Protein AF-A0A4U6P0I1-F1 (afdb_monomer_lite)

Secondary structure (DSSP, 8-state):
---TT------GGGB-TTT--SSEEEEEEEETTEEEEEEEEPP-SS-B-SSSB--SSEEEEEEEEEEEETTEEEEEEEEEEEE-BPPGGGS-SS-EEEEEEEEEEEEE-SS-EEEEEEEEEEEEETTTTEEEEEEEEEEE-TTS-EEEEEEEEEEEEEPTTSSEEEEEEEESSTTSPP-EEEEEEESTTS-EEEEEEEEE-TTSS-EEEEEEEEEEGGGS----STTS--S-EEPEEEEEEEEEEEETTTTEEEES-SS-B---EEEEEEGGGTEEEEEETTTEEEEE--GGGB-TTT--SSEEEEEEEEEEEETTEEEEEEEEEEEEPPSTT-SS---SSEEEEEEEEPPPTT-SEEEEEEEEEEEE-BPPTTTS--SSEEEEEEEEEEEEPPP--SSS----EEEEEEEEEEEETTTTEEEEEEEEEEEETTT--EEE---EEEEEE--TT-SEEEEEESS-EEETTTEEE--EEEEEEESTTS-EEEEEEEEEEE-TTT--EEEEEEEEEEEE--

Structure (mmCIF, N/CA/C/O backbone):
data_AF-A0A4U6P0I1-F1
#
_entry.id   AF-A0A4U6P0I1-F1
#
loop_
_atom_site.group_PDB
_atom_site.id
_atom_site.type_symbol
_atom_site.label_atom_id
_atom_site.label_alt_id
_atom_site.label_comp_id
_atom_site.label_asym_id
_atom_site.label_entity_id
_atom_site.label_seq_id
_atom_site.pdbx_PDB_ins_code
_atom_site.Cartn_x
_atom_site.Cartn_y
_atom_site.Cartn_z
_atom_site.occupancy
_atom_site.B_iso_or_equiv
_atom_site.auth_seq_id
_atom_site.auth_comp_id
_atom_site.auth_asym_id
_atom_site.auth_atom_id
_atom_site.pdbx_PDB_model_num
ATOM 1 N N . MET A 1 1 ? -21.537 4.966 33.534 1.00 41.69 1 MET A N 1
ATOM 2 C CA . MET A 1 1 ? -22.285 4.801 34.802 1.00 41.69 1 MET A CA 1
ATOM 3 C C . MET A 1 1 ? -23.748 4.570 34.466 1.00 41.69 1 MET A C 1
ATOM 5 O O . MET A 1 1 ? -24.352 5.475 33.910 1.00 41.69 1 MET A O 1
ATOM 9 N N . SER A 1 2 ? -24.294 3.383 34.739 1.00 39.88 2 SER A N 1
ATOM 10 C CA . SER A 1 2 ? -25.727 3.115 34.567 1.00 39.88 2 SER A CA 1
ATOM 11 C C . SER A 1 2 ? -26.509 3.632 35.772 1.00 39.88 2 SER A C 1
ATOM 13 O O . SER A 1 2 ? -26.107 3.384 36.911 1.00 39.88 2 SER A O 1
ATOM 15 N N . ALA A 1 3 ? -27.633 4.313 35.553 1.00 47.91 3 ALA A N 1
ATOM 16 C CA . ALA A 1 3 ? -28.574 4.598 36.636 1.00 47.91 3 ALA A CA 1
ATOM 17 C C . ALA A 1 3 ? -29.095 3.262 37.203 1.00 47.91 3 ALA A C 1
ATOM 19 O O . ALA A 1 3 ? -29.645 2.456 36.455 1.00 47.91 3 ALA A O 1
ATOM 20 N N . ALA A 1 4 ? -28.898 3.023 38.504 1.00 48.59 4 ALA A N 1
ATOM 21 C CA . ALA A 1 4 ? -29.049 1.719 39.164 1.00 48.59 4 ALA A CA 1
ATOM 22 C C . ALA A 1 4 ? -30.461 1.081 39.113 1.00 48.59 4 ALA A C 1
ATOM 24 O O . ALA A 1 4 ? -30.614 -0.061 39.530 1.00 48.59 4 ALA A O 1
ATOM 25 N N . ASP A 1 5 ? -31.463 1.757 38.540 1.00 60.69 5 ASP A N 1
ATOM 26 C CA . ASP A 1 5 ? -32.878 1.356 38.601 1.00 60.69 5 ASP A CA 1
ATOM 27 C C . ASP A 1 5 ? -33.519 1.044 37.231 1.00 60.69 5 ASP A C 1
ATOM 29 O O . ASP A 1 5 ? -34.746 1.005 37.102 1.00 60.69 5 ASP A O 1
ATOM 33 N N . ARG A 1 6 ? -32.731 0.838 36.165 1.00 77.06 6 ARG A N 1
ATOM 34 C CA . ARG A 1 6 ? -33.268 0.546 34.821 1.00 77.06 6 ARG A CA 1
ATOM 35 C C . ARG A 1 6 ? -32.954 -0.883 34.377 1.00 77.06 6 ARG A C 1
ATOM 37 O O . ARG A 1 6 ? -31.799 -1.263 34.248 1.00 77.06 6 ARG A O 1
ATOM 44 N N . SER A 1 7 ? -34.005 -1.641 34.058 1.00 85.69 7 SER A N 1
ATOM 45 C CA . SER A 1 7 ? -33.930 -2.966 33.430 1.00 85.69 7 SER A CA 1
ATOM 46 C C . SER A 1 7 ? -34.843 -3.028 32.201 1.00 85.69 7 SER A C 1
ATOM 48 O O . SER A 1 7 ? -35.882 -2.359 32.160 1.00 85.69 7 SER A O 1
ATOM 50 N N . GLN A 1 8 ? -34.427 -3.788 31.190 1.00 91.44 8 GLN A N 1
ATOM 51 C CA . GLN A 1 8 ? -35.172 -4.061 29.964 1.00 91.44 8 GLN A CA 1
ATOM 52 C C . GLN A 1 8 ? -34.697 -5.397 29.384 1.00 91.44 8 GLN A C 1
ATOM 54 O O . GLN A 1 8 ? -33.499 -5.674 29.383 1.00 91.44 8 GLN A O 1
ATOM 59 N N . ASN A 1 9 ? -35.626 -6.211 28.881 1.00 91.94 9 ASN A N 1
ATOM 60 C CA . ASN A 1 9 ? -35.294 -7.429 28.150 1.00 91.94 9 ASN A CA 1
ATOM 61 C C . ASN A 1 9 ? -35.406 -7.166 26.643 1.00 91.94 9 ASN A C 1
ATOM 63 O O . ASN A 1 9 ? -36.416 -6.628 26.191 1.00 91.94 9 ASN A O 1
ATOM 67 N N . PHE A 1 10 ? -34.389 -7.552 25.880 1.00 93.69 10 PHE A N 1
ATOM 68 C CA . PHE A 1 10 ? -34.388 -7.477 24.422 1.00 93.69 10 PHE A CA 1
ATOM 69 C C . PHE A 1 10 ? -34.414 -8.899 23.874 1.00 93.69 10 PHE A C 1
ATOM 71 O O . PHE A 1 10 ? -33.416 -9.616 23.910 1.00 93.69 10 PHE A O 1
ATOM 78 N N . ALA A 1 11 ? -35.586 -9.331 23.413 1.00 92.31 11 ALA A N 1
ATOM 79 C CA . ALA A 1 11 ? -35.727 -10.641 22.796 1.00 92.31 11 ALA A CA 1
ATOM 80 C C . ALA A 1 11 ? -35.033 -10.659 21.427 1.00 92.31 11 ALA A C 1
ATOM 82 O O . ALA A 1 11 ? -34.993 -9.653 20.728 1.00 92.31 11 ALA A O 1
ATOM 83 N N . VAL A 1 12 ? -34.577 -11.826 20.967 1.00 92.38 12 VAL A N 1
ATOM 84 C CA . VAL A 1 12 ? -34.003 -11.954 19.611 1.00 92.38 12 VAL A CA 1
ATOM 85 C C . VAL A 1 12 ? -34.992 -11.481 18.534 1.00 92.38 12 VAL A C 1
ATOM 87 O O . VAL A 1 12 ? -34.597 -10.882 17.538 1.00 92.38 12 VAL A O 1
ATOM 90 N N . SER A 1 13 ? -36.294 -11.675 18.763 1.00 93.81 13 SER A N 1
ATOM 91 C CA . SER A 1 13 ? -37.366 -11.199 17.883 1.00 93.81 13 SER A CA 1
ATOM 92 C C . SER A 1 13 ? -37.532 -9.677 17.848 1.00 93.81 13 SER A C 1
ATOM 94 O O . SER A 1 13 ? -38.190 -9.178 16.943 1.00 93.81 13 SER A O 1
ATOM 96 N N . SER A 1 14 ? -36.971 -8.935 18.810 1.00 96.38 14 SER A N 1
ATOM 97 C CA . SER A 1 14 ? -36.977 -7.467 18.806 1.00 96.38 14 SER A CA 1
ATOM 98 C C . SER A 1 14 ? -35.815 -6.881 18.000 1.00 96.38 14 SER A C 1
ATOM 100 O O . SER A 1 14 ? -35.616 -5.668 18.015 1.00 96.38 14 SER A O 1
ATOM 102 N N . ARG A 1 15 ? -35.017 -7.720 17.323 1.00 96.81 15 ARG A N 1
ATOM 103 C CA . ARG A 1 15 ? -33.966 -7.268 16.412 1.00 96.81 15 ARG A CA 1
ATOM 104 C C . ARG A 1 15 ? -34.592 -6.545 15.220 1.00 96.81 15 ARG A C 1
ATOM 106 O O . ARG A 1 15 ? -35.348 -7.132 14.450 1.00 96.81 15 ARG A O 1
ATOM 113 N N . ASP A 1 16 ? -34.220 -5.288 15.041 1.00 96.38 16 ASP A N 1
ATOM 114 C CA . ASP A 1 16 ? -34.635 -4.457 13.922 1.00 96.38 16 ASP A CA 1
ATOM 115 C C . ASP A 1 16 ? -33.656 -4.642 12.755 1.00 96.38 16 ASP A C 1
ATOM 117 O O . ASP A 1 16 ? -32.479 -4.279 12.831 1.00 96.38 16 ASP A O 1
ATOM 121 N N . ALA A 1 17 ? -34.129 -5.251 11.667 1.00 93.50 17 ALA A N 1
ATOM 122 C CA . ALA A 1 17 ? -33.299 -5.535 10.501 1.00 93.50 17 ALA A CA 1
ATOM 123 C C . ALA A 1 17 ? -32.908 -4.279 9.708 1.00 93.50 17 ALA A C 1
ATOM 125 O O . ALA A 1 17 ? -31.880 -4.311 9.040 1.00 93.50 17 ALA A O 1
ATOM 126 N N . ALA A 1 18 ? -33.697 -3.201 9.779 1.00 91.00 18 ALA A N 1
ATOM 127 C CA . ALA A 1 18 ? -33.427 -1.961 9.056 1.00 91.00 18 ALA A CA 1
ATOM 128 C C . ALA A 1 18 ? -32.359 -1.113 9.759 1.00 91.00 18 ALA A C 1
ATOM 130 O O . ALA A 1 18 ? -31.598 -0.412 9.099 1.00 91.00 18 ALA A O 1
ATOM 131 N N . LEU A 1 19 ? -32.289 -1.189 11.091 1.00 89.31 19 LEU A N 1
ATOM 132 C CA . LEU A 1 19 ? -31.280 -0.483 11.886 1.00 89.31 19 LEU A CA 1
ATOM 133 C C . LEU A 1 19 ? -29.994 -1.295 12.102 1.00 89.31 19 LEU A C 1
ATOM 135 O O . LEU A 1 19 ? -28.954 -0.725 12.430 1.00 89.31 19 LEU A O 1
ATOM 139 N N . SER A 1 20 ? -30.048 -2.617 11.933 1.00 92.00 20 SER A N 1
ATOM 140 C CA . SER A 1 20 ? -28.874 -3.490 12.044 1.00 92.00 20 SER A CA 1
ATOM 141 C C . SER A 1 20 ? -28.032 -3.489 10.764 1.00 92.00 20 SER A C 1
ATOM 143 O O . SER A 1 20 ? -28.556 -3.364 9.661 1.00 92.00 20 SER A O 1
ATOM 145 N N . ASN A 1 21 ? -26.724 -3.712 10.889 1.00 88.50 21 ASN A N 1
ATOM 146 C CA . ASN A 1 21 ? -25.794 -3.750 9.755 1.00 88.50 21 ASN A CA 1
ATOM 147 C C . ASN A 1 21 ? -24.686 -4.802 9.963 1.00 88.50 21 ASN A C 1
ATOM 149 O O . ASN A 1 21 ? -24.841 -5.727 10.764 1.00 88.50 21 ASN A O 1
ATOM 153 N N . ALA A 1 22 ? -23.595 -4.723 9.196 1.00 84.75 22 ALA A N 1
ATOM 154 C CA . ALA A 1 22 ? -22.472 -5.655 9.303 1.00 84.75 22 ALA A CA 1
ATOM 155 C C . ALA A 1 22 ? -21.730 -5.565 10.652 1.00 84.75 22 ALA A C 1
ATOM 157 O O . ALA A 1 22 ? -21.256 -6.588 11.134 1.00 84.75 22 ALA A O 1
ATOM 158 N N . ASP A 1 23 ? -21.712 -4.389 11.286 1.00 84.62 23 ASP A N 1
ATOM 159 C CA . ASP A 1 23 ? -20.970 -4.110 12.524 1.00 84.62 23 ASP A CA 1
ATOM 160 C C . ASP A 1 23 ? -21.848 -4.224 13.788 1.00 84.62 23 ASP A C 1
ATOM 162 O O . ASP A 1 23 ? -21.352 -4.524 14.877 1.00 84.62 23 ASP A O 1
ATOM 166 N N . LEU A 1 24 ? -23.153 -3.953 13.667 1.00 90.50 24 LEU A N 1
ATOM 167 C CA . LEU A 1 24 ? -24.076 -3.784 14.793 1.00 90.50 24 LEU A CA 1
ATOM 168 C C . LEU A 1 24 ? -25.360 -4.604 14.620 1.00 90.50 24 LEU A C 1
ATOM 170 O O . LEU A 1 24 ? -25.960 -4.632 13.543 1.00 90.50 24 LEU A O 1
ATOM 174 N N . ASP A 1 25 ? -25.827 -5.198 15.714 1.00 95.00 25 ASP A N 1
ATOM 175 C CA . ASP A 1 25 ? -27.210 -5.638 15.877 1.00 95.00 25 ASP A CA 1
ATOM 176 C C . ASP A 1 25 ? -27.976 -4.612 16.711 1.00 95.00 25 ASP A C 1
ATOM 178 O O . ASP A 1 25 ? -27.550 -4.237 17.803 1.00 95.00 25 ASP A O 1
ATOM 182 N N . VAL A 1 26 ? -29.116 -4.159 16.195 1.00 95.44 26 VAL A N 1
ATOM 183 C CA . VAL A 1 26 ? -29.977 -3.189 16.871 1.00 95.44 26 VAL A CA 1
ATOM 184 C C . VAL A 1 26 ? -31.274 -3.867 17.276 1.00 95.44 26 VAL A C 1
ATOM 186 O O . VAL A 1 26 ? -31.970 -4.446 16.446 1.00 95.44 26 VAL A O 1
ATOM 189 N N . TYR A 1 27 ? -31.607 -3.776 18.557 1.00 97.38 27 TYR A N 1
ATOM 190 C CA . TYR A 1 27 ? -32.842 -4.287 19.134 1.00 97.38 27 TYR A CA 1
ATOM 191 C C . TYR A 1 27 ? -33.721 -3.116 19.554 1.00 97.38 27 TYR A C 1
ATOM 193 O O . TYR A 1 27 ? -33.244 -2.196 20.215 1.00 97.38 27 TYR A O 1
ATOM 201 N N . VAL A 1 28 ? -35.000 -3.154 19.188 1.00 96.62 28 VAL A N 1
ATOM 202 C CA . VAL A 1 28 ? -35.971 -2.100 19.491 1.00 96.62 28 VAL A CA 1
ATOM 203 C C . VAL A 1 28 ? -37.166 -2.710 20.208 1.00 96.62 28 VAL A C 1
ATOM 205 O O . VAL A 1 28 ? -37.853 -3.562 19.652 1.00 96.62 28 VAL A O 1
ATOM 208 N N . ASP A 1 29 ? -37.441 -2.238 21.421 1.00 95.44 29 ASP A N 1
ATOM 209 C CA . ASP A 1 29 ? -38.662 -2.560 22.155 1.00 95.44 29 ASP A CA 1
ATOM 210 C C . ASP A 1 29 ? -39.510 -1.301 22.368 1.00 95.44 29 ASP A C 1
ATOM 212 O O . ASP A 1 29 ? -39.008 -0.248 22.774 1.00 95.44 29 ASP A O 1
ATOM 216 N N . LYS A 1 30 ? -40.808 -1.397 22.071 1.00 93.56 30 LYS A N 1
ATOM 217 C CA . LYS A 1 30 ? -41.760 -0.282 22.142 1.00 93.56 30 LYS A CA 1
ATOM 218 C C . LYS A 1 30 ? -42.885 -0.630 23.102 1.00 93.56 30 LYS A C 1
ATOM 220 O O . LYS A 1 30 ? -43.614 -1.594 22.894 1.00 93.56 30 LYS A O 1
ATOM 225 N N . SER A 1 31 ? -43.079 0.217 24.109 1.00 90.38 31 SER A N 1
ATOM 226 C CA . SER A 1 31 ? -44.148 0.078 25.097 1.00 90.38 31 SER A CA 1
ATOM 227 C C . SER A 1 31 ? -44.842 1.420 25.308 1.00 90.38 31 SER A C 1
ATOM 229 O O . SER A 1 31 ? -44.342 2.292 26.022 1.00 90.38 31 SER A O 1
ATOM 231 N N . GLY A 1 32 ? -46.017 1.587 24.697 1.00 90.56 32 GLY A N 1
ATOM 232 C CA . GLY A 1 32 ? -46.762 2.844 24.733 1.00 90.56 32 GLY A CA 1
ATOM 233 C C . GLY A 1 32 ? -45.965 3.972 24.078 1.00 90.56 32 GLY A C 1
ATOM 234 O O . GLY A 1 32 ? -45.632 3.895 22.899 1.00 90.56 32 GLY A O 1
ATOM 235 N N . ASN A 1 33 ? -45.647 5.012 24.846 1.00 91.44 33 ASN A N 1
ATOM 236 C CA . ASN A 1 33 ? -44.864 6.153 24.376 1.00 91.44 33 ASN A CA 1
ATOM 237 C C . ASN A 1 33 ? -43.349 6.023 24.626 1.00 91.44 33 ASN A C 1
ATOM 239 O O . ASN A 1 33 ? -42.594 6.958 24.349 1.00 91.44 33 ASN A O 1
ATOM 243 N N . ARG A 1 34 ? -42.905 4.880 25.162 1.00 92.06 34 ARG A N 1
ATOM 244 C CA . ARG A 1 34 ? -41.502 4.571 25.437 1.00 92.06 34 ARG A CA 1
ATOM 245 C C . ARG A 1 34 ? -40.923 3.688 24.336 1.00 92.06 34 ARG A C 1
ATOM 247 O O . ARG A 1 34 ? -41.537 2.689 23.966 1.00 92.06 34 ARG A O 1
ATOM 254 N N . THR A 1 35 ? -39.725 4.025 23.866 1.00 93.88 35 THR A N 1
ATOM 255 C CA . THR A 1 35 ? -38.914 3.171 22.986 1.00 93.88 35 THR A CA 1
ATOM 256 C C . THR A 1 35 ? -37.549 2.941 23.621 1.00 93.88 35 THR A C 1
ATOM 258 O O . THR A 1 35 ? -36.828 3.901 23.898 1.00 93.88 35 THR A O 1
ATOM 261 N N . ASP A 1 36 ? -37.198 1.680 23.845 1.00 94.75 36 ASP A N 1
ATOM 262 C CA . ASP A 1 36 ? -35.869 1.239 24.251 1.00 94.75 36 ASP A CA 1
ATOM 263 C C . ASP A 1 36 ? -35.137 0.684 23.016 1.00 94.75 36 ASP A C 1
ATOM 265 O O . ASP A 1 36 ? -35.653 -0.189 22.322 1.00 94.75 36 ASP A O 1
ATOM 269 N N . THR A 1 37 ? -33.935 1.188 22.747 1.00 94.12 37 THR A N 1
ATOM 270 C CA . THR A 1 37 ? -33.080 0.791 21.623 1.00 94.12 37 THR A CA 1
ATOM 271 C C . THR A 1 37 ? -31.730 0.341 22.160 1.00 94.12 37 THR A C 1
ATOM 273 O O . THR A 1 37 ? -31.030 1.127 22.795 1.00 94.12 37 THR A O 1
ATOM 276 N N . LEU A 1 38 ? -31.347 -0.905 21.903 1.00 95.31 38 LEU A N 1
ATOM 277 C CA . LEU A 1 38 ? -30.041 -1.455 22.255 1.00 95.31 38 LEU A CA 1
ATOM 278 C C . LEU A 1 38 ? -29.253 -1.723 20.976 1.00 95.31 38 LEU A C 1
ATOM 280 O O . LEU A 1 38 ? -29.612 -2.610 20.206 1.00 95.31 38 LEU A O 1
ATOM 284 N N . ALA A 1 39 ? -28.179 -0.969 20.762 1.00 94.06 39 ALA A N 1
ATOM 285 C CA . ALA A 1 39 ? -27.205 -1.243 19.715 1.00 94.06 39 ALA A CA 1
ATOM 286 C C . ALA A 1 39 ? -26.052 -2.050 20.314 1.00 94.06 39 ALA A C 1
ATOM 288 O O . ALA A 1 39 ? -25.391 -1.579 21.238 1.00 94.06 39 ALA A O 1
ATOM 289 N N . VAL A 1 40 ? -25.821 -3.253 19.795 1.00 95.25 40 VAL A N 1
ATOM 290 C CA . VAL A 1 40 ? -24.789 -4.187 20.252 1.00 95.25 40 VAL A CA 1
ATOM 291 C C . VAL A 1 40 ? -23.797 -4.419 19.127 1.00 95.25 40 VAL A C 1
ATOM 293 O O . VAL A 1 40 ? -24.190 -4.733 18.003 1.00 95.25 40 VAL A O 1
ATOM 296 N N . ARG A 1 41 ? -22.504 -4.288 19.419 1.00 93.19 41 ARG A N 1
ATOM 297 C CA . ARG A 1 41 ? -21.454 -4.637 18.464 1.00 93.19 41 ARG A CA 1
ATOM 298 C C . ARG A 1 41 ? -21.370 -6.140 18.274 1.00 93.19 41 ARG A C 1
ATOM 300 O O . ARG A 1 41 ? -21.370 -6.894 19.242 1.00 93.19 41 ARG A O 1
ATOM 307 N N . LYS A 1 42 ? -21.272 -6.557 17.015 1.00 92.19 42 LYS A N 1
ATOM 308 C CA . LYS A 1 42 ? -21.067 -7.957 16.664 1.00 92.19 42 LYS A CA 1
ATOM 309 C C . LYS A 1 42 ? -19.652 -8.390 17.021 1.00 92.19 42 LYS A C 1
ATOM 311 O O . LYS A 1 42 ? -18.687 -7.665 16.782 1.00 92.19 42 LYS A O 1
ATOM 316 N N . ASN A 1 43 ? -19.555 -9.591 17.575 1.00 92.50 43 ASN A N 1
ATOM 317 C CA . ASN A 1 43 ? -18.291 -10.265 17.814 1.00 92.50 43 ASN A CA 1
ATOM 318 C C . ASN A 1 43 ? -17.934 -11.164 16.624 1.00 92.50 43 ASN A C 1
ATOM 320 O O . ASN A 1 43 ? -18.822 -11.715 15.970 1.00 92.50 43 ASN A O 1
ATOM 324 N N . ALA A 1 44 ? -16.641 -11.344 16.370 1.00 91.44 44 ALA A N 1
ATOM 325 C CA . ALA A 1 44 ? -16.127 -12.197 15.305 1.00 91.44 44 ALA A CA 1
ATOM 326 C C . ALA A 1 44 ? -14.992 -13.090 15.817 1.00 91.44 44 ALA A C 1
ATOM 328 O O . ALA A 1 44 ? -14.277 -12.731 16.750 1.00 91.44 44 ALA A O 1
ATOM 329 N N . ALA A 1 45 ? -14.833 -14.264 15.199 1.00 89.62 45 ALA A N 1
ATOM 330 C CA . ALA A 1 45 ? -13.690 -15.141 15.457 1.00 89.62 45 ALA A CA 1
ATOM 331 C C . ALA A 1 45 ? -12.413 -14.627 14.771 1.00 89.62 45 ALA A C 1
ATOM 333 O O . ALA A 1 45 ? -11.317 -14.757 15.310 1.00 89.62 45 ALA A O 1
ATOM 334 N N . GLU A 1 46 ? -12.568 -14.028 13.589 1.00 90.50 46 GLU A N 1
ATOM 335 C CA . GLU A 1 46 ? -11.480 -13.360 12.885 1.00 90.50 46 GLU A CA 1
ATOM 336 C C . GLU A 1 46 ? -11.120 -12.051 13.581 1.00 90.50 46 GLU A C 1
ATOM 338 O O . GLU A 1 46 ? -11.991 -11.311 14.037 1.00 90.50 46 GLU A O 1
ATOM 343 N N . LYS A 1 47 ? -9.826 -11.737 13.626 1.00 92.50 47 LYS A N 1
ATOM 344 C CA . LYS A 1 47 ? -9.320 -10.543 14.321 1.00 92.50 47 LYS A CA 1
ATOM 345 C C . LYS A 1 47 ? -9.514 -9.252 13.519 1.00 92.50 47 LYS A C 1
ATOM 347 O O . LYS A 1 47 ? -9.451 -8.162 14.093 1.00 92.50 47 LYS A O 1
ATOM 352 N N . GLY A 1 48 ? -9.760 -9.365 12.214 1.00 92.06 48 GLY A N 1
ATOM 353 C CA . GLY A 1 48 ? -9.779 -8.237 11.286 1.00 92.06 48 GLY A CA 1
ATOM 354 C C . GLY A 1 48 ? -8.374 -7.706 11.000 1.00 92.06 48 GLY A C 1
ATOM 355 O O . GLY A 1 48 ? -7.395 -8.454 11.045 1.00 92.06 48 GLY A O 1
ATOM 356 N N . THR A 1 49 ? -8.287 -6.410 10.723 1.00 93.38 49 THR A N 1
ATOM 357 C CA . THR A 1 49 ? -7.060 -5.690 10.346 1.00 93.38 49 THR A CA 1
ATOM 358 C C . THR A 1 49 ? -6.846 -4.474 11.256 1.00 93.38 49 THR A C 1
ATOM 360 O O . THR A 1 49 ? -7.734 -4.146 12.048 1.00 93.38 49 THR A O 1
ATOM 363 N N . PRO A 1 50 ? -5.683 -3.797 11.200 1.00 92.69 50 PRO A N 1
ATOM 364 C CA . PRO A 1 50 ? -5.457 -2.551 11.938 1.00 92.69 50 PRO A CA 1
ATOM 365 C C . PRO A 1 50 ? -6.509 -1.466 11.671 1.00 92.69 50 PRO A C 1
ATOM 367 O O . PRO A 1 50 ? -6.938 -0.808 12.619 1.00 92.69 50 PRO A O 1
ATOM 370 N N . ASP A 1 51 ? -6.974 -1.336 10.427 1.00 89.94 51 ASP A N 1
ATOM 371 C CA . ASP A 1 51 ? -7.965 -0.325 10.035 1.00 89.94 51 ASP A CA 1
ATOM 372 C C . ASP A 1 51 ? -9.409 -0.767 10.333 1.00 89.94 51 ASP A C 1
ATOM 374 O O . ASP A 1 51 ? -10.302 0.065 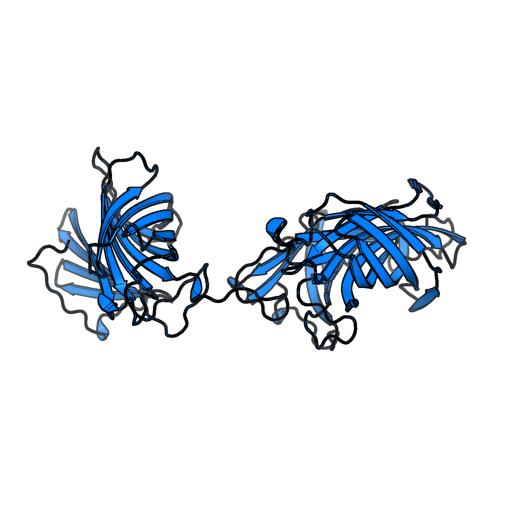10.514 1.00 89.94 51 ASP A O 1
ATOM 378 N N . SER A 1 52 ? -9.647 -2.078 10.445 1.00 90.31 52 SER A N 1
ATOM 379 C CA . SER A 1 52 ? -10.956 -2.659 10.760 1.00 90.31 52 SER A CA 1
ATOM 380 C C . SER A 1 52 ? -10.843 -3.806 11.779 1.00 90.31 52 SER A C 1
ATOM 382 O O . SER A 1 52 ? -11.024 -4.983 11.439 1.00 90.31 52 SER A O 1
ATOM 384 N N . PRO A 1 53 ? -10.546 -3.508 13.060 1.00 93.62 53 PRO A N 1
ATOM 385 C CA . PRO A 1 53 ? -10.421 -4.540 14.085 1.00 93.62 53 PRO A CA 1
ATOM 386 C C . PRO A 1 53 ? -11.790 -5.146 14.453 1.00 93.62 53 PRO A C 1
ATOM 388 O O . PRO A 1 53 ? -12.779 -4.436 14.667 1.00 93.62 53 PRO A O 1
ATOM 391 N N . GLN A 1 54 ? -11.844 -6.478 14.570 1.00 94.31 54 GLN A N 1
ATOM 392 C CA . GLN A 1 54 ? -13.070 -7.271 14.788 1.00 94.31 54 GLN A CA 1
ATOM 393 C C . GLN A 1 54 ? -13.062 -8.084 16.086 1.00 94.31 54 GLN A C 1
ATOM 395 O O . GLN A 1 54 ? -12.254 -8.985 16.193 1.00 94.31 54 GLN A O 1
ATOM 400 N N . PHE A 1 55 ? -13.893 -7.808 17.088 1.00 95.81 55 PHE A N 1
ATOM 401 C CA . PHE A 1 55 ? -13.663 -8.228 18.489 1.00 95.81 55 PHE A CA 1
ATOM 402 C C . PHE A 1 55 ? -14.182 -9.631 18.840 1.00 95.81 55 PHE A C 1
ATOM 404 O O . PHE A 1 55 ? -15.325 -9.952 18.535 1.00 95.81 55 PHE A O 1
ATOM 411 N N . GLN A 1 56 ? -13.389 -10.462 19.519 1.00 96.25 56 GLN A N 1
ATOM 412 C CA . GLN A 1 56 ? -13.783 -11.820 19.915 1.00 96.25 56 GLN A CA 1
ATOM 413 C C . GLN A 1 56 ? -14.172 -11.897 21.395 1.00 96.25 56 GLN A C 1
ATOM 415 O O . GLN A 1 56 ? -15.155 -12.552 21.743 1.00 96.25 56 GLN A O 1
ATOM 420 N N . TYR A 1 57 ? -13.397 -11.249 22.264 1.00 97.12 57 TYR A N 1
ATOM 421 C CA . TYR A 1 57 ? -13.518 -11.368 23.717 1.00 97.12 57 TYR A CA 1
ATOM 422 C C . TYR A 1 57 ? -14.255 -10.197 24.360 1.00 97.12 57 TYR A C 1
ATOM 424 O O . TYR A 1 57 ? -14.874 -10.390 25.407 1.00 97.12 57 TYR A O 1
ATOM 432 N N . ALA A 1 58 ? -14.192 -9.014 23.751 1.00 97.06 58 ALA A N 1
ATOM 433 C CA . ALA A 1 58 ? -14.851 -7.796 24.183 1.00 97.06 58 ALA A CA 1
ATOM 434 C C . ALA A 1 58 ? -16.080 -7.501 23.313 1.00 97.06 58 ALA A C 1
ATOM 436 O O . ALA A 1 58 ? -16.026 -7.489 22.085 1.00 97.06 58 ALA A O 1
ATOM 437 N N . GLY A 1 59 ? -17.203 -7.232 23.961 1.00 96.44 59 GLY A N 1
ATOM 438 C CA . GLY A 1 59 ? -18.415 -6.682 23.377 1.00 96.44 59 GLY A CA 1
ATOM 439 C C . GLY A 1 59 ? -18.650 -5.255 23.866 1.00 96.44 59 GLY A C 1
ATOM 440 O O . GLY A 1 59 ? -18.155 -4.831 24.915 1.00 96.44 59 GLY A O 1
ATOM 441 N N . ALA A 1 60 ? -19.426 -4.505 23.095 1.00 96.62 60 ALA A N 1
ATOM 442 C CA . ALA A 1 60 ? -19.812 -3.139 23.414 1.00 96.62 60 ALA A CA 1
ATOM 443 C C . ALA A 1 60 ? -21.280 -2.920 23.076 1.00 96.62 60 ALA A C 1
ATOM 445 O O . ALA A 1 60 ? -21.773 -3.443 22.073 1.00 96.62 60 ALA A O 1
ATOM 446 N N . ALA A 1 61 ? -21.963 -2.125 23.894 1.00 95.38 61 ALA A N 1
ATOM 447 C CA . ALA A 1 61 ? -23.333 -1.744 23.625 1.00 95.38 61 ALA A CA 1
ATOM 448 C C . ALA A 1 61 ? -23.655 -0.318 24.077 1.00 95.38 61 ALA A C 1
ATOM 450 O O . ALA A 1 61 ? -23.105 0.203 25.053 1.00 95.38 61 ALA A O 1
ATOM 451 N N . VAL A 1 62 ? -24.599 0.286 23.355 1.00 94.19 62 VAL A N 1
ATOM 452 C CA . VAL A 1 62 ? -25.249 1.542 23.723 1.00 94.19 62 VAL A CA 1
ATOM 453 C C . VAL A 1 62 ? -26.744 1.282 23.840 1.00 94.19 62 VAL A C 1
ATOM 455 O O . VAL A 1 62 ? -27.395 0.866 22.880 1.00 94.19 62 VAL A O 1
ATOM 458 N N . TRP A 1 63 ? -27.288 1.522 25.027 1.00 94.19 63 TRP A N 1
ATOM 459 C CA . TRP A 1 63 ? -28.709 1.413 25.316 1.00 94.19 63 TRP A CA 1
ATOM 460 C C . TRP A 1 63 ? -29.322 2.801 25.455 1.00 94.19 63 TRP A C 1
ATOM 462 O O . TRP A 1 63 ? -29.030 3.526 26.400 1.00 94.19 63 TRP A O 1
ATOM 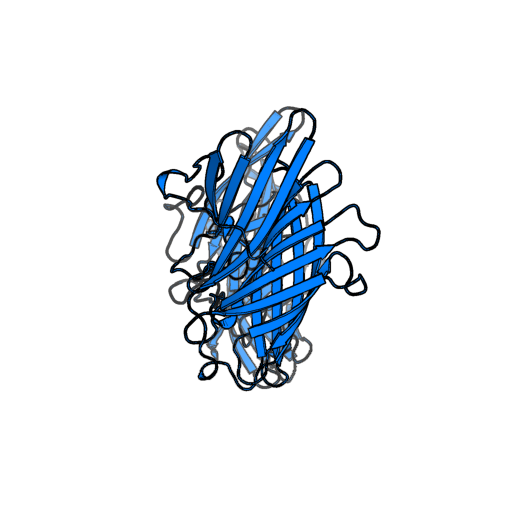472 N N . GLN A 1 64 ? -30.208 3.157 24.530 1.00 92.19 64 GLN A N 1
ATOM 473 C CA . GLN A 1 64 ? -30.992 4.382 24.563 1.00 92.19 64 GLN A CA 1
ATOM 474 C C . GLN A 1 64 ? -32.435 4.086 24.980 1.00 92.19 64 GLN A C 1
ATOM 476 O O . GLN A 1 64 ? -33.055 3.147 24.494 1.00 92.19 64 GLN A O 1
ATOM 481 N N . ARG A 1 65 ? -33.012 4.938 25.823 1.00 91.75 65 ARG A N 1
ATOM 482 C CA . ARG A 1 65 ? -34.454 5.003 26.075 1.00 91.75 65 ARG A CA 1
ATOM 483 C C . ARG A 1 65 ? -34.963 6.374 25.711 1.00 91.75 65 ARG A C 1
ATOM 485 O O . ARG A 1 65 ? -34.454 7.369 26.221 1.00 91.75 65 ARG A O 1
ATOM 492 N N . THR A 1 66 ? -36.001 6.400 24.891 1.00 90.56 66 THR A N 1
ATOM 493 C CA . THR A 1 66 ? -36.744 7.606 24.543 1.00 90.56 66 THR A CA 1
ATOM 494 C C . THR A 1 66 ? -38.168 7.517 25.062 1.00 90.56 66 THR A C 1
ATOM 496 O O . THR A 1 66 ? -38.782 6.450 25.023 1.00 90.56 66 THR A O 1
ATOM 499 N N . THR A 1 67 ? -38.693 8.637 25.544 1.00 91.31 67 THR A N 1
ATOM 500 C CA . THR A 1 67 ? -40.094 8.778 25.940 1.00 91.31 67 THR A CA 1
ATOM 501 C C . THR A 1 67 ? -40.676 9.959 25.181 1.00 91.31 67 THR A C 1
ATOM 503 O O . THR A 1 67 ? -40.243 11.096 25.370 1.00 91.31 67 THR A O 1
ATOM 506 N N . ALA A 1 68 ? -41.641 9.687 24.307 1.00 88.50 68 ALA A N 1
ATOM 507 C CA . ALA A 1 68 ? -42.335 10.710 23.540 1.00 88.50 68 ALA A CA 1
ATOM 508 C C . ALA A 1 68 ? -43.566 11.203 24.310 1.00 88.50 68 ALA A C 1
ATOM 510 O O . ALA A 1 68 ? -44.467 10.439 24.639 1.00 88.50 68 ALA A O 1
ATOM 511 N N . ASN A 1 69 ? -43.632 12.495 24.589 1.00 85.88 69 ASN A N 1
ATOM 512 C CA . ASN A 1 69 ? -44.825 13.154 25.110 1.00 85.88 69 ASN A CA 1
ATOM 513 C C . ASN A 1 69 ? -45.387 14.091 24.031 1.00 85.88 69 ASN A C 1
ATOM 515 O O . ASN A 1 69 ? -44.722 14.362 23.034 1.00 85.88 69 ASN A O 1
ATOM 519 N N . ASN A 1 70 ? -46.585 14.646 24.239 1.00 81.25 70 ASN A N 1
ATOM 520 C CA . ASN A 1 70 ? -47.277 15.481 23.240 1.00 81.25 70 ASN A CA 1
ATOM 521 C C . ASN A 1 70 ? -46.486 16.714 22.751 1.00 81.25 70 ASN A C 1
ATOM 523 O O . ASN A 1 70 ? -46.875 17.329 21.763 1.00 81.25 70 ASN A O 1
ATOM 527 N N . SER A 1 71 ? -45.421 17.115 23.451 1.00 82.75 71 SER A N 1
ATOM 528 C CA . SER A 1 71 ? -44.665 18.342 23.156 1.00 82.75 71 SER A CA 1
ATOM 529 C C . SER A 1 71 ? -43.146 18.187 23.268 1.00 82.75 71 SER A C 1
ATOM 531 O O . SER A 1 71 ? -42.430 19.155 23.040 1.00 82.75 71 SER A O 1
ATOM 533 N N . ALA A 1 72 ? -42.641 17.010 23.654 1.00 81.00 72 ALA A N 1
ATOM 534 C CA . ALA A 1 72 ? -41.211 16.788 23.861 1.00 81.00 72 ALA A CA 1
ATOM 535 C C . ALA A 1 72 ? -40.857 15.301 23.779 1.00 81.00 72 ALA A C 1
ATOM 537 O O . ALA A 1 72 ? -41.642 14.448 24.195 1.00 81.00 72 ALA A O 1
ATOM 538 N N . VAL A 1 73 ? -39.643 15.007 23.319 1.00 83.44 73 VAL A N 1
ATOM 539 C CA . VAL A 1 73 ? -39.010 13.692 23.461 1.00 83.44 73 VAL A CA 1
ATOM 540 C C . VAL A 1 73 ? -37.900 13.829 24.494 1.00 83.44 73 VAL A C 1
ATOM 542 O O . VAL A 1 73 ? -37.027 14.680 24.346 1.00 83.44 73 VAL A O 1
ATOM 545 N N . SER A 1 74 ? -37.925 13.010 25.544 1.00 85.62 74 SER A N 1
ATOM 546 C CA . SER A 1 74 ? -36.785 12.871 26.455 1.00 85.62 74 SER A CA 1
ATOM 547 C C . SER A 1 74 ? -36.000 11.613 26.110 1.00 85.62 74 SER A C 1
ATOM 549 O O . SER A 1 74 ? -36.589 10.595 25.747 1.00 85.62 74 SER A O 1
ATOM 551 N N . ALA A 1 75 ? -34.673 11.682 26.215 1.00 84.44 75 ALA A N 1
ATOM 552 C CA . ALA A 1 75 ? -33.782 10.564 25.943 1.00 84.44 75 ALA A CA 1
ATOM 553 C C . ALA A 1 75 ? -32.789 10.365 27.090 1.00 84.44 75 ALA A C 1
ATOM 555 O O . ALA A 1 75 ? -32.299 11.320 27.687 1.00 84.44 75 ALA A O 1
ATOM 556 N N . THR A 1 76 ? -32.486 9.107 27.380 1.00 88.31 76 THR A N 1
ATOM 557 C CA . THR A 1 76 ? -31.409 8.692 28.284 1.00 88.31 76 THR A CA 1
ATOM 558 C C . THR A 1 76 ? -30.610 7.611 27.584 1.00 88.31 76 THR A C 1
ATOM 560 O O . THR A 1 76 ? -31.202 6.777 26.898 1.00 88.31 76 THR A O 1
ATOM 563 N N . ALA A 1 77 ? -29.290 7.633 27.724 1.00 89.94 77 ALA A N 1
ATOM 564 C CA . ALA A 1 77 ? -28.423 6.664 27.080 1.00 89.94 77 ALA A CA 1
ATOM 565 C C . ALA A 1 77 ? -27.359 6.156 28.053 1.00 89.94 77 ALA A C 1
ATOM 567 O O . ALA A 1 77 ? -26.811 6.918 28.848 1.00 89.94 77 ALA A O 1
ATOM 568 N N . ASP A 1 78 ? -27.080 4.865 27.955 1.00 92.25 78 ASP A N 1
ATOM 569 C CA . ASP A 1 78 ? -26.111 4.138 28.754 1.00 92.25 78 ASP A CA 1
ATOM 570 C C . ASP A 1 78 ? -25.142 3.442 27.792 1.00 92.25 78 ASP A C 1
ATOM 572 O O . ASP A 1 78 ? -25.567 2.753 26.867 1.00 92.25 78 ASP A O 1
ATOM 576 N N . ALA A 1 79 ? -23.840 3.619 27.998 1.00 94.81 79 ALA A N 1
ATOM 577 C CA . ALA A 1 79 ? -22.801 2.940 27.230 1.00 94.81 79 ALA A CA 1
ATOM 578 C C . ALA A 1 79 ? -22.008 2.014 28.151 1.00 94.81 79 ALA A C 1
ATOM 580 O O . ALA A 1 79 ? -21.652 2.400 29.269 1.00 94.81 79 ALA A O 1
ATOM 581 N N . PHE A 1 80 ? -21.751 0.792 27.693 1.00 95.62 80 PHE A N 1
ATOM 582 C CA . PHE A 1 80 ? -21.035 -0.210 28.472 1.00 95.62 80 PHE A CA 1
ATOM 583 C C . PHE A 1 80 ? -20.307 -1.214 27.580 1.00 95.62 80 PHE A C 1
ATOM 585 O O . PHE A 1 80 ? -20.703 -1.485 26.445 1.00 95.62 80 PHE A O 1
ATOM 592 N N . THR A 1 81 ? -19.241 -1.789 28.125 1.00 97.56 81 THR A N 1
ATOM 593 C CA . THR A 1 81 ? -18.533 -2.931 27.545 1.00 97.56 81 THR A CA 1
ATOM 594 C C . THR A 1 81 ? -18.740 -4.159 28.421 1.00 97.56 81 THR A C 1
ATOM 596 O O . THR A 1 81 ? -19.077 -4.052 29.601 1.00 97.56 81 THR A O 1
ATOM 599 N N . TYR A 1 82 ? -18.604 -5.333 27.824 1.00 96.38 82 TYR A N 1
ATOM 600 C CA . TYR A 1 82 ? -18.746 -6.624 28.490 1.00 96.38 82 TYR A CA 1
ATOM 601 C C . TYR A 1 82 ? -17.851 -7.640 27.787 1.00 96.38 82 TYR A C 1
ATOM 603 O O . TYR A 1 82 ? -17.372 -7.376 26.689 1.00 96.38 82 TYR A O 1
ATOM 611 N N . GLY A 1 83 ? -17.619 -8.808 28.378 1.00 96.44 83 GLY A N 1
ATOM 612 C CA . GLY A 1 83 ? -16.798 -9.814 27.713 1.00 96.44 83 GLY A CA 1
ATOM 613 C C . GLY A 1 83 ? -16.171 -10.833 28.645 1.00 96.44 83 GLY A C 1
ATOM 614 O O . GLY A 1 83 ? -16.485 -10.899 29.833 1.00 96.44 83 GLY A O 1
ATOM 615 N N . VAL A 1 84 ? -15.254 -11.621 28.085 1.00 97.62 84 VAL A N 1
ATOM 616 C CA . VAL A 1 84 ? -14.423 -12.564 28.840 1.00 97.62 84 VAL A CA 1
ATOM 617 C C . VAL A 1 84 ? -13.254 -11.793 29.442 1.00 97.62 84 VAL A C 1
ATOM 619 O O . VAL A 1 84 ? -12.313 -11.451 28.735 1.00 97.62 84 VAL A O 1
ATOM 622 N N . GLU A 1 85 ? -13.321 -11.480 30.733 1.00 97.44 85 GLU A N 1
ATOM 623 C CA . GLU A 1 85 ? -12.303 -10.660 31.397 1.00 97.44 85 GLU A CA 1
ATOM 624 C C . GLU A 1 85 ? -10.921 -11.325 31.420 1.00 97.44 85 GLU A C 1
ATOM 626 O O . GLU A 1 85 ? -10.781 -12.508 31.751 1.00 97.44 85 GLU A O 1
ATOM 631 N N . THR A 1 86 ? -9.880 -10.532 31.157 1.00 98.00 86 THR A N 1
ATOM 632 C CA . THR A 1 86 ? -8.503 -10.963 31.406 1.00 98.00 86 THR A CA 1
ATOM 633 C C . THR A 1 86 ? -8.273 -11.096 32.902 1.00 98.00 86 THR A C 1
ATOM 635 O O . THR A 1 86 ? -8.538 -10.177 33.676 1.00 98.00 86 THR A O 1
ATOM 638 N N . LYS A 1 87 ? -7.739 -12.238 33.338 1.00 97.12 87 LYS A N 1
ATOM 639 C CA . LYS A 1 87 ? -7.372 -12.433 34.745 1.00 97.12 87 LYS A CA 1
ATOM 640 C C . LYS A 1 87 ? -6.274 -11.443 35.125 1.00 97.12 87 LYS A C 1
ATOM 642 O O . LYS A 1 87 ? -5.307 -11.294 34.389 1.00 97.12 87 LYS A O 1
ATOM 647 N N . ALA A 1 88 ? -6.356 -10.858 36.319 1.00 94.94 88 ALA A N 1
ATOM 648 C CA . ALA A 1 88 ? -5.317 -9.959 36.827 1.00 94.94 88 ALA A CA 1
ATOM 649 C C . ALA A 1 88 ? -3.908 -10.587 36.799 1.00 94.94 88 ALA A C 1
ATOM 651 O O . ALA A 1 88 ? -2.933 -9.910 36.503 1.00 94.94 88 ALA A O 1
ATOM 652 N N . SER A 1 89 ? -3.802 -11.900 37.034 1.00 95.12 89 SER A N 1
ATOM 653 C CA . SER A 1 89 ? -2.538 -12.646 36.961 1.00 95.12 89 SER A CA 1
ATOM 654 C C . SER A 1 89 ? -1.986 -12.836 35.540 1.00 95.12 89 SER A C 1
ATOM 656 O O . SER A 1 89 ? -0.858 -13.292 35.398 1.00 95.12 89 SER A O 1
ATOM 658 N N . ALA A 1 90 ? -2.789 -12.571 34.508 1.00 96.12 90 ALA A N 1
ATOM 659 C CA . ALA A 1 90 ? -2.413 -12.646 33.094 1.00 96.12 90 ALA A CA 1
ATOM 660 C C . ALA A 1 90 ? -2.111 -11.260 32.491 1.00 96.12 90 ALA A C 1
ATOM 662 O O . ALA A 1 90 ? -1.754 -11.160 31.317 1.00 96.12 90 ALA A O 1
ATOM 663 N N . MET A 1 91 ? -2.250 -10.192 33.285 1.00 96.44 91 MET A N 1
ATOM 664 C CA . MET A 1 91 ? -1.814 -8.857 32.888 1.00 96.44 91 MET A CA 1
ATOM 665 C C . MET A 1 91 ? -0.280 -8.783 32.890 1.00 96.44 91 MET A C 1
ATOM 667 O O . MET A 1 91 ? 0.345 -9.277 33.836 1.00 96.44 91 MET A O 1
ATOM 671 N N . PRO A 1 92 ? 0.350 -8.153 31.882 1.00 94.69 92 PRO A N 1
ATOM 672 C CA . PRO A 1 92 ? 1.790 -7.942 31.886 1.00 94.69 92 PRO A CA 1
ATOM 673 C C . PRO A 1 92 ? 2.215 -7.055 33.059 1.00 94.69 92 PRO A C 1
ATOM 675 O O . PRO A 1 92 ? 1.520 -6.112 33.429 1.00 94.69 92 PRO A O 1
ATOM 678 N N . LEU A 1 93 ? 3.388 -7.343 33.624 1.00 92.75 93 LEU A N 1
ATOM 679 C CA . LEU A 1 93 ? 3.990 -6.540 34.698 1.00 92.75 93 LEU A CA 1
ATOM 680 C C . LEU A 1 93 ? 4.934 -5.445 34.167 1.00 92.75 93 LEU A C 1
ATOM 682 O O . LEU A 1 93 ? 5.504 -4.684 34.944 1.00 92.75 93 LEU A O 1
ATOM 686 N N . GLY A 1 94 ? 5.148 -5.397 32.852 1.00 94.50 94 GLY A N 1
ATOM 687 C CA . GLY A 1 94 ? 6.063 -4.475 32.191 1.00 94.50 94 GLY A CA 1
ATOM 688 C C . GLY A 1 94 ? 5.995 -4.599 30.671 1.00 94.50 94 GLY A C 1
ATOM 689 O O . GLY A 1 94 ? 5.310 -5.474 30.143 1.00 94.50 94 GLY A O 1
ATOM 690 N N . GLY A 1 95 ? 6.719 -3.719 29.980 1.00 95.69 95 GLY A N 1
ATOM 691 C CA . GLY A 1 95 ? 6.659 -3.589 28.524 1.00 95.69 95 GLY A CA 1
ATOM 692 C C . GLY A 1 95 ? 5.550 -2.645 28.066 1.00 95.69 95 GLY A C 1
ATOM 693 O O . GLY A 1 95 ? 4.821 -2.073 28.879 1.00 95.69 95 GLY A O 1
ATOM 694 N N . THR A 1 96 ? 5.442 -2.473 26.754 1.00 97.38 96 THR A N 1
ATOM 695 C CA . THR A 1 96 ? 4.447 -1.604 26.127 1.00 97.38 96 THR A CA 1
ATOM 696 C C . THR A 1 96 ? 3.603 -2.374 25.124 1.00 97.38 96 THR A C 1
ATOM 698 O O . THR A 1 96 ? 4.058 -3.361 24.547 1.00 97.38 96 THR A O 1
ATOM 701 N N . ALA A 1 97 ? 2.379 -1.907 24.906 1.00 97.50 97 ALA A N 1
ATOM 702 C CA . ALA A 1 97 ? 1.505 -2.395 23.848 1.00 97.50 97 ALA A CA 1
ATOM 703 C C . ALA A 1 97 ? 0.762 -1.236 23.186 1.00 97.50 97 ALA A C 1
ATOM 705 O O . ALA A 1 97 ? 0.501 -0.200 23.808 1.00 97.50 97 ALA A O 1
ATOM 706 N N . THR A 1 98 ? 0.396 -1.437 21.925 1.00 98.44 98 THR A N 1
ATOM 707 C CA . THR A 1 98 ? -0.427 -0.508 21.154 1.00 98.44 98 THR A CA 1
ATOM 708 C C . THR A 1 98 ? -1.700 -1.227 20.763 1.00 98.44 98 THR A C 1
ATOM 710 O O . THR A 1 98 ? -1.648 -2.269 20.124 1.00 98.44 98 THR A O 1
ATOM 713 N N . PHE A 1 99 ? -2.844 -0.662 21.120 1.00 98.38 99 PHE A N 1
ATOM 714 C CA . PHE A 1 99 ? -4.146 -1.177 20.737 1.00 98.38 99 PHE A CA 1
ATOM 715 C C . PHE A 1 99 ? -4.736 -0.278 19.658 1.00 98.38 99 PHE A C 1
ATOM 717 O O . PHE A 1 99 ? -4.825 0.935 19.853 1.00 98.38 99 PHE A O 1
ATOM 724 N N . VAL A 1 100 ? -5.173 -0.857 18.541 1.00 98.00 100 VAL A N 1
ATOM 725 C CA . VAL A 1 100 ? -6.011 -0.142 17.571 1.00 98.00 100 VAL A CA 1
ATOM 726 C C . VAL A 1 100 ? -7.428 -0.066 18.118 1.00 98.00 100 VAL A C 1
ATOM 728 O O . VAL A 1 100 ? -7.996 -1.064 18.567 1.00 98.00 100 VAL A O 1
ATOM 731 N N . ALA A 1 101 ? -7.975 1.140 18.148 1.00 96.88 101 ALA A N 1
ATOM 732 C CA . ALA A 1 101 ? -9.234 1.457 18.789 1.00 96.88 101 ALA A CA 1
ATOM 733 C C . ALA A 1 101 ? -10.344 1.629 17.753 1.00 96.88 101 ALA A C 1
ATOM 735 O O . ALA A 1 101 ? -10.170 2.296 16.737 1.00 96.88 101 ALA A O 1
ATOM 736 N N . SER A 1 102 ? -11.519 1.091 18.066 1.00 96.12 102 SER A N 1
ATOM 737 C CA . SER A 1 102 ? -12.772 1.376 17.385 1.00 96.12 102 SER A CA 1
ATOM 738 C C . SER A 1 102 ? -13.744 2.005 18.374 1.00 96.12 102 SER A C 1
ATOM 740 O O . SER A 1 102 ? -13.992 1.468 19.455 1.00 96.12 102 SER A O 1
ATOM 742 N N . LEU A 1 103 ? -14.276 3.165 18.008 1.00 95.56 103 LEU A N 1
ATOM 743 C CA . LEU A 1 103 ? -15.089 4.007 18.871 1.00 95.56 103 LEU A CA 1
ATOM 744 C C . LEU A 1 103 ? -16.501 4.141 18.289 1.00 95.56 103 LEU A C 1
ATOM 746 O O . LEU A 1 103 ? -16.676 4.413 17.102 1.00 95.56 103 LEU A O 1
ATOM 750 N N . ASN A 1 104 ? -17.513 3.966 19.137 1.00 93.62 104 ASN A N 1
ATOM 751 C CA . ASN A 1 104 ? -18.928 4.106 18.792 1.00 93.62 104 ASN A CA 1
ATOM 752 C C . ASN A 1 104 ? -19.660 4.864 19.901 1.00 93.62 104 ASN A C 1
ATOM 754 O O . ASN A 1 104 ? -19.312 4.722 21.071 1.00 93.62 104 ASN A O 1
ATOM 758 N N . GLY A 1 105 ? -20.692 5.634 19.569 1.00 93.56 105 GLY A N 1
ATOM 759 C CA . GLY A 1 105 ? -21.445 6.370 20.583 1.00 93.56 105 GLY A CA 1
ATOM 760 C C . GLY A 1 105 ? -22.567 7.244 20.035 1.00 93.56 105 GLY A C 1
ATOM 761 O O . GLY A 1 105 ? -22.996 7.089 18.890 1.00 93.56 105 GLY A O 1
ATOM 762 N N . ILE A 1 106 ? -23.007 8.186 20.867 1.00 92.19 106 ILE A N 1
ATOM 763 C CA . ILE A 1 106 ? -24.037 9.178 20.550 1.00 92.19 106 ILE A CA 1
ATOM 764 C C . ILE A 1 106 ? -23.548 10.568 20.967 1.00 92.19 106 ILE A C 1
ATOM 766 O O . ILE A 1 106 ? -23.015 10.752 22.064 1.00 92.19 106 ILE A O 1
ATOM 770 N N . ALA A 1 107 ? -23.741 11.541 20.080 1.00 92.44 107 ALA A N 1
ATOM 771 C CA . ALA A 1 107 ? -23.534 12.958 20.327 1.00 92.44 107 ALA A CA 1
ATOM 772 C C . ALA A 1 107 ? -24.902 13.641 20.400 1.00 92.44 107 ALA A C 1
ATOM 774 O O . ALA A 1 107 ? -25.654 13.645 19.429 1.00 92.44 107 ALA A O 1
ATOM 775 N N . THR A 1 108 ? -25.241 14.209 21.550 1.00 89.44 108 THR A N 1
ATOM 776 C CA . THR A 1 108 ? -26.501 14.928 21.763 1.00 89.44 108 THR A CA 1
ATOM 777 C C . THR A 1 108 ? -26.267 16.432 21.721 1.00 89.44 108 THR A C 1
ATOM 779 O O . THR A 1 108 ? -25.357 16.939 22.382 1.00 89.44 108 THR A O 1
ATOM 782 N N . TYR A 1 109 ? -27.113 17.122 20.968 1.00 86.06 109 TYR A N 1
ATOM 783 C CA . TYR A 1 109 ? -27.188 18.570 20.804 1.00 86.06 109 TYR A CA 1
ATOM 784 C C . TYR A 1 109 ? -28.530 19.072 21.360 1.00 86.06 109 TYR A C 1
ATOM 786 O O . TYR A 1 109 ? -29.343 18.290 21.852 1.00 86.06 109 TYR A O 1
ATOM 794 N N . ALA A 1 110 ? -28.770 20.384 21.297 1.00 81.19 110 ALA A N 1
ATOM 795 C CA . ALA A 1 110 ? -29.998 20.983 21.821 1.00 81.19 110 ALA A CA 1
ATOM 796 C C . ALA A 1 110 ? -31.276 20.504 21.101 1.00 81.19 110 ALA A C 1
ATOM 798 O O . ALA A 1 110 ? -32.341 20.467 21.711 1.00 81.19 110 ALA A O 1
ATOM 799 N N . ASP A 1 111 ? -31.169 20.148 19.823 1.00 81.00 111 ASP A N 1
ATOM 800 C CA . ASP A 1 111 ? -32.282 19.832 18.924 1.00 81.00 111 ASP A CA 1
ATOM 801 C C . ASP A 1 111 ? -32.201 18.429 18.300 1.00 81.00 111 ASP A C 1
ATOM 803 O O . ASP A 1 111 ? -33.186 17.951 17.740 1.00 81.00 111 ASP A O 1
ATOM 807 N N . THR A 1 112 ? -31.053 17.753 18.396 1.00 84.75 112 THR A N 1
ATOM 808 C CA . THR A 1 112 ? -30.829 16.464 17.735 1.00 84.75 112 THR A CA 1
ATOM 809 C C . THR A 1 112 ? -29.857 15.559 18.490 1.00 84.75 112 THR A C 1
ATOM 811 O O . THR A 1 112 ? -29.062 16.009 19.315 1.00 84.75 112 THR A O 1
ATOM 814 N N . ALA A 1 113 ? -29.899 14.266 18.181 1.00 87.00 113 ALA A N 1
ATOM 815 C CA . ALA A 1 113 ? -28.902 13.287 18.587 1.00 87.00 113 ALA A CA 1
ATOM 816 C C . ALA A 1 113 ? -28.346 12.600 17.338 1.00 87.00 113 ALA A C 1
ATOM 818 O O . ALA A 1 113 ? -29.105 12.142 16.486 1.00 87.00 113 ALA A O 1
ATOM 819 N N . LEU A 1 114 ? -27.023 12.535 17.241 1.00 91.00 114 LEU A N 1
ATOM 820 C CA . LEU A 1 114 ? -26.301 11.972 16.108 1.00 91.00 114 LEU A CA 1
ATOM 821 C C . LEU A 1 114 ? -25.546 10.723 16.551 1.00 91.00 114 LEU A C 1
ATOM 823 O O . LEU A 1 114 ? -24.935 10.704 17.623 1.00 91.00 114 LEU A O 1
ATOM 827 N N . GLY A 1 115 ? -25.554 9.690 15.712 1.00 89.88 115 GLY A N 1
ATOM 828 C CA . GLY A 1 115 ? -24.653 8.556 15.894 1.00 89.88 115 GLY A CA 1
ATOM 829 C C . GLY A 1 115 ? -23.215 9.000 15.651 1.00 89.88 115 GLY A C 1
ATOM 830 O O . GLY A 1 115 ? -22.969 9.890 14.837 1.00 89.88 115 GLY A O 1
ATOM 831 N N . LEU A 1 116 ? -22.253 8.395 16.340 1.00 92.88 116 LEU A N 1
ATOM 832 C CA . LEU A 1 116 ? -20.838 8.664 16.100 1.00 92.88 116 LEU A CA 1
ATOM 833 C C . LEU A 1 116 ? -20.045 7.364 15.937 1.00 92.88 116 LEU A C 1
ATOM 835 O O . LEU A 1 116 ? -20.300 6.366 16.620 1.00 92.88 116 LEU A O 1
ATOM 839 N N . LYS A 1 117 ? -19.076 7.393 15.023 1.00 93.19 117 LYS A N 1
ATOM 840 C CA . LYS A 1 117 ? -18.130 6.302 14.753 1.00 93.19 117 LYS A CA 1
ATOM 841 C C . LYS A 1 117 ? -16.742 6.897 14.560 1.00 93.19 117 LYS A C 1
ATOM 843 O O . LYS A 1 117 ? -16.602 7.930 13.906 1.00 93.19 117 LYS A O 1
ATOM 848 N N . GLY A 1 118 ? -15.735 6.247 15.120 1.00 95.06 118 GLY A N 1
ATOM 849 C CA . GLY A 1 118 ? -14.352 6.688 15.037 1.00 95.06 118 GLY A CA 1
ATOM 850 C C . GLY A 1 118 ? -13.357 5.554 15.194 1.00 95.06 118 GLY A C 1
ATOM 851 O O . GLY A 1 118 ? -13.724 4.404 15.457 1.00 95.06 118 GLY A O 1
ATOM 852 N N . ALA A 1 119 ? -12.093 5.915 15.048 1.00 96.44 119 ALA A N 1
ATOM 853 C CA . ALA A 1 119 ? -10.954 5.032 15.208 1.00 96.44 119 ALA A CA 1
ATOM 854 C C . ALA A 1 119 ? -9.808 5.774 15.907 1.00 96.44 119 ALA A C 1
ATOM 856 O O . ALA A 1 119 ? -9.884 6.979 16.161 1.00 96.44 119 ALA A O 1
ATOM 857 N N . GLY A 1 120 ? -8.754 5.048 16.258 1.00 97.44 120 GLY A N 1
ATOM 858 C CA . GLY A 1 120 ? -7.522 5.631 16.779 1.00 97.44 120 GLY A CA 1
ATOM 859 C C . GLY A 1 120 ? -6.633 4.583 17.418 1.00 97.44 120 GLY A C 1
ATOM 860 O O . GLY A 1 120 ? -6.738 3.399 17.107 1.00 97.44 120 GLY A O 1
ATOM 861 N N . THR A 1 121 ? -5.770 5.006 18.333 1.00 98.12 121 THR A N 1
ATOM 862 C CA . THR A 1 121 ? -4.866 4.103 19.047 1.00 98.12 121 THR A CA 1
ATOM 863 C C . THR A 1 121 ? -4.839 4.388 20.541 1.00 98.12 121 THR A C 1
ATOM 865 O O . THR A 1 121 ? -5.094 5.505 20.997 1.00 98.12 121 THR A O 1
ATOM 868 N N . LEU A 1 122 ? -4.528 3.350 21.314 1.00 98.44 122 LEU A N 1
ATOM 869 C CA . LEU A 1 122 ? -4.206 3.425 22.732 1.00 98.44 122 LEU A CA 1
ATOM 870 C C . LEU A 1 122 ? -2.812 2.834 22.945 1.00 98.44 122 LEU A C 1
ATOM 872 O O . LEU A 1 122 ? -2.558 1.690 22.584 1.00 98.44 122 LEU A O 1
ATOM 876 N N . ASN A 1 123 ? -1.920 3.601 23.552 1.00 98.38 123 ASN A N 1
ATOM 877 C CA . ASN A 1 123 ? -0.586 3.183 23.951 1.00 98.38 123 ASN A CA 1
ATOM 878 C C . ASN A 1 123 ? -0.565 2.930 25.452 1.00 98.38 123 ASN A C 1
ATOM 880 O O . ASN A 1 123 ? -0.974 3.785 26.243 1.00 98.38 123 ASN A O 1
ATOM 884 N N . ILE A 1 124 ? -0.071 1.758 25.827 1.00 97.81 124 ILE A N 1
ATOM 885 C CA . ILE A 1 124 ? -0.078 1.263 27.197 1.00 97.81 124 ILE A CA 1
ATOM 886 C C . ILE A 1 124 ? 1.357 0.965 27.597 1.00 97.81 124 ILE A C 1
ATOM 888 O O . ILE A 1 124 ? 2.082 0.301 26.861 1.00 97.81 124 ILE A O 1
ATOM 892 N N . ASP A 1 125 ? 1.755 1.445 28.767 1.00 97.31 125 ASP A N 1
ATOM 893 C CA . ASP A 1 125 ? 2.978 1.051 29.454 1.00 97.31 125 ASP A CA 1
ATOM 894 C C . ASP A 1 125 ? 2.582 0.272 30.707 1.00 97.31 125 ASP A C 1
ATOM 896 O O . ASP A 1 125 ? 2.074 0.832 31.681 1.00 97.31 125 ASP A O 1
ATOM 900 N N . PHE A 1 126 ? 2.807 -1.039 30.679 1.00 95.62 126 PHE A N 1
ATOM 901 C CA . PHE A 1 126 ? 2.426 -1.933 31.766 1.00 95.62 126 PHE A CA 1
ATOM 902 C C . PHE A 1 126 ? 3.298 -1.759 33.011 1.00 95.62 126 PHE A C 1
ATOM 904 O O . PHE A 1 126 ? 2.855 -2.102 34.104 1.00 95.62 126 PHE A O 1
ATOM 911 N N . ALA A 1 127 ? 4.506 -1.198 32.882 1.00 94.12 127 ALA A N 1
ATOM 912 C CA . ALA A 1 127 ? 5.374 -0.961 34.032 1.00 94.12 127 ALA A CA 1
ATOM 913 C C . ALA A 1 127 ? 4.862 0.217 34.872 1.00 94.12 127 ALA A C 1
ATOM 915 O O . ALA A 1 127 ? 4.819 0.143 36.101 1.00 94.12 127 ALA A O 1
ATOM 916 N N . SER A 1 128 ? 4.439 1.305 34.221 1.00 95.00 128 SER A N 1
ATOM 917 C CA . SER A 1 128 ? 3.821 2.443 34.914 1.00 95.00 128 SER A CA 1
ATOM 918 C C . SER A 1 128 ? 2.318 2.255 35.168 1.00 95.00 128 SER A C 1
ATOM 920 O O . SER A 1 128 ? 1.749 2.917 36.049 1.00 95.00 128 SER A O 1
ATOM 922 N N . GLY A 1 129 ? 1.679 1.360 34.411 1.00 96.12 129 GLY A N 1
ATOM 923 C CA . GLY A 1 129 ? 0.229 1.223 34.302 1.00 96.12 129 GLY A CA 1
ATOM 924 C C . GLY A 1 129 ? -0.416 2.368 33.516 1.00 96.12 129 GLY A C 1
ATOM 925 O O . GLY A 1 129 ? -1.630 2.534 33.592 1.00 96.12 129 GLY A O 1
ATOM 926 N N . GLY A 1 130 ? 0.369 3.207 32.836 1.00 97.75 130 GLY A N 1
ATOM 927 C CA . GLY A 1 130 ? -0.128 4.353 32.084 1.00 97.75 130 GLY A CA 1
ATOM 928 C C . GLY A 1 130 ? -0.778 3.936 30.768 1.00 97.75 130 GLY A C 1
ATOM 929 O O . GLY A 1 130 ? -0.245 3.098 30.045 1.00 97.75 130 GLY A O 1
ATOM 930 N N . LEU A 1 131 ? -1.911 4.553 30.445 1.00 98.00 131 LEU A N 1
ATOM 931 C CA . LEU A 1 131 ? -2.597 4.427 29.165 1.00 98.00 131 LEU A CA 1
ATOM 932 C C . LEU A 1 131 ? -2.817 5.824 28.595 1.00 98.00 131 LEU A C 1
ATOM 934 O O . LEU A 1 131 ? -3.362 6.698 29.264 1.00 98.00 131 LEU A O 1
ATOM 938 N N . THR A 1 132 ? -2.418 6.028 27.347 1.00 98.25 132 THR A N 1
ATOM 939 C CA . THR A 1 132 ? -2.717 7.243 26.581 1.00 98.25 132 THR A CA 1
ATOM 940 C C . THR A 1 132 ? -3.335 6.851 25.256 1.00 98.25 132 THR A C 1
ATOM 942 O O . THR A 1 132 ? -3.024 5.790 24.730 1.00 98.25 132 THR A O 1
ATOM 945 N N . GLY A 1 133 ? -4.208 7.671 24.694 1.00 97.88 133 GLY A N 1
ATOM 946 C CA . GLY A 1 133 ? -4.762 7.387 23.380 1.00 97.88 133 GLY A CA 1
ATOM 947 C C . GLY A 1 133 ? -5.279 8.616 22.681 1.00 97.88 133 GLY A C 1
ATOM 948 O O . GLY A 1 133 ? -5.550 9.643 23.307 1.00 97.88 133 GLY A O 1
ATOM 949 N N . ASN A 1 134 ? -5.408 8.495 21.370 1.00 98.12 134 ASN A N 1
ATOM 950 C CA . ASN A 1 134 ? -5.950 9.537 20.526 1.00 98.12 134 ASN A CA 1
ATOM 951 C C . ASN A 1 134 ? -6.503 8.954 19.230 1.00 98.12 134 ASN A C 1
ATOM 953 O O . ASN A 1 134 ? -6.119 7.870 18.791 1.00 98.12 134 ASN A O 1
ATOM 957 N N . GLY A 1 135 ? -7.345 9.738 18.577 1.00 97.81 135 GLY A N 1
ATOM 958 C CA . GLY A 1 135 ? -7.856 9.421 17.257 1.00 97.81 135 GLY A CA 1
ATOM 959 C C . GLY A 1 135 ? -8.839 10.468 16.775 1.00 97.81 135 GLY A C 1
ATOM 960 O O . GLY A 1 135 ? -8.849 11.611 17.247 1.00 97.81 135 GLY A O 1
ATOM 961 N N . ASP A 1 136 ? -9.682 10.061 15.844 1.00 97.62 136 ASP A N 1
ATOM 962 C CA . ASP A 1 136 ? -10.748 10.875 15.293 1.00 97.62 136 ASP A CA 1
ATOM 963 C C . ASP A 1 136 ? -12.069 10.109 15.273 1.00 97.62 136 ASP A C 1
ATOM 965 O O . ASP A 1 136 ? -12.135 8.880 15.369 1.00 97.62 136 ASP A O 1
ATOM 969 N N . PHE A 1 137 ? -13.153 10.869 15.225 1.00 96.81 137 PHE A N 1
ATOM 970 C CA . PHE A 1 137 ? -14.484 10.341 15.012 1.00 96.81 137 PHE A CA 1
ATOM 971 C C . PHE A 1 137 ? -15.282 11.296 14.139 1.00 96.81 137 PHE A C 1
ATOM 973 O O . PHE A 1 137 ? -15.011 12.495 14.06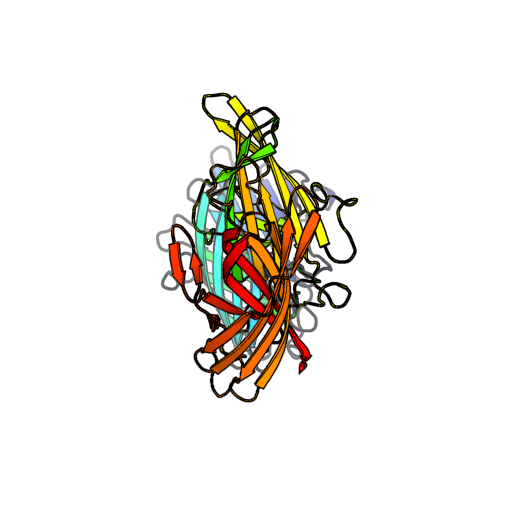4 1.00 96.81 137 PHE A O 1
ATOM 980 N N . SER A 1 138 ? -16.303 10.748 13.496 1.00 96.88 138 SER A N 1
ATOM 981 C CA . SER A 1 138 ? -17.300 11.512 12.759 1.00 96.88 138 SER A CA 1
ATOM 982 C C . SER A 1 138 ? -18.685 11.288 13.353 1.00 96.88 138 SER A C 1
ATOM 984 O O . SER A 1 138 ? -18.978 10.201 13.862 1.00 96.88 138 SER A O 1
ATOM 986 N N . THR A 1 139 ? -19.532 12.312 13.289 1.00 95.00 139 THR A N 1
ATOM 987 C CA . THR A 1 139 ? -20.962 12.206 13.607 1.00 95.00 139 THR A CA 1
ATOM 988 C C . THR A 1 139 ? -21.779 12.045 12.333 1.00 95.00 139 THR A C 1
ATOM 990 O O . THR A 1 139 ? -21.392 12.528 11.266 1.00 95.00 139 THR A O 1
ATOM 993 N N . TYR A 1 140 ? -22.911 11.359 12.446 1.00 91.69 140 TYR A N 1
ATOM 994 C CA . TYR A 1 140 ? -23.754 10.988 11.318 1.00 91.69 140 TYR A CA 1
ATOM 995 C C . TYR A 1 140 ? -25.214 11.351 11.587 1.00 91.69 140 TYR A C 1
ATOM 997 O O . TYR A 1 140 ? -25.748 11.082 12.669 1.00 91.69 140 TYR A O 1
ATOM 1005 N N . GLY A 1 141 ? -25.835 11.972 10.584 1.00 86.12 141 GLY A N 1
ATOM 1006 C CA . GLY A 1 141 ? -27.263 12.255 10.532 1.00 86.12 141 GLY A CA 1
ATOM 1007 C C . GLY A 1 141 ? -28.101 10.987 10.383 1.00 86.12 141 GLY A C 1
ATOM 1008 O O . GLY A 1 141 ? -27.590 9.885 10.182 1.00 86.12 141 GLY A O 1
ATOM 1009 N N . THR A 1 142 ? -29.420 11.143 10.463 1.00 79.06 142 THR A N 1
ATOM 1010 C CA . THR A 1 142 ? -30.376 10.039 10.265 1.00 79.06 142 THR A CA 1
ATOM 1011 C C . THR A 1 142 ? -30.430 9.540 8.821 1.00 79.06 142 THR A C 1
ATOM 1013 O O . THR A 1 142 ? -30.856 8.415 8.583 1.00 79.06 142 THR A O 1
ATOM 1016 N N . ASP A 1 143 ? -29.977 10.353 7.867 1.00 81.88 143 ASP A N 1
ATOM 1017 C CA . ASP A 1 143 ? -29.784 10.009 6.457 1.00 81.88 143 ASP A CA 1
ATOM 1018 C C . ASP A 1 143 ? -28.461 9.263 6.193 1.00 81.88 143 ASP A C 1
ATOM 1020 O O . ASP A 1 143 ? -28.181 8.882 5.058 1.00 81.88 143 ASP A O 1
ATOM 1024 N N . GLY A 1 144 ? -27.641 9.054 7.231 1.00 81.12 144 GLY A N 1
ATOM 1025 C CA . GLY A 1 144 ? -26.302 8.476 7.123 1.00 81.12 144 GLY A CA 1
ATOM 1026 C C . GLY A 1 144 ? -25.239 9.462 6.629 1.00 81.12 144 GLY A C 1
ATOM 1027 O O . GLY A 1 144 ? -24.072 9.087 6.513 1.00 81.12 144 GLY A O 1
ATOM 1028 N N . GLY A 1 145 ? -25.607 10.719 6.368 1.00 88.12 145 GLY A N 1
ATOM 1029 C CA . GLY A 1 145 ? -24.683 11.769 5.968 1.00 88.12 145 GLY A CA 1
ATOM 1030 C C . GLY A 1 145 ? -23.725 12.122 7.102 1.00 88.12 145 GLY A C 1
ATOM 1031 O O . GLY A 1 145 ? -24.129 12.291 8.254 1.00 88.12 145 GLY A O 1
ATOM 1032 N N . LYS A 1 146 ? -22.435 12.244 6.780 1.00 92.56 146 LYS A N 1
ATOM 1033 C CA . LYS A 1 146 ? -21.420 12.726 7.721 1.00 92.56 146 LYS A CA 1
ATOM 1034 C C . LYS A 1 146 ? -21.657 14.212 8.017 1.00 92.56 146 LYS A C 1
ATOM 1036 O O . LYS A 1 146 ? -21.698 15.018 7.092 1.00 92.56 146 LYS A O 1
ATOM 1041 N N . VAL A 1 147 ? -21.792 14.563 9.297 1.00 92.56 147 VAL A N 1
ATOM 1042 C CA . VAL A 1 147 ? -22.135 15.923 9.756 1.00 92.56 147 VAL A CA 1
ATOM 1043 C C . VAL A 1 147 ? -20.906 16.685 10.245 1.00 92.56 147 VAL A C 1
ATOM 1045 O O . VAL A 1 147 ? -20.688 17.821 9.838 1.00 92.56 147 VAL A O 1
ATOM 1048 N N . ASP A 1 148 ? -20.101 16.072 11.112 1.00 91.44 148 ASP A N 1
ATOM 1049 C CA . ASP A 1 148 ? -18.932 16.708 11.727 1.00 91.44 148 ASP A CA 1
ATOM 1050 C C . ASP A 1 148 ? -17.783 15.700 11.890 1.00 91.44 148 ASP A C 1
ATOM 1052 O O . ASP A 1 148 ? -18.001 14.486 11.862 1.00 91.44 148 ASP A O 1
ATOM 1056 N N . THR A 1 149 ? -16.553 16.197 12.049 1.00 95.38 149 THR A N 1
ATOM 1057 C CA . THR A 1 149 ? -15.361 15.408 12.408 1.00 95.38 149 THR A CA 1
ATOM 1058 C C . THR A 1 149 ? -14.635 16.084 13.555 1.00 95.38 149 THR A C 1
ATOM 1060 O O . THR A 1 149 ? -14.365 17.281 13.502 1.00 95.38 149 THR A O 1
ATOM 1063 N N . SER A 1 150 ? -14.256 15.320 14.573 1.00 95.31 150 SER A N 1
ATOM 1064 C CA . SER A 1 150 ? -13.462 15.842 15.681 1.00 95.31 150 SER A CA 1
ATOM 1065 C C . SER A 1 150 ? -12.425 14.833 16.147 1.00 95.31 150 SER A C 1
ATOM 1067 O O . SER A 1 150 ? -12.520 13.639 15.860 1.00 95.31 150 SER A O 1
ATOM 1069 N N . ASN A 1 151 ? -11.435 15.320 16.887 1.00 97.12 151 ASN A N 1
ATOM 1070 C CA . ASN A 1 151 ? -10.438 14.480 17.530 1.00 97.12 151 ASN A CA 1
ATOM 1071 C C . ASN A 1 151 ? -10.884 14.085 18.932 1.00 97.12 151 ASN A C 1
ATOM 1073 O O . ASN A 1 151 ? -11.631 14.806 19.598 1.00 97.12 151 ASN A O 1
ATOM 1077 N N . TRP A 1 152 ? -10.378 12.952 19.394 1.00 97.12 152 TRP A N 1
ATOM 1078 C CA . TRP A 1 152 ? -10.527 12.519 20.770 1.00 97.12 152 TRP A CA 1
ATOM 1079 C C . TRP A 1 152 ? -9.174 12.172 21.381 1.00 97.12 152 TRP A C 1
ATOM 1081 O O . TRP A 1 152 ? -8.233 11.808 20.675 1.00 97.12 152 TRP A O 1
ATOM 1091 N N . TYR A 1 153 ? -9.102 12.284 22.704 1.00 98.06 153 TYR A N 1
ATOM 1092 C CA . TYR A 1 153 ? -7.937 11.960 23.515 1.00 98.06 153 TYR A CA 1
ATOM 1093 C C . TYR A 1 153 ? -8.376 11.211 24.769 1.00 98.06 153 TYR A C 1
ATOM 1095 O O . TYR A 1 153 ? -9.404 11.539 25.362 1.00 98.06 153 TYR A O 1
ATOM 1103 N N . ALA A 1 154 ? -7.582 10.233 25.191 1.00 98.00 154 ALA A N 1
ATOM 1104 C CA . ALA A 1 154 ? -7.793 9.476 26.414 1.00 98.00 154 ALA A CA 1
ATOM 1105 C C . ALA A 1 154 ? -6.504 9.424 27.241 1.00 98.00 154 ALA A C 1
ATOM 1107 O O . ALA A 1 154 ? -5.404 9.317 26.695 1.00 98.00 154 ALA A O 1
ATOM 1108 N N . SER A 1 155 ? -6.641 9.478 28.562 1.00 97.88 155 SER A N 1
ATOM 1109 C CA . SER A 1 155 ? -5.544 9.259 29.506 1.00 97.88 155 SER A CA 1
ATOM 1110 C C . SER A 1 155 ? -6.075 8.503 30.710 1.00 97.88 155 SER A C 1
ATOM 1112 O O . SER A 1 155 ? -7.027 8.951 31.341 1.00 97.88 155 SER A O 1
ATOM 1114 N N . ALA A 1 156 ? -5.497 7.353 31.033 1.00 98.25 156 ALA A N 1
ATOM 1115 C CA . ALA A 1 156 ? -5.961 6.506 32.123 1.00 98.25 156 ALA A CA 1
ATOM 1116 C C . ALA A 1 156 ? -4.816 5.773 32.811 1.00 98.25 156 ALA A C 1
ATOM 1118 O O . ALA A 1 156 ? -3.670 5.777 32.357 1.00 98.25 156 ALA A O 1
ATOM 1119 N N . ARG A 1 157 ? -5.146 5.132 33.934 1.00 98.06 157 ARG A N 1
ATOM 1120 C CA . ARG A 1 157 ? -4.214 4.283 34.666 1.00 98.06 157 ARG A CA 1
ATOM 1121 C C . ARG A 1 157 ? -4.842 2.940 35.002 1.00 98.06 157 ARG A C 1
ATOM 1123 O O . ARG A 1 157 ? -5.977 2.890 35.472 1.00 98.06 157 ARG A O 1
ATOM 1130 N N . ILE A 1 158 ? -4.084 1.872 34.786 1.00 97.12 158 ILE A N 1
ATOM 1131 C CA . ILE A 1 158 ? -4.417 0.516 35.219 1.00 97.12 158 ILE A CA 1
ATOM 1132 C C . ILE A 1 158 ? -4.299 0.462 36.744 1.00 97.12 158 ILE A C 1
ATOM 1134 O O . ILE A 1 158 ? -3.293 0.888 37.321 1.00 97.12 158 ILE A O 1
ATOM 1138 N N . ALA A 1 159 ? -5.333 -0.044 37.409 1.00 90.69 159 ALA A N 1
ATOM 1139 C CA . ALA A 1 159 ? -5.302 -0.240 38.849 1.00 90.69 159 ALA A CA 1
ATOM 1140 C C . ALA A 1 159 ? -4.305 -1.353 39.216 1.00 90.69 159 ALA A C 1
ATOM 1142 O O . ALA A 1 159 ? -4.230 -2.387 38.552 1.00 90.69 159 ALA A O 1
ATOM 1143 N N . SER A 1 160 ? -3.536 -1.149 40.290 1.00 87.00 160 SER A N 1
ATOM 1144 C CA . SER A 1 160 ? -2.522 -2.115 40.732 1.00 87.00 160 SER A CA 1
ATOM 1145 C C . SER A 1 160 ? -3.133 -3.498 40.976 1.00 87.00 160 SER A C 1
ATOM 1147 O O . SER A 1 160 ? -4.147 -3.616 41.665 1.00 87.00 160 SER A O 1
ATOM 1149 N N . GLY A 1 161 ? -2.521 -4.540 40.403 1.00 86.56 161 GLY A N 1
ATOM 1150 C CA . GLY A 1 161 ? -2.996 -5.922 40.525 1.00 86.56 161 GLY A CA 1
ATOM 1151 C C . GLY A 1 161 ? -4.375 -6.171 39.902 1.00 86.56 161 GLY A C 1
ATOM 1152 O O . GLY A 1 161 ? -5.067 -7.097 40.318 1.00 86.56 161 GLY A O 1
ATOM 1153 N N . SER A 1 162 ? -4.797 -5.342 38.944 1.00 93.31 162 SER A N 1
ATOM 1154 C CA . SER A 1 162 ? -6.103 -5.421 38.289 1.00 93.31 162 SER A CA 1
ATOM 1155 C C . SER A 1 162 ? -5.976 -5.451 36.765 1.00 93.31 162 SER A C 1
ATOM 1157 O O . SER A 1 162 ? -4.944 -5.110 36.198 1.00 93.31 162 SER A O 1
ATOM 1159 N N . ASN A 1 163 ? -7.064 -5.834 36.102 1.00 95.56 163 ASN A N 1
ATOM 1160 C CA . ASN A 1 163 ? -7.289 -5.678 34.665 1.00 95.56 163 ASN A CA 1
ATOM 1161 C C . ASN A 1 163 ? -8.158 -4.446 34.342 1.00 95.56 163 ASN A C 1
ATOM 1163 O O . ASN A 1 163 ? -8.552 -4.265 33.194 1.00 95.56 163 ASN A O 1
ATOM 1167 N N . ALA A 1 164 ? -8.533 -3.644 35.342 1.00 97.50 164 ALA A N 1
ATOM 1168 C CA . ALA A 1 164 ? -9.352 -2.451 35.167 1.00 97.50 164 ALA A CA 1
ATOM 1169 C C . ALA A 1 164 ? -8.489 -1.190 35.069 1.00 97.50 164 ALA A C 1
ATOM 1171 O O . ALA A 1 164 ? -7.439 -1.090 35.710 1.00 97.50 164 ALA A O 1
ATOM 1172 N N . PHE A 1 165 ? -8.967 -0.207 34.314 1.00 98.12 165 PHE A N 1
ATOM 1173 C CA . PHE A 1 165 ? -8.381 1.123 34.224 1.00 98.12 165 PHE A CA 1
ATOM 1174 C C . PHE A 1 165 ? -9.460 2.203 34.303 1.00 98.12 165 PHE A C 1
ATOM 1176 O O . PHE A 1 165 ? -10.612 1.984 33.927 1.00 98.12 165 PHE A O 1
ATOM 1183 N N . SER A 1 166 ? -9.061 3.379 34.773 1.00 98.31 166 SER A N 1
ATOM 1184 C CA . SER A 1 166 ? -9.924 4.557 34.887 1.00 98.31 166 SER A CA 1
ATOM 1185 C C . SER A 1 166 ? -9.142 5.823 34.567 1.00 98.31 166 SER A C 1
ATOM 1187 O O . SER A 1 166 ? -7.940 5.903 34.856 1.00 98.31 166 SER A O 1
ATOM 1189 N N . GLY A 1 167 ? -9.813 6.822 34.006 1.00 97.75 167 GLY A N 1
ATOM 1190 C CA . GLY A 1 167 ? -9.178 8.056 33.578 1.00 97.75 167 GLY A CA 1
ATOM 1191 C C . GLY A 1 167 ? -10.118 9.054 32.916 1.00 97.75 167 GLY A C 1
ATOM 1192 O O . GLY A 1 167 ? -11.320 9.087 33.179 1.00 97.75 167 GLY A O 1
ATOM 1193 N N . SER A 1 168 ? -9.537 9.893 32.065 1.00 97.31 168 SER A N 1
ATOM 1194 C CA . SER A 1 168 ? -10.205 10.974 31.360 1.00 97.31 168 SER A CA 1
ATOM 1195 C C . SER A 1 168 ? -10.361 10.704 29.870 1.00 97.31 168 SER A C 1
ATOM 1197 O O . SER A 1 168 ? -9.498 10.103 29.226 1.00 97.31 168 SER A O 1
ATOM 1199 N N . PHE A 1 169 ? -11.458 11.225 29.322 1.00 97.62 169 PHE A N 1
ATOM 1200 C CA . PHE A 1 169 ? -11.710 11.320 27.887 1.00 97.62 169 PHE A CA 1
ATOM 1201 C C . PHE A 1 169 ? -11.968 12.774 27.506 1.00 97.62 169 PHE A C 1
ATOM 1203 O O . PHE A 1 169 ? -12.697 13.473 28.212 1.00 97.62 169 PHE A O 1
ATOM 1210 N N . THR A 1 170 ? -11.423 13.226 26.385 1.00 96.38 170 THR A N 1
ATOM 1211 C CA . THR A 1 170 ? -11.545 14.614 25.936 1.00 96.38 170 THR A CA 1
ATOM 1212 C C . THR A 1 170 ? -11.807 14.670 24.436 1.00 96.38 170 THR A C 1
ATOM 1214 O O . THR A 1 170 ? -11.206 13.919 23.674 1.00 96.38 170 THR A O 1
ATOM 1217 N N . ILE A 1 171 ? -12.682 15.579 23.999 1.00 94.56 171 ILE A N 1
ATOM 1218 C CA . ILE A 1 171 ? -12.983 15.834 22.581 1.00 94.56 171 ILE A CA 1
ATOM 1219 C C . ILE A 1 171 ? -12.410 17.193 22.161 1.00 94.56 171 ILE A C 1
ATOM 1221 O O . ILE A 1 171 ? -12.462 18.160 22.924 1.00 94.56 171 ILE A O 1
ATOM 1225 N N . GLY A 1 172 ? -11.886 17.282 20.939 1.00 92.31 172 GLY A N 1
ATOM 1226 C CA . GLY A 1 172 ? -11.351 18.500 20.335 1.00 92.31 172 GLY A CA 1
ATOM 1227 C C . GLY A 1 172 ? -9.865 18.693 20.619 1.00 92.31 172 GLY A C 1
ATOM 1228 O O . GLY A 1 172 ? -9.040 18.320 19.797 1.00 92.31 172 GLY A O 1
ATOM 1229 N N . ALA A 1 173 ? -9.519 19.278 21.768 1.00 88.81 173 ALA A N 1
ATOM 1230 C CA . ALA A 1 173 ? -8.133 19.517 22.176 1.00 88.81 173 ALA A CA 1
ATOM 1231 C C . ALA A 1 173 ? -7.831 18.824 23.517 1.00 88.81 173 ALA A C 1
ATOM 1233 O O . ALA A 1 173 ? -8.710 18.805 24.379 1.00 88.81 173 ALA A O 1
ATOM 1234 N N . PRO A 1 174 ? -6.598 18.334 23.763 1.00 87.25 174 PRO A N 1
ATOM 1235 C CA . PRO A 1 174 ? -6.241 17.673 25.026 1.00 87.25 174 PRO A CA 1
ATOM 1236 C C . PRO A 1 174 ? -6.412 18.560 26.268 1.00 87.25 174 PRO A C 1
ATOM 1238 O O . PRO A 1 174 ? -6.564 18.052 27.374 1.00 87.25 174 PRO A O 1
ATOM 1241 N N . SER A 1 175 ? -6.376 19.883 26.087 1.00 88.00 175 SER A N 1
ATOM 1242 C CA . SER A 1 175 ? -6.565 20.883 27.141 1.00 88.00 175 SER A CA 1
ATOM 1243 C C . SER A 1 175 ? -8.030 21.147 27.498 1.00 88.00 175 SER A C 1
ATOM 1245 O O . SER A 1 175 ? -8.291 21.866 28.464 1.00 88.00 175 SER A O 1
ATOM 1247 N N . ASN A 1 176 ? -8.990 20.610 26.736 1.00 89.44 176 ASN A N 1
ATOM 1248 C CA . ASN A 1 176 ? -10.404 20.761 27.062 1.00 89.44 176 ASN A CA 1
ATOM 1249 C C . ASN A 1 176 ? -10.737 20.016 28.367 1.00 89.44 176 ASN A C 1
ATOM 1251 O O . ASN A 1 176 ? -10.064 19.040 28.712 1.00 89.44 176 ASN A O 1
ATOM 1255 N N . PRO A 1 177 ? -11.789 20.435 29.095 1.00 89.19 177 PRO A N 1
ATOM 1256 C CA . PRO A 1 177 ? -12.181 19.764 30.327 1.00 89.19 177 PRO A CA 1
ATOM 1257 C C . PRO A 1 177 ? -12.429 18.276 30.116 1.00 89.19 177 PRO A C 1
ATOM 1259 O O . PRO A 1 177 ? -13.061 17.879 29.142 1.00 89.19 177 PRO A O 1
ATOM 1262 N N . ALA A 1 178 ? -11.901 17.468 31.027 1.00 91.81 178 ALA A N 1
ATOM 1263 C CA . ALA A 1 178 ? -11.967 16.020 30.954 1.00 91.81 178 ALA A CA 1
ATOM 1264 C C . ALA A 1 178 ? -13.362 15.497 31.314 1.00 91.81 178 ALA A C 1
ATOM 1266 O O . ALA A 1 178 ? -13.970 15.917 32.299 1.00 91.81 178 ALA A O 1
ATOM 1267 N N . GLY A 1 179 ? -13.832 14.537 30.527 1.00 95.31 179 GLY A N 1
ATOM 1268 C CA . GLY A 1 179 ? -14.910 13.628 30.884 1.00 95.31 179 GLY A CA 1
ATOM 1269 C C . GLY A 1 179 ? -14.372 12.330 31.498 1.00 95.31 179 GLY A C 1
ATOM 1270 O O . GLY A 1 179 ? -13.255 12.311 32.013 1.00 95.31 179 GLY A O 1
ATOM 1271 N N . SER A 1 180 ? -15.149 11.247 31.439 1.00 96.69 180 SER A N 1
ATOM 1272 C CA . SER A 1 180 ? -14.780 9.944 32.026 1.00 96.69 180 SER A CA 1
ATOM 1273 C C . SER A 1 180 ? -14.327 8.934 30.974 1.00 96.69 180 SER A C 1
ATOM 1275 O O . SER A 1 180 ? -14.837 8.943 29.852 1.00 96.69 180 SER A O 1
ATOM 1277 N N . PHE A 1 181 ? -13.382 8.068 31.346 1.00 97.94 181 PHE A N 1
ATOM 1278 C CA . PHE A 1 181 ? -12.901 6.938 30.552 1.00 97.94 181 PHE A CA 1
ATOM 1279 C C . PHE A 1 181 ? -12.610 5.750 31.471 1.00 97.94 181 PHE A C 1
ATOM 1281 O O . PHE A 1 181 ? -11.577 5.721 32.138 1.00 97.94 181 PHE A O 1
ATOM 1288 N N . ASP A 1 182 ? -13.507 4.770 31.506 1.00 98.19 182 ASP A N 1
ATOM 1289 C CA . ASP A 1 182 ? -13.415 3.630 32.421 1.00 98.19 182 ASP A CA 1
ATOM 1290 C C . ASP A 1 182 ? -13.554 2.323 31.649 1.00 98.19 182 ASP A C 1
ATOM 1292 O O . ASP A 1 182 ? -14.468 2.167 30.836 1.00 98.19 182 ASP A O 1
ATOM 1296 N N . GLY A 1 183 ? -12.666 1.364 31.899 1.00 97.81 183 GLY A N 1
ATOM 1297 C CA . GLY A 1 183 ? -12.645 0.129 31.127 1.00 97.81 183 GLY A CA 1
ATOM 1298 C C . GLY A 1 183 ? -11.834 -0.998 31.740 1.00 97.81 183 GLY A C 1
ATOM 1299 O O . GLY A 1 183 ? -11.358 -0.924 32.876 1.00 97.81 183 GLY A O 1
ATOM 1300 N N . ARG A 1 184 ? -11.734 -2.090 30.980 1.00 98.06 184 ARG A N 1
ATOM 1301 C CA . ARG A 1 184 ? -11.035 -3.322 31.365 1.00 98.06 184 ARG A CA 1
ATOM 1302 C C . ARG A 1 184 ? -10.383 -3.998 30.162 1.00 98.06 184 ARG A C 1
ATOM 1304 O O . ARG A 1 184 ? -10.774 -3.739 29.023 1.00 98.06 184 ARG A O 1
ATOM 1311 N N . PHE A 1 185 ? -9.431 -4.887 30.435 1.00 98.38 185 PHE A N 1
ATOM 1312 C CA . PHE A 1 185 ? -8.885 -5.831 29.457 1.00 98.38 185 PHE A CA 1
ATOM 1313 C C . PHE A 1 185 ? -9.715 -7.120 29.392 1.00 98.38 185 PHE A C 1
ATOM 1315 O O . PHE A 1 185 ? -10.211 -7.623 30.410 1.00 98.38 185 PHE A O 1
ATOM 1322 N N . TYR A 1 186 ? -9.832 -7.654 28.183 1.00 98.38 186 TYR A N 1
ATOM 1323 C CA . TYR A 1 186 ? -10.579 -8.849 27.823 1.00 98.38 186 TYR A CA 1
ATOM 1324 C C . TYR A 1 186 ? -9.687 -9.825 27.046 1.00 98.38 186 TYR A C 1
ATOM 1326 O O . TYR A 1 186 ? -8.737 -9.437 26.368 1.00 98.38 186 TYR A O 1
ATOM 1334 N N . GLY A 1 187 ? -10.021 -11.108 27.143 1.00 97.38 187 GLY A N 1
ATOM 1335 C CA . GLY A 1 187 ? -9.284 -12.208 26.532 1.00 97.38 187 GLY A CA 1
ATOM 1336 C C . GLY A 1 187 ? -8.284 -12.880 27.485 1.00 97.38 187 GLY A C 1
ATOM 1337 O O . GLY A 1 187 ? -7.918 -12.310 28.520 1.00 97.38 187 GLY A O 1
ATOM 1338 N N . PRO A 1 188 ? -7.865 -14.124 27.197 1.00 96.25 188 PRO A N 1
ATOM 1339 C CA . PRO A 1 188 ? -6.963 -14.890 28.057 1.00 96.25 188 PRO A CA 1
ATOM 1340 C C . PRO A 1 188 ? -5.620 -14.200 28.318 1.00 96.25 188 PRO A C 1
ATOM 1342 O O . PRO A 1 188 ? -5.071 -14.352 29.410 1.00 96.25 188 PRO A O 1
ATOM 1345 N N . ASN A 1 189 ? -5.126 -13.434 27.344 1.00 95.19 189 ASN A N 1
ATOM 1346 C CA . ASN A 1 189 ? -3.847 -12.738 27.369 1.00 95.19 189 ASN A CA 1
ATOM 1347 C C . ASN A 1 189 ? -4.025 -11.284 26.914 1.00 95.19 189 ASN A C 1
ATOM 1349 O O . ASN A 1 189 ? -3.287 -10.835 26.045 1.00 95.19 189 ASN A O 1
ATOM 1353 N N . HIS A 1 190 ? -4.996 -10.560 27.490 1.00 95.62 190 HIS A N 1
ATOM 1354 C CA . HIS A 1 190 ? -5.192 -9.115 27.273 1.00 95.62 190 HIS A CA 1
ATOM 1355 C C . HIS A 1 190 ? -5.259 -8.691 25.793 1.00 95.62 190 HIS A C 1
ATOM 1357 O O . HIS A 1 190 ? -4.899 -7.566 25.458 1.00 95.62 190 HIS A O 1
ATOM 1363 N N . GLU A 1 191 ? -5.723 -9.572 24.902 1.00 96.94 191 GLU A N 1
ATOM 1364 C CA . GLU A 1 191 ? -5.731 -9.337 23.455 1.00 96.94 191 GLU A CA 1
ATOM 1365 C C . GLU A 1 191 ? -6.645 -8.166 23.063 1.00 96.94 191 GLU A C 1
ATOM 1367 O O . GLU A 1 191 ? -6.483 -7.549 22.006 1.00 96.94 191 GLU A O 1
ATOM 1372 N N . GLU A 1 192 ? -7.628 -7.868 23.913 1.00 98.31 192 GLU A N 1
ATOM 1373 C CA . GLU A 1 192 ? -8.632 -6.841 23.699 1.00 98.31 192 GLU A CA 1
ATOM 1374 C C . GLU A 1 192 ? -8.827 -5.989 24.956 1.00 98.31 192 GLU A C 1
ATOM 1376 O O . GLU A 1 192 ? -8.539 -6.391 26.081 1.00 98.31 192 GLU A O 1
ATOM 1381 N N . LEU A 1 193 ? -9.370 -4.793 24.777 1.00 98.06 193 LEU A N 1
ATOM 1382 C CA . LEU A 1 193 ? -9.856 -3.948 25.858 1.00 98.06 193 LEU A CA 1
ATOM 1383 C C . LEU A 1 193 ? -11.195 -3.335 25.471 1.00 98.06 193 LEU A C 1
ATOM 1385 O O . LEU A 1 193 ? -11.527 -3.210 24.293 1.00 98.06 193 LEU A O 1
ATOM 1389 N N . GLY A 1 194 ? -11.950 -2.908 26.474 1.00 98.12 194 GLY A N 1
ATOM 1390 C CA . GLY A 1 194 ? -13.195 -2.189 26.268 1.00 98.12 194 GLY A CA 1
ATOM 1391 C C . GLY A 1 194 ? -13.416 -1.150 27.353 1.00 98.12 194 GLY A C 1
ATOM 1392 O O . GLY A 1 194 ? -13.314 -1.463 28.538 1.00 98.12 194 GLY A O 1
ATOM 1393 N N . ALA A 1 195 ? -13.777 0.062 26.950 1.00 98.25 195 ALA A N 1
ATOM 1394 C CA . ALA A 1 195 ? -14.080 1.177 27.834 1.00 98.25 195 ALA A CA 1
ATOM 1395 C C . ALA A 1 195 ? -15.425 1.821 27.500 1.00 98.25 195 ALA A C 1
ATOM 1397 O O . ALA A 1 195 ? -15.821 1.890 26.336 1.00 98.25 195 ALA A O 1
ATOM 1398 N N . ALA A 1 196 ? -16.094 2.337 28.525 1.00 98.19 196 ALA A N 1
ATOM 1399 C CA . ALA A 1 196 ? -17.151 3.323 28.383 1.00 98.19 196 ALA A CA 1
ATOM 1400 C C . ALA A 1 196 ? -16.565 4.716 28.621 1.00 98.19 196 ALA A C 1
ATOM 1402 O O . ALA A 1 196 ? -15.679 4.901 29.459 1.00 98.19 196 ALA A O 1
ATOM 1403 N N . TRP A 1 197 ? -17.069 5.699 27.888 1.00 97.50 197 TRP A N 1
ATOM 1404 C CA . TRP A 1 197 ? -16.604 7.070 27.995 1.00 97.50 197 TRP A CA 1
ATOM 1405 C C . TRP A 1 197 ? -17.757 8.058 27.918 1.00 97.50 197 TRP A C 1
ATOM 1407 O O . TRP A 1 197 ? -18.825 7.768 27.371 1.00 97.50 197 TRP A O 1
ATOM 1417 N N . SER A 1 198 ? -17.542 9.238 28.486 1.00 95.94 198 SER A N 1
ATOM 1418 C CA . SER A 1 198 ? -18.467 10.361 28.367 1.00 95.94 198 SER A CA 1
ATOM 1419 C C . SER A 1 198 ? -17.715 11.676 28.376 1.00 95.94 198 SER A C 1
ATOM 1421 O O . SER A 1 198 ? -16.655 11.780 28.986 1.00 95.94 198 SER A O 1
ATOM 1423 N N . TRP A 1 199 ? -18.267 12.684 27.710 1.00 95.50 199 TRP A N 1
ATOM 1424 C CA . TRP A 1 199 ? -17.720 14.033 27.681 1.00 95.50 199 TRP A CA 1
ATOM 1425 C C . TRP A 1 199 ? -18.838 15.055 27.475 1.00 95.50 199 TRP A C 1
ATOM 1427 O O . TRP A 1 199 ? -19.717 14.856 26.642 1.00 95.50 199 TRP A O 1
ATOM 1437 N N . ASN A 1 200 ? -18.800 16.165 28.210 1.00 91.31 200 ASN A N 1
ATOM 1438 C CA . ASN A 1 200 ? -19.795 17.233 28.116 1.00 91.31 200 ASN A CA 1
ATOM 1439 C C . ASN A 1 200 ? -19.103 18.568 27.861 1.00 91.31 200 ASN A C 1
ATOM 1441 O O . ASN A 1 200 ? -18.032 18.827 28.416 1.00 91.31 200 ASN A O 1
ATOM 1445 N N . THR A 1 201 ? -19.731 19.448 27.078 1.00 84.44 201 THR A N 1
ATOM 1446 C CA . THR A 1 201 ? -19.215 20.811 26.933 1.00 84.44 201 THR A CA 1
ATOM 1447 C C . THR A 1 201 ? -19.347 21.576 28.254 1.00 84.44 201 THR A C 1
ATOM 1449 O O . THR A 1 201 ? -20.404 21.528 28.889 1.00 84.44 201 THR A O 1
ATOM 1452 N N . PRO A 1 202 ? -18.329 22.357 28.660 1.00 72.81 202 PRO A N 1
ATOM 1453 C CA . PRO A 1 202 ? -18.363 23.098 29.927 1.00 72.81 202 PRO A CA 1
ATOM 1454 C C . PRO A 1 202 ? -19.497 24.124 30.007 1.00 72.81 202 PRO A C 1
ATOM 1456 O O . PRO A 1 202 ? -20.032 24.386 31.078 1.00 72.81 202 PRO A O 1
ATOM 1459 N N . THR A 1 203 ? -19.876 24.699 28.865 1.00 73.31 203 THR A N 1
ATOM 1460 C CA . THR A 1 203 ? -20.942 25.703 28.738 1.00 73.31 203 THR A CA 1
ATOM 1461 C C . THR A 1 203 ? -22.334 25.089 28.567 1.00 73.31 203 THR A C 1
ATOM 1463 O O . THR A 1 203 ? -23.294 25.816 28.329 1.00 73.31 203 THR A O 1
ATOM 1466 N N . GLY A 1 204 ? -22.454 23.759 28.642 1.00 69.75 204 GLY A N 1
ATOM 1467 C CA . GLY A 1 204 ? -23.676 23.041 28.296 1.00 69.75 204 GLY A CA 1
ATOM 1468 C C . GLY A 1 204 ? -23.960 23.027 26.790 1.00 69.75 204 GLY A C 1
ATOM 1469 O O . GLY A 1 204 ? -23.204 23.570 25.977 1.00 69.75 204 GLY A O 1
ATOM 1470 N N . GLY A 1 205 ? -25.044 22.349 26.410 1.00 77.94 205 GLY A N 1
ATOM 1471 C CA . GLY A 1 205 ? -25.557 22.302 25.035 1.00 77.94 205 GLY A CA 1
ATOM 1472 C C . GLY A 1 205 ? -25.024 21.168 24.154 1.00 77.94 205 GLY A C 1
ATOM 1473 O O . GLY A 1 205 ? -25.608 20.930 23.098 1.00 77.94 205 GLY A O 1
ATOM 1474 N N . ARG A 1 206 ? -23.968 20.450 24.566 1.00 88.19 206 ARG A N 1
ATOM 1475 C CA . ARG A 1 206 ? -23.551 19.192 23.930 1.00 88.19 206 ARG A CA 1
ATOM 1476 C C . ARG A 1 206 ? -23.098 18.171 24.967 1.00 88.19 206 ARG A C 1
ATOM 1478 O O . ARG A 1 206 ? -22.326 18.494 25.870 1.00 88.19 206 ARG A O 1
ATOM 1485 N N . ALA A 1 207 ? -23.542 16.937 24.791 1.00 90.44 207 ALA A N 1
ATOM 1486 C CA . ALA A 1 207 ? -23.114 15.795 25.586 1.00 90.44 207 ALA A CA 1
ATOM 1487 C C . ALA A 1 207 ? -22.787 14.624 24.665 1.00 90.44 207 ALA A C 1
ATOM 1489 O O . ALA A 1 207 ? -23.431 14.431 23.636 1.00 90.44 207 ALA A O 1
ATOM 1490 N N . TYR A 1 208 ? -21.763 13.870 25.029 1.00 94.19 208 TYR A N 1
ATOM 1491 C CA . TYR A 1 208 ? -21.253 12.748 24.266 1.00 94.19 208 TYR A CA 1
ATOM 1492 C C . TYR A 1 208 ? -21.070 11.574 25.210 1.00 94.19 208 TYR A C 1
ATOM 1494 O O . TYR A 1 208 ? -20.604 11.731 26.341 1.00 94.19 208 TYR A O 1
ATOM 1502 N N . LEU A 1 209 ? -21.411 10.391 24.727 1.00 95.50 209 LEU A N 1
ATOM 1503 C CA . LEU A 1 209 ? -21.101 9.147 25.402 1.00 95.50 209 LEU A CA 1
ATOM 1504 C C . LEU A 1 209 ? -20.894 8.038 24.386 1.00 95.50 209 LEU A C 1
ATOM 1506 O O . LEU A 1 209 ? -21.417 8.091 23.270 1.00 95.50 209 LEU A O 1
ATOM 1510 N N . GLY A 1 210 ? -20.189 6.998 24.798 1.00 96.75 210 GLY A N 1
ATOM 1511 C CA . GLY A 1 210 ? -20.000 5.850 23.942 1.00 96.75 210 GLY A CA 1
ATOM 1512 C C . GLY A 1 210 ? -19.131 4.778 24.554 1.00 96.75 210 GLY A C 1
ATOM 1513 O O . GLY A 1 210 ? -18.821 4.771 25.746 1.00 96.75 210 GLY A O 1
ATOM 1514 N N . THR A 1 211 ? -18.749 3.859 23.687 1.00 97.88 211 THR A N 1
ATOM 1515 C CA . THR A 1 211 ? -17.828 2.773 23.969 1.00 97.88 211 THR A CA 1
ATOM 1516 C C . THR A 1 211 ? -16.605 2.896 23.078 1.00 97.88 211 THR A C 1
ATOM 1518 O O . THR A 1 211 ? -16.686 3.382 21.947 1.00 97.88 211 THR A O 1
ATOM 1521 N N . LEU A 1 212 ? -15.479 2.404 23.568 1.00 98.12 212 LEU A N 1
ATOM 1522 C CA . LEU A 1 212 ? -14.270 2.186 22.794 1.00 98.12 212 LEU A CA 1
ATOM 1523 C C . LEU A 1 212 ? -13.856 0.735 23.004 1.00 98.12 212 LEU A C 1
ATOM 1525 O O . LEU A 1 212 ? -13.701 0.308 24.145 1.00 98.12 212 LEU A O 1
ATOM 1529 N N . LEU A 1 213 ? -13.677 -0.010 21.918 1.00 98.12 213 LEU A N 1
ATOM 1530 C CA . LEU A 1 213 ? -13.022 -1.315 21.943 1.00 98.12 213 LEU A CA 1
ATOM 1531 C C . LEU A 1 213 ? -11.627 -1.183 21.345 1.00 98.12 213 LEU A C 1
ATOM 1533 O O . LEU A 1 213 ? -11.451 -0.484 20.351 1.00 98.12 213 LEU A O 1
ATOM 1537 N N . GLY A 1 214 ? -10.640 -1.830 21.951 1.00 97.94 214 GLY A N 1
ATOM 1538 C CA . GLY A 1 214 ? -9.263 -1.844 21.470 1.00 97.94 214 GLY A CA 1
ATOM 1539 C C . GLY A 1 214 ? -8.786 -3.269 21.252 1.00 97.94 214 GLY A C 1
ATOM 1540 O O . GLY A 1 214 ? -9.120 -4.144 22.046 1.00 97.94 214 GLY A O 1
ATOM 1541 N N . ARG A 1 215 ? -8.022 -3.516 20.189 1.00 97.75 215 ARG A N 1
ATOM 1542 C CA . ARG A 1 215 ? -7.317 -4.786 19.971 1.00 97.75 215 ARG A CA 1
ATOM 1543 C C . ARG A 1 215 ? -5.823 -4.540 19.914 1.00 97.75 215 ARG A C 1
ATOM 1545 O O . ARG A 1 215 ? -5.402 -3.620 19.222 1.00 97.75 215 ARG A O 1
ATOM 1552 N N . ASP A 1 216 ? -5.050 -5.392 20.576 1.00 97.56 216 ASP A N 1
ATOM 1553 C CA . ASP A 1 216 ? -3.595 -5.355 20.509 1.00 97.56 216 ASP A CA 1
ATOM 1554 C C . ASP A 1 216 ? -3.119 -5.509 19.056 1.00 97.56 216 ASP A C 1
ATOM 1556 O O . ASP A 1 216 ? -3.375 -6.524 18.396 1.00 97.56 216 ASP A O 1
ATOM 1560 N N . LEU A 1 217 ? -2.420 -4.486 18.565 1.00 96.62 217 LEU A N 1
ATOM 1561 C CA . LEU A 1 217 ? -1.859 -4.411 17.223 1.00 96.62 217 LEU A CA 1
ATOM 1562 C C . LEU A 1 217 ? -0.921 -5.588 16.941 1.00 96.62 217 LEU A C 1
ATOM 1564 O O . LEU A 1 217 ? -0.890 -6.076 15.815 1.00 96.62 217 LEU A O 1
ATOM 1568 N N . ALA A 1 218 ? -0.214 -6.098 17.954 1.00 95.00 218 ALA A N 1
ATOM 1569 C CA . ALA A 1 218 ? 0.677 -7.247 17.798 1.00 95.00 218 ALA A CA 1
ATOM 1570 C C . ALA A 1 218 ? -0.069 -8.546 17.441 1.00 95.00 218 ALA A C 1
ATOM 1572 O O . ALA A 1 218 ? 0.536 -9.499 16.949 1.00 95.00 218 ALA A O 1
ATOM 1573 N N . THR A 1 219 ? -1.383 -8.600 17.676 1.00 93.56 219 THR A N 1
ATOM 1574 C CA . THR A 1 219 ? -2.213 -9.767 17.348 1.00 93.56 219 THR A CA 1
ATOM 1575 C C . THR A 1 219 ? -2.810 -9.712 15.944 1.00 93.56 219 THR A C 1
ATOM 1577 O O . THR A 1 219 ? -3.353 -10.730 15.495 1.00 93.56 219 THR A O 1
ATOM 1580 N N . LEU A 1 220 ? -2.732 -8.554 15.281 1.00 94.19 220 LEU A N 1
ATOM 1581 C CA . LEU A 1 220 ? -3.302 -8.288 13.965 1.00 94.19 220 LEU A CA 1
ATOM 1582 C C . LEU A 1 220 ? -2.326 -8.656 12.840 1.00 94.19 220 LEU A C 1
ATOM 1584 O O . LEU A 1 220 ? -1.111 -8.669 13.048 1.00 94.19 220 LEU A O 1
ATOM 1588 N N . PRO A 1 221 ? -2.840 -8.987 11.641 1.00 92.25 221 PRO A N 1
ATOM 1589 C CA . PRO A 1 221 ? -1.988 -9.251 10.494 1.00 92.25 221 PRO A CA 1
ATOM 1590 C C . PRO A 1 221 ? -1.192 -8.001 10.108 1.00 92.25 221 PRO A C 1
ATOM 1592 O O . PRO A 1 221 ? -1.639 -6.869 10.281 1.00 92.25 221 PRO A O 1
ATOM 1595 N N . ALA A 1 222 ? -0.020 -8.231 9.529 1.00 91.62 222 ALA A N 1
ATOM 1596 C CA . ALA A 1 222 ? 0.791 -7.214 8.884 1.00 91.62 222 ALA A CA 1
ATOM 1597 C C . ALA A 1 222 ? 1.323 -7.774 7.566 1.00 91.62 222 ALA A C 1
ATOM 1599 O O . ALA A 1 222 ? 1.529 -8.984 7.431 1.00 91.62 222 ALA A O 1
ATOM 1600 N N . ASN A 1 223 ? 1.585 -6.896 6.604 1.00 93.31 223 ASN A N 1
ATOM 1601 C CA . ASN A 1 223 ? 2.170 -7.320 5.343 1.00 93.31 223 ASN A CA 1
ATOM 1602 C C . ASN A 1 223 ? 3.637 -7.710 5.564 1.00 93.31 223 ASN A C 1
ATOM 1604 O O . ASN A 1 223 ? 4.473 -6.904 5.988 1.00 93.31 223 ASN A O 1
ATOM 1608 N N . GLY A 1 224 ? 3.949 -8.976 5.289 1.00 91.62 224 GLY A N 1
ATOM 1609 C CA . GLY A 1 224 ? 5.313 -9.504 5.307 1.00 91.62 224 GLY A CA 1
ATOM 1610 C C . GLY A 1 224 ? 6.061 -9.220 4.006 1.00 91.62 224 GLY A C 1
ATOM 1611 O O . GLY A 1 224 ? 7.249 -8.936 4.040 1.00 91.62 224 GLY A O 1
ATOM 1612 N N . GLY A 1 225 ? 5.357 -9.196 2.881 1.00 94.75 225 GLY A N 1
ATOM 1613 C CA . GLY A 1 225 ? 5.871 -8.973 1.533 1.00 94.75 225 GLY A CA 1
ATOM 1614 C C . GLY A 1 225 ? 4.714 -8.651 0.589 1.00 94.75 225 GLY A C 1
ATOM 1615 O O . GLY A 1 225 ? 3.570 -8.523 1.025 1.00 94.75 225 GLY A O 1
ATOM 1616 N N . LEU A 1 226 ? 5.010 -8.509 -0.699 1.00 96.75 226 LEU A N 1
ATOM 1617 C CA . LEU A 1 226 ? 4.024 -8.181 -1.730 1.00 96.75 226 LEU A CA 1
ATOM 1618 C C . LEU A 1 226 ? 3.191 -9.396 -2.187 1.00 96.75 226 LEU A C 1
ATOM 1620 O O . LEU A 1 226 ? 2.200 -9.225 -2.887 1.00 96.75 226 LEU A O 1
ATOM 1624 N N . ASP A 1 227 ? 3.586 -10.616 -1.820 1.00 91.19 227 ASP A N 1
ATOM 1625 C CA . ASP A 1 227 ? 2.970 -11.888 -2.226 1.00 91.19 227 ASP A CA 1
ATOM 1626 C C . ASP A 1 227 ? 1.773 -12.320 -1.365 1.00 91.19 227 ASP A C 1
ATOM 1628 O O . ASP A 1 227 ? 0.995 -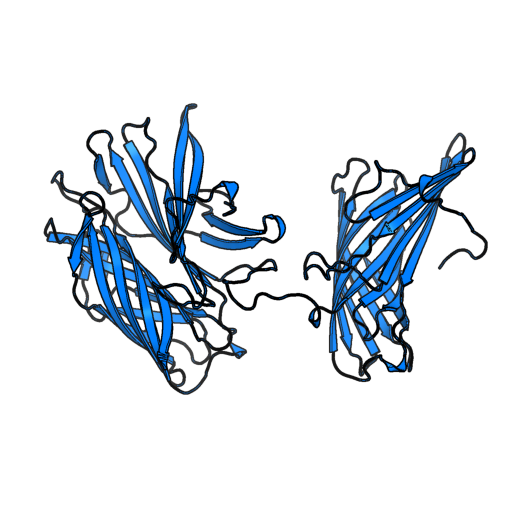13.181 -1.773 1.00 91.19 227 ASP A O 1
ATOM 1632 N N . ALA A 1 228 ? 1.592 -11.705 -0.195 1.00 89.12 228 ALA A N 1
ATOM 1633 C CA . ALA A 1 228 ? 0.488 -11.993 0.718 1.00 89.12 228 ALA A CA 1
ATOM 1634 C C . ALA A 1 228 ? 0.004 -10.722 1.430 1.00 89.12 228 ALA A C 1
ATOM 1636 O O . ALA A 1 228 ? 0.021 -10.628 2.658 1.00 89.12 228 ALA A O 1
ATOM 1637 N N . LEU A 1 229 ? -0.411 -9.730 0.642 1.00 94.50 229 LEU A N 1
ATOM 1638 C CA . LEU A 1 229 ? -0.957 -8.474 1.150 1.00 94.50 229 LEU A CA 1
ATOM 1639 C C . LEU A 1 229 ? -2.331 -8.715 1.800 1.00 94.50 229 LEU A C 1
ATOM 1641 O O . LEU A 1 229 ? -3.138 -9.509 1.309 1.00 94.50 229 LEU A O 1
ATOM 1645 N N . ARG A 1 230 ? -2.548 -8.094 2.960 1.00 91.44 230 ARG A N 1
ATOM 1646 C CA . ARG A 1 230 ? -3.739 -8.260 3.814 1.00 91.44 230 ARG A CA 1
ATOM 1647 C C . ARG A 1 230 ? -4.209 -6.968 4.455 1.00 91.44 230 ARG A C 1
ATOM 1649 O O . ARG A 1 230 ? -5.375 -6.876 4.810 1.00 91.44 230 ARG A O 1
ATOM 1656 N N . VAL A 1 231 ? -3.301 -6.017 4.649 1.00 94.62 231 VAL A N 1
ATOM 1657 C CA . VAL A 1 231 ? -3.595 -4.724 5.269 1.00 94.62 231 VAL A CA 1
ATOM 1658 C C . VAL A 1 231 ? -3.260 -3.594 4.314 1.00 94.62 231 VAL A C 1
ATOM 1660 O O . VAL A 1 231 ? -2.347 -3.745 3.496 1.00 94.62 231 VAL A O 1
ATOM 1663 N N . ASN A 1 232 ? -3.977 -2.477 4.413 1.00 95.12 232 ASN A N 1
ATOM 1664 C CA . ASN A 1 232 ? -3.736 -1.289 3.602 1.00 95.12 232 ASN A CA 1
ATOM 1665 C C . ASN A 1 232 ? -2.253 -0.902 3.659 1.00 95.12 232 ASN A C 1
ATOM 1667 O O . ASN A 1 232 ? -1.665 -0.763 4.732 1.00 95.12 232 ASN A O 1
ATOM 1671 N N . GLU A 1 233 ? -1.630 -0.730 2.495 1.00 95.50 233 GLU A N 1
ATOM 1672 C CA . GLU A 1 233 ? -0.214 -0.377 2.422 1.00 95.50 233 GLU A CA 1
ATOM 1673 C C . GLU A 1 233 ? 0.057 0.494 1.204 1.00 95.50 233 GLU A C 1
ATOM 1675 O O . GLU A 1 233 ? -0.256 0.119 0.075 1.00 95.50 233 GLU A O 1
ATOM 1680 N N . ALA A 1 234 ? 0.655 1.659 1.436 1.00 95.88 234 ALA A N 1
ATOM 1681 C CA . ALA A 1 234 ? 1.214 2.486 0.379 1.00 95.88 234 ALA A CA 1
ATOM 1682 C C . ALA A 1 234 ? 2.658 2.055 0.109 1.00 95.88 234 ALA A C 1
ATOM 1684 O O . ALA A 1 234 ? 3.441 1.874 1.043 1.00 95.88 234 ALA A O 1
ATOM 1685 N N . PHE A 1 235 ? 3.017 1.916 -1.165 1.00 97.38 235 PHE A N 1
ATOM 1686 C CA . PHE A 1 235 ? 4.376 1.566 -1.561 1.00 97.38 235 PHE A CA 1
ATOM 1687 C C . PHE A 1 235 ? 5.156 2.804 -1.991 1.00 97.38 235 PHE A C 1
ATOM 1689 O O . PHE A 1 235 ? 4.591 3.752 -2.542 1.00 97.38 235 PHE A O 1
ATOM 1696 N N . GLU A 1 236 ? 6.476 2.760 -1.811 1.00 97.12 236 GLU A N 1
ATOM 1697 C CA . GLU A 1 236 ? 7.341 3.669 -2.556 1.00 97.12 236 GLU A CA 1
ATOM 1698 C C . GLU A 1 236 ? 7.247 3.321 -4.032 1.00 97.12 236 GLU A C 1
ATOM 1700 O O . GLU A 1 236 ? 7.162 2.144 -4.391 1.00 97.12 236 GLU A O 1
ATOM 1705 N N . THR A 1 237 ? 7.278 4.337 -4.887 1.00 96.31 237 THR A N 1
ATOM 1706 C CA . THR A 1 237 ? 7.124 4.157 -6.328 1.00 96.31 237 THR A CA 1
ATOM 1707 C C . THR A 1 237 ? 8.086 5.033 -7.108 1.00 96.31 237 THR A C 1
ATOM 1709 O O . THR A 1 237 ? 8.473 6.123 -6.692 1.00 96.31 237 THR A O 1
ATOM 1712 N N . THR A 1 238 ? 8.468 4.554 -8.284 1.00 95.50 238 THR A N 1
ATOM 1713 C CA . THR A 1 238 ? 9.114 5.369 -9.308 1.00 95.50 238 THR A CA 1
ATOM 1714 C C . THR A 1 238 ? 8.666 4.892 -10.678 1.00 95.50 238 THR A C 1
ATOM 1716 O O . THR A 1 238 ? 8.295 3.728 -10.837 1.00 95.50 238 THR A O 1
ATOM 1719 N N . GLY A 1 239 ? 8.700 5.763 -11.681 1.00 94.50 239 GLY A N 1
ATOM 1720 C CA . GLY A 1 239 ? 8.297 5.377 -13.022 1.00 94.50 239 GLY A CA 1
ATOM 1721 C C . GLY A 1 239 ? 8.865 6.254 -14.121 1.00 94.50 239 GLY A C 1
ATOM 1722 O O . GLY A 1 239 ? 9.296 7.383 -13.895 1.00 94.50 239 GLY A O 1
ATOM 1723 N N . MET A 1 240 ? 8.848 5.700 -15.327 1.00 95.69 240 MET A N 1
ATOM 1724 C CA . MET A 1 240 ? 9.246 6.353 -16.564 1.00 95.69 240 MET A CA 1
ATOM 1725 C C . MET A 1 240 ? 8.093 6.273 -17.555 1.00 95.69 240 MET A C 1
ATOM 1727 O O . MET A 1 240 ? 7.494 5.209 -17.708 1.00 95.69 240 MET A O 1
ATOM 1731 N N . GLN A 1 241 ? 7.808 7.374 -18.242 1.00 94.69 241 GLN A N 1
ATOM 1732 C CA . GLN A 1 241 ? 6.750 7.468 -19.235 1.00 94.69 241 GLN A CA 1
ATOM 1733 C C . GLN A 1 241 ? 7.283 7.905 -20.599 1.00 94.69 241 GLN A C 1
ATOM 1735 O O . GLN A 1 241 ? 8.105 8.817 -20.707 1.00 94.69 241 GLN A O 1
ATOM 1740 N N . ALA A 1 242 ? 6.751 7.267 -21.640 1.00 93.50 242 ALA A N 1
ATOM 1741 C CA . ALA A 1 242 ? 6.835 7.700 -23.024 1.00 93.50 242 ALA A CA 1
ATOM 1742 C C . ALA A 1 242 ? 5.450 8.147 -23.503 1.00 93.50 242 ALA A C 1
ATOM 1744 O O . ALA A 1 242 ? 4.430 7.564 -23.127 1.00 93.50 242 ALA A O 1
ATOM 1745 N N . GLN A 1 243 ? 5.435 9.160 -24.367 1.00 91.75 243 GLN A N 1
ATOM 1746 C CA . GLN A 1 243 ? 4.238 9.605 -25.070 1.00 91.75 243 GLN A CA 1
ATOM 1747 C C . GLN A 1 243 ? 4.538 9.725 -26.558 1.00 91.75 243 GLN A C 1
ATOM 1749 O O . GLN A 1 243 ? 5.565 10.283 -26.964 1.00 91.75 243 GLN A O 1
ATOM 1754 N N . TYR A 1 244 ? 3.634 9.220 -27.381 1.00 91.00 244 TYR A N 1
ATOM 1755 C CA . TYR A 1 244 ? 3.730 9.326 -28.829 1.00 91.00 244 TYR A CA 1
ATOM 1756 C C . TYR A 1 244 ? 2.342 9.264 -29.462 1.00 91.00 244 TYR A C 1
ATOM 1758 O O . TYR A 1 244 ? 1.381 8.840 -28.829 1.00 91.00 244 TYR A O 1
ATOM 1766 N N . ILE A 1 245 ? 2.232 9.704 -30.712 1.00 90.06 245 ILE A N 1
ATOM 1767 C CA . ILE A 1 245 ? 0.982 9.641 -31.473 1.00 90.06 245 ILE A CA 1
ATOM 1768 C C . ILE A 1 245 ? 1.041 8.423 -32.389 1.00 90.06 245 ILE A C 1
ATOM 1770 O O . ILE A 1 245 ? 2.038 8.225 -33.086 1.00 90.06 245 ILE A O 1
ATOM 1774 N N . LEU A 1 246 ? -0.031 7.634 -32.418 1.00 89.31 246 LEU A N 1
ATOM 1775 C CA . LEU A 1 246 ? -0.240 6.589 -33.414 1.00 89.31 246 LEU A CA 1
ATOM 1776 C C . LEU A 1 246 ? -1.281 7.051 -34.437 1.00 89.31 246 LEU A C 1
ATOM 1778 O O . LEU A 1 246 ? -2.385 7.457 -34.068 1.00 89.31 246 LEU A O 1
ATOM 1782 N N . THR A 1 247 ? -0.928 6.967 -35.721 1.00 87.88 247 THR A N 1
ATOM 1783 C CA . THR A 1 247 ? -1.826 7.287 -36.838 1.00 87.88 247 THR A CA 1
ATOM 1784 C C . THR A 1 247 ? -2.443 6.016 -37.422 1.00 87.88 247 THR A C 1
ATOM 1786 O O . THR A 1 247 ? -1.724 5.098 -37.821 1.00 87.88 247 THR A O 1
ATOM 1789 N N . SER A 1 248 ? -3.771 5.981 -37.510 1.00 80.31 248 SER A N 1
ATOM 1790 C CA . SER A 1 248 ? -4.567 4.913 -38.127 1.00 80.31 248 SER A CA 1
ATOM 1791 C C . SER A 1 248 ? -4.976 5.302 -39.557 1.00 80.31 248 SER A C 1
ATOM 1793 O O . SER A 1 248 ? -5.282 6.471 -39.794 1.00 80.31 248 SER A O 1
ATOM 1795 N N . PRO A 1 249 ? -5.010 4.376 -40.538 1.00 78.38 249 PRO A N 1
ATOM 1796 C CA . PRO A 1 249 ? -4.746 2.935 -40.439 1.00 78.38 249 PRO A CA 1
ATOM 1797 C C . PRO A 1 249 ? -3.289 2.547 -40.747 1.00 78.38 249 PRO A C 1
ATOM 1799 O O . PRO A 1 249 ? -2.975 1.366 -40.859 1.00 78.38 249 PRO A O 1
ATOM 1802 N N . THR A 1 250 ? -2.393 3.517 -40.949 1.00 78.44 250 THR A N 1
ATOM 1803 C CA . THR A 1 250 ? -1.021 3.255 -41.415 1.00 78.44 250 THR A CA 1
ATOM 1804 C C . THR A 1 250 ? -0.088 2.720 -40.328 1.00 78.44 250 THR A C 1
ATOM 1806 O O . THR A 1 250 ? 1.042 2.355 -40.647 1.00 78.44 250 THR A O 1
ATOM 1809 N N . ASN A 1 251 ? -0.532 2.695 -39.063 1.00 79.31 251 ASN A N 1
ATOM 1810 C CA . ASN A 1 251 ? 0.273 2.386 -37.876 1.00 79.31 251 ASN A CA 1
ATOM 1811 C C . ASN A 1 251 ? 1.594 3.166 -37.855 1.00 79.31 251 ASN A C 1
ATOM 1813 O O . ASN A 1 251 ? 2.659 2.642 -37.539 1.00 79.31 251 ASN A O 1
ATOM 1817 N N . SER A 1 252 ? 1.527 4.439 -38.246 1.00 85.69 252 SER A N 1
ATOM 1818 C CA . SER A 1 252 ? 2.690 5.321 -38.256 1.00 85.69 252 SER A CA 1
ATOM 1819 C C . SER A 1 252 ? 2.805 6.034 -36.917 1.00 85.69 252 SER A C 1
ATOM 1821 O O . SER A 1 252 ? 1.850 6.675 -36.468 1.00 85.69 252 SER A O 1
ATOM 1823 N N . TYR A 1 253 ? 3.976 5.933 -36.297 1.00 87.38 253 TYR A N 1
ATOM 1824 C CA . TYR A 1 253 ? 4.278 6.604 -35.042 1.00 87.38 253 TYR A CA 1
ATOM 1825 C C . TYR A 1 253 ? 4.804 8.009 -35.309 1.00 87.38 253 TYR A C 1
ATOM 1827 O O . TYR A 1 253 ? 5.569 8.227 -36.246 1.00 87.38 253 TYR A O 1
ATOM 1835 N N . MET A 1 254 ? 4.408 8.955 -34.465 1.00 86.81 254 MET A N 1
ATOM 1836 C CA . MET A 1 254 ? 4.938 10.310 -34.465 1.00 86.81 254 MET A CA 1
ATOM 1837 C C . MET A 1 254 ? 5.380 10.690 -33.059 1.00 86.81 254 MET A C 1
ATOM 1839 O O . MET A 1 254 ? 4.714 10.395 -32.064 1.00 86.81 254 MET A O 1
ATOM 1843 N N . GLN A 1 255 ? 6.510 11.385 -32.979 1.00 85.44 255 GLN A N 1
ATOM 1844 C CA . GLN A 1 255 ? 7.012 11.891 -31.713 1.00 85.44 255 GLN A CA 1
ATOM 1845 C C . GLN A 1 255 ? 6.039 12.916 -31.110 1.00 85.44 255 GLN A C 1
ATOM 1847 O O . GLN A 1 255 ? 5.734 13.933 -31.733 1.00 85.44 255 GLN A O 1
ATOM 1852 N N . ARG A 1 256 ? 5.602 12.664 -29.870 1.00 86.38 256 ARG A N 1
ATOM 1853 C CA . ARG A 1 256 ? 4.877 13.642 -29.042 1.00 86.38 256 ARG A CA 1
ATOM 1854 C C . ARG A 1 256 ? 5.818 14.368 -28.085 1.00 86.38 256 ARG A C 1
ATOM 1856 O O . ARG A 1 256 ? 5.717 15.581 -27.942 1.00 86.38 256 ARG A O 1
ATOM 1863 N N . ILE A 1 257 ? 6.747 13.627 -27.476 1.00 83.19 257 ILE A N 1
ATOM 1864 C CA . ILE A 1 257 ? 7.781 14.150 -26.577 1.00 83.19 257 ILE A CA 1
ATOM 1865 C C . ILE A 1 257 ? 9.176 13.676 -26.993 1.00 83.19 257 ILE A C 1
ATOM 1867 O O . ILE A 1 257 ? 9.353 12.557 -27.477 1.00 83.19 257 ILE A O 1
ATOM 1871 N N . THR A 1 258 ? 10.175 14.528 -26.773 1.00 82.38 258 THR A N 1
ATOM 1872 C CA . THR A 1 258 ? 11.579 14.255 -27.132 1.00 82.38 258 THR A CA 1
ATOM 1873 C C . THR A 1 258 ? 12.345 13.514 -26.036 1.00 82.38 258 THR A C 1
ATOM 1875 O O . THR A 1 258 ? 13.288 12.780 -26.330 1.00 82.38 258 THR A O 1
ATOM 1878 N N . SER A 1 259 ? 11.906 13.661 -24.785 1.00 87.38 259 SER A N 1
ATOM 1879 C CA . SER A 1 259 ? 12.509 13.055 -23.595 1.00 87.38 259 SER A CA 1
ATOM 1880 C C . SER A 1 259 ? 11.457 12.279 -22.825 1.00 87.38 259 SER A C 1
ATOM 1882 O O . SER A 1 259 ? 10.317 12.731 -22.732 1.00 87.38 259 SER A O 1
ATOM 1884 N N . LEU A 1 260 ? 11.850 11.149 -22.241 1.00 93.06 260 LEU A N 1
ATOM 1885 C CA . LEU A 1 260 ? 10.998 10.437 -21.295 1.00 93.06 260 LEU A CA 1
ATOM 1886 C C . LEU A 1 260 ? 10.772 11.286 -20.038 1.00 93.06 260 LEU A C 1
ATOM 1888 O O . LEU A 1 260 ? 11.618 12.103 -19.666 1.00 93.06 260 LEU A O 1
ATOM 1892 N N . THR A 1 261 ? 9.627 11.093 -19.394 1.00 92.75 261 THR A N 1
ATOM 1893 C CA . THR A 1 261 ? 9.214 11.853 -18.208 1.00 92.75 261 THR A CA 1
ATOM 1894 C C . THR A 1 261 ? 9.002 10.933 -17.012 1.00 92.75 261 THR A C 1
ATOM 1896 O O . THR A 1 261 ? 8.749 9.741 -17.165 1.00 92.75 261 THR A O 1
ATOM 1899 N N . THR A 1 262 ? 9.085 11.482 -15.801 1.00 92.69 262 THR A N 1
ATOM 1900 C CA . THR A 1 262 ? 8.721 10.772 -14.568 1.00 92.69 262 THR A CA 1
ATOM 1901 C C . THR A 1 262 ? 7.284 11.145 -14.203 1.00 92.69 262 THR A C 1
ATOM 1903 O O . THR A 1 262 ? 7.062 12.265 -13.735 1.00 92.69 262 THR A O 1
ATOM 1906 N N . PRO A 1 263 ? 6.288 10.274 -14.451 1.00 89.25 263 PRO A N 1
ATOM 1907 C CA . PRO A 1 263 ? 4.904 10.584 -14.122 1.00 89.25 263 PRO A CA 1
ATOM 1908 C C . PRO A 1 263 ? 4.677 10.498 -12.604 1.00 89.25 263 PRO A C 1
ATOM 1910 O O . PRO A 1 263 ? 5.291 9.655 -11.943 1.00 89.25 263 PRO A O 1
ATOM 1913 N N . PRO A 1 264 ? 3.755 11.297 -12.039 1.00 87.88 264 PRO A N 1
ATOM 1914 C CA . PRO A 1 264 ? 3.246 11.043 -10.701 1.00 87.88 264 PRO A CA 1
ATOM 1915 C C . PRO A 1 264 ? 2.398 9.767 -10.758 1.00 87.88 264 PRO A C 1
ATOM 1917 O O . PRO A 1 264 ? 1.291 9.762 -11.301 1.00 87.88 264 PRO A O 1
ATOM 1920 N N . VAL A 1 265 ? 2.954 8.671 -10.255 1.00 90.19 265 VAL A N 1
ATOM 1921 C CA . VAL A 1 265 ? 2.300 7.365 -10.182 1.00 90.19 265 VAL A CA 1
ATOM 1922 C C . VAL A 1 265 ? 2.350 6.879 -8.745 1.00 90.19 265 VAL A C 1
ATOM 1924 O O . VAL A 1 265 ? 3.341 7.113 -8.062 1.00 90.19 265 VAL A O 1
ATOM 1927 N N . THR A 1 266 ? 1.295 6.223 -8.278 1.00 93.88 266 THR A N 1
ATOM 1928 C CA . THR A 1 266 ? 1.294 5.531 -6.987 1.00 93.88 266 THR A CA 1
ATOM 1929 C C . THR A 1 266 ? 0.770 4.115 -7.150 1.00 93.88 266 THR A C 1
ATOM 1931 O O . THR A 1 266 ? -0.001 3.808 -8.060 1.00 93.88 266 THR A O 1
ATOM 1934 N N . MET A 1 267 ? 1.220 3.246 -6.253 1.00 96.25 267 MET A N 1
ATOM 1935 C CA . MET A 1 267 ? 0.755 1.878 -6.104 1.00 96.25 267 MET A CA 1
ATOM 1936 C C . MET A 1 267 ? 0.511 1.657 -4.616 1.00 96.25 267 MET A C 1
ATOM 1938 O O . MET A 1 267 ? 1.359 1.996 -3.786 1.00 96.25 267 MET A O 1
ATOM 1942 N N . ARG A 1 268 ? -0.641 1.093 -4.278 1.00 96.81 268 ARG A N 1
ATOM 1943 C CA . ARG A 1 268 ? -1.003 0.723 -2.909 1.00 96.81 268 ARG A CA 1
ATOM 1944 C C . ARG A 1 268 ? -1.786 -0.578 -2.913 1.00 96.81 268 ARG A C 1
ATOM 1946 O O . ARG A 1 268 ? -2.356 -0.937 -3.934 1.00 96.81 268 ARG A O 1
ATOM 1953 N N . TYR A 1 269 ? -1.857 -1.258 -1.785 1.00 97.44 269 TYR A N 1
ATOM 1954 C CA . TYR A 1 269 ? -2.868 -2.282 -1.551 1.00 97.44 269 TYR A CA 1
ATOM 1955 C C . TYR A 1 269 ? -4.048 -1.686 -0.788 1.00 97.44 269 TYR A C 1
ATOM 1957 O O . TYR A 1 269 ? -3.860 -0.808 0.057 1.00 97.44 269 TYR A O 1
ATOM 1965 N N . SER A 1 270 ? -5.253 -2.148 -1.115 1.00 95.62 270 SER A N 1
ATOM 1966 C CA . SER A 1 270 ? -6.502 -1.685 -0.520 1.00 95.62 270 SER A CA 1
ATOM 1967 C C . SER A 1 270 ? -7.319 -2.864 -0.007 1.00 95.62 270 SER A C 1
ATOM 1969 O O . SER A 1 270 ? -7.766 -3.677 -0.813 1.00 95.62 270 SER A O 1
ATOM 1971 N N . GLU A 1 271 ? -7.594 -2.895 1.294 1.00 92.94 271 GLU A N 1
ATOM 1972 C CA . GLU A 1 271 ? -8.462 -3.888 1.943 1.00 92.94 271 GLU A CA 1
ATOM 1973 C C . GLU A 1 271 ? -9.886 -3.841 1.380 1.00 92.94 271 GLU A C 1
ATOM 1975 O O . GLU A 1 271 ? -10.463 -4.879 1.076 1.00 92.94 271 GLU A O 1
ATOM 1980 N N . ASP A 1 272 ? -10.413 -2.634 1.142 1.00 90.44 272 ASP A N 1
ATOM 1981 C CA . ASP A 1 272 ? -11.775 -2.425 0.624 1.00 90.44 272 ASP A CA 1
ATOM 1982 C C . ASP A 1 272 ? -12.045 -3.137 -0.708 1.00 90.44 272 ASP A C 1
ATOM 1984 O O . ASP A 1 272 ? -13.167 -3.560 -0.979 1.00 90.44 272 ASP A O 1
ATOM 1988 N N . SER A 1 273 ? -11.020 -3.242 -1.557 1.00 92.38 273 SER A N 1
ATOM 1989 C CA . SER A 1 273 ? -11.122 -3.888 -2.873 1.00 92.38 273 SER A CA 1
ATOM 1990 C C . SER A 1 273 ? -10.370 -5.213 -2.950 1.00 92.38 273 SER A C 1
ATOM 1992 O O . SER A 1 273 ? -10.347 -5.814 -4.021 1.00 92.38 273 SER A O 1
ATOM 1994 N N . ASP A 1 274 ? -9.723 -5.620 -1.853 1.00 93.12 274 ASP A N 1
ATOM 1995 C CA . ASP A 1 274 ? -8.786 -6.745 -1.776 1.00 93.12 274 ASP A CA 1
ATOM 1996 C C . ASP A 1 274 ? -7.838 -6.818 -2.990 1.00 93.12 274 ASP A C 1
ATOM 1998 O O . ASP A 1 274 ? -7.701 -7.838 -3.664 1.00 93.12 274 ASP A O 1
ATOM 2002 N N . SER A 1 275 ? -7.233 -5.682 -3.352 1.00 96.50 275 SER A N 1
ATOM 2003 C CA . SER A 1 275 ? -6.433 -5.592 -4.575 1.00 96.50 275 SER A CA 1
ATOM 2004 C C . SER A 1 275 ? -5.364 -4.507 -4.517 1.00 96.50 275 SER A C 1
ATOM 2006 O O . SER A 1 275 ? -5.395 -3.597 -3.681 1.00 96.50 275 SER A O 1
ATOM 2008 N N . LEU A 1 276 ? -4.401 -4.604 -5.438 1.00 97.50 276 LEU A N 1
ATOM 2009 C CA . LEU A 1 276 ? -3.528 -3.482 -5.757 1.00 97.50 276 LEU A CA 1
ATOM 2010 C C . LEU A 1 276 ? -4.348 -2.383 -6.434 1.00 97.50 276 LEU A C 1
ATOM 2012 O O . LEU A 1 276 ? -5.124 -2.644 -7.347 1.00 97.50 276 LEU A O 1
ATOM 2016 N N . VAL A 1 277 ? -4.127 -1.145 -6.021 1.00 96.94 277 VAL A N 1
ATOM 2017 C CA . VAL A 1 277 ? -4.700 0.050 -6.623 1.00 96.94 277 VAL A CA 1
ATOM 2018 C C . VAL A 1 277 ? -3.562 0.897 -7.156 1.00 96.94 277 VAL A C 1
ATOM 2020 O O . VAL A 1 277 ? -2.624 1.238 -6.433 1.00 96.94 277 VAL A O 1
ATOM 2023 N N . VAL A 1 278 ? -3.667 1.247 -8.428 1.00 94.81 278 VAL A N 1
ATOM 2024 C CA . VAL A 1 278 ? -2.702 2.090 -9.125 1.00 94.81 278 VAL A CA 1
ATOM 2025 C C . VAL A 1 278 ? -3.381 3.375 -9.568 1.00 94.81 278 VAL A C 1
ATOM 2027 O O . VAL A 1 278 ? -4.504 3.362 -10.072 1.00 94.81 278 VAL A O 1
ATOM 2030 N N . ASN A 1 279 ? -2.692 4.491 -9.362 1.00 90.81 279 ASN A N 1
ATOM 2031 C CA . ASN A 1 279 ? -3.146 5.811 -9.766 1.00 90.81 279 ASN A CA 1
ATOM 2032 C C . ASN A 1 279 ? -2.061 6.478 -10.607 1.00 90.81 279 ASN A C 1
ATOM 2034 O O . ASN A 1 279 ? -0.883 6.466 -10.244 1.00 90.81 279 ASN A O 1
ATOM 2038 N N . GLN A 1 280 ? -2.469 7.081 -11.718 1.00 83.69 280 GLN A N 1
ATOM 2039 C CA . GLN A 1 280 ? -1.610 7.920 -12.537 1.00 83.69 280 GLN A CA 1
ATOM 2040 C C . GLN A 1 280 ? -2.314 9.262 -12.711 1.00 83.69 280 GLN A C 1
ATOM 2042 O O . GLN A 1 280 ? -3.001 9.462 -13.707 1.00 83.69 280 GLN A O 1
ATOM 2047 N N . PHE A 1 281 ? -2.147 10.170 -11.745 1.00 66.38 281 PHE A N 1
ATOM 2048 C CA . PHE A 1 281 ? -2.951 11.389 -11.541 1.00 66.38 281 PHE A CA 1
ATOM 2049 C C . PHE A 1 281 ? -3.255 12.222 -12.799 1.00 66.38 281 PHE A C 1
ATOM 2051 O O . PHE A 1 281 ? -4.299 12.863 -12.875 1.00 66.38 281 PHE A O 1
ATOM 2058 N N . ALA A 1 282 ? -2.350 12.237 -13.782 1.00 67.38 282 ALA A N 1
ATOM 2059 C CA . ALA A 1 282 ? -2.514 12.982 -15.033 1.00 67.38 282 ALA A CA 1
ATOM 2060 C C . ALA A 1 282 ? -3.354 12.251 -16.101 1.00 67.38 282 ALA A C 1
ATOM 2062 O O . ALA A 1 282 ? -3.770 12.860 -17.083 1.00 67.38 282 ALA A O 1
ATOM 2063 N N . VAL A 1 283 ? -3.574 10.948 -15.933 1.00 67.94 283 VAL A N 1
ATOM 2064 C CA . VAL A 1 283 ? -4.125 10.040 -16.943 1.00 67.94 283 VAL A CA 1
ATOM 2065 C C . VAL A 1 283 ? -5.379 9.340 -16.433 1.00 67.94 283 VAL A C 1
ATOM 2067 O O . VAL A 1 283 ? -6.367 9.325 -17.146 1.00 67.94 283 VAL A O 1
ATOM 2070 N N . VAL A 1 284 ? -5.418 8.811 -15.214 1.00 72.00 284 VAL A N 1
ATOM 2071 C CA . VAL A 1 284 ? -6.638 8.233 -14.623 1.00 72.00 284 VAL A CA 1
ATOM 2072 C C . VAL A 1 284 ? -6.609 8.334 -13.104 1.00 72.00 284 VAL A C 1
ATOM 2074 O O . VAL A 1 284 ? -5.544 8.369 -12.487 1.00 72.00 284 VAL A O 1
ATOM 2077 N N . SER A 1 285 ? -7.805 8.349 -12.513 1.00 83.81 285 SER A N 1
ATOM 2078 C CA . SER A 1 285 ? -8.010 8.089 -11.089 1.00 83.81 285 SER A CA 1
ATOM 2079 C C . SER A 1 285 ? -7.601 6.658 -10.709 1.00 83.81 285 SER A C 1
ATOM 2081 O O . SER A 1 285 ? -7.130 5.888 -11.544 1.00 83.81 285 SER A O 1
ATOM 2083 N N . ASP A 1 286 ? -7.810 6.300 -9.445 1.00 91.38 286 ASP A N 1
ATOM 2084 C CA . ASP A 1 286 ? -7.564 4.961 -8.913 1.00 91.38 286 ASP A CA 1
ATOM 2085 C C . ASP A 1 286 ? -8.184 3.863 -9.792 1.00 91.38 286 ASP A C 1
ATOM 2087 O O . ASP A 1 286 ? -9.387 3.867 -10.066 1.00 91.38 286 ASP A O 1
ATOM 2091 N N . VAL A 1 287 ? -7.352 2.903 -10.198 1.00 93.38 287 VAL A N 1
ATOM 2092 C CA . VAL A 1 287 ? -7.766 1.658 -10.848 1.00 93.38 287 VAL A CA 1
ATOM 2093 C C . VAL A 1 287 ? -7.425 0.500 -9.918 1.00 93.38 287 VAL A C 1
ATOM 2095 O O . VAL A 1 287 ? -6.252 0.212 -9.677 1.00 93.38 287 VAL A O 1
ATOM 2098 N N . ALA A 1 288 ? -8.460 -0.154 -9.391 1.00 96.19 288 ALA A N 1
ATOM 2099 C CA . ALA A 1 288 ? -8.333 -1.354 -8.571 1.00 96.19 288 ALA A CA 1
ATOM 2100 C C . ALA A 1 288 ? -8.141 -2.592 -9.463 1.00 96.19 288 ALA A C 1
ATOM 2102 O O . ALA A 1 288 ? -9.002 -2.920 -10.285 1.00 96.19 288 ALA A O 1
ATOM 2103 N N . LEU A 1 289 ? -7.012 -3.279 -9.299 1.00 96.88 289 LEU A N 1
ATOM 2104 C CA . LEU A 1 289 ? -6.586 -4.449 -10.071 1.00 96.88 289 LEU A CA 1
ATOM 2105 C C . LEU A 1 289 ? -7.257 -5.726 -9.549 1.00 96.88 289 LEU A C 1
ATOM 2107 O O . LEU A 1 289 ? -6.606 -6.661 -9.085 1.00 96.88 289 LEU A O 1
ATOM 2111 N N . THR A 1 290 ? -8.584 -5.729 -9.594 1.00 97.19 290 THR A N 1
ATOM 2112 C CA . THR A 1 290 ? -9.428 -6.840 -9.141 1.00 97.19 290 THR A CA 1
ATOM 2113 C C . THR A 1 290 ? -9.530 -7.939 -10.198 1.00 97.19 290 THR A C 1
ATOM 2115 O O . THR A 1 290 ? -9.256 -7.722 -11.383 1.00 97.19 290 THR A O 1
ATOM 2118 N N . ASP A 1 291 ? -10.021 -9.111 -9.794 1.00 95.88 291 ASP A N 1
ATOM 2119 C CA . ASP A 1 291 ? -10.312 -10.217 -10.714 1.00 95.88 291 ASP A CA 1
ATOM 2120 C C . ASP A 1 291 ? -11.314 -9.843 -11.818 1.00 95.88 291 ASP A C 1
ATOM 2122 O O . ASP A 1 291 ? -11.268 -10.416 -12.904 1.00 95.88 291 ASP A O 1
ATOM 2126 N N . ALA A 1 292 ? -12.181 -8.850 -11.585 1.00 96.75 292 ALA A N 1
ATOM 2127 C CA . ALA A 1 292 ? -13.176 -8.410 -12.562 1.00 96.75 292 ALA A CA 1
ATOM 2128 C C . ALA A 1 292 ? -12.557 -7.820 -13.840 1.00 96.75 292 ALA A C 1
ATOM 2130 O O . ALA A 1 292 ? -13.155 -7.922 -14.908 1.00 96.75 292 ALA A O 1
ATOM 2131 N N . ILE A 1 293 ? -11.368 -7.215 -13.738 1.00 97.00 293 ILE A N 1
ATOM 2132 C CA . ILE A 1 293 ? -10.639 -6.644 -14.882 1.00 97.00 293 ILE A CA 1
ATOM 2133 C C . ILE A 1 293 ? -9.393 -7.458 -15.246 1.00 97.00 293 ILE A C 1
ATOM 2135 O O . ILE A 1 293 ? -8.600 -7.035 -16.088 1.00 97.00 293 ILE A O 1
ATOM 2139 N N . ARG A 1 294 ? -9.189 -8.618 -14.611 1.00 98.12 294 ARG A N 1
ATOM 2140 C CA . ARG A 1 294 ? -8.039 -9.485 -14.866 1.00 98.12 294 ARG A CA 1
ATOM 2141 C C . ARG A 1 294 ? -8.258 -10.303 -16.136 1.00 98.12 294 ARG A C 1
ATOM 2143 O O . ARG A 1 294 ? -9.211 -11.069 -16.252 1.00 98.12 294 ARG A O 1
ATOM 2150 N N . ASP A 1 295 ? -7.318 -10.215 -17.068 1.00 98.38 295 ASP A N 1
ATOM 2151 C CA . ASP A 1 295 ? -7.280 -11.059 -18.255 1.00 98.38 295 ASP A CA 1
ATOM 2152 C C . ASP A 1 295 ? -6.529 -12.360 -17.952 1.00 98.38 295 ASP A C 1
ATOM 2154 O O . ASP A 1 295 ? -5.294 -12.434 -17.969 1.00 98.38 295 ASP A O 1
ATOM 2158 N N . ALA A 1 296 ? -7.287 -13.413 -17.656 1.00 97.19 296 ALA A N 1
ATOM 2159 C CA . ALA A 1 296 ? -6.723 -14.713 -17.316 1.00 97.19 296 ALA A CA 1
ATOM 2160 C C . ALA A 1 296 ? -5.958 -15.376 -18.475 1.00 97.19 296 ALA A C 1
ATOM 2162 O O . ALA A 1 296 ? -5.047 -16.154 -18.203 1.00 97.19 296 ALA A O 1
ATOM 2163 N N . ALA A 1 297 ? -6.297 -15.074 -19.734 1.00 97.69 297 ALA A N 1
ATOM 2164 C CA . ALA A 1 297 ? -5.660 -15.675 -20.906 1.00 97.69 297 ALA A CA 1
ATOM 2165 C C . ALA A 1 297 ? -4.303 -15.031 -21.222 1.00 97.69 297 ALA A C 1
ATOM 2167 O O . ALA A 1 297 ? -3.387 -15.713 -21.677 1.00 97.69 297 ALA A O 1
ATOM 2168 N N . ALA A 1 298 ? -4.164 -13.728 -20.968 1.00 97.50 298 ALA A N 1
ATOM 2169 C CA . ALA A 1 298 ? -2.899 -13.010 -21.113 1.00 97.50 298 ALA A CA 1
ATOM 2170 C C . ALA A 1 298 ? -1.975 -13.160 -19.887 1.00 97.50 298 ALA A C 1
ATOM 2172 O O . ALA A 1 298 ? -0.760 -12.975 -19.995 1.00 97.50 298 ALA A O 1
ATOM 2173 N N . SER A 1 299 ? -2.536 -13.502 -18.726 1.00 98.25 299 SER A N 1
ATOM 2174 C CA . SER A 1 299 ? -1.779 -13.746 -17.496 1.00 98.25 299 SER A CA 1
ATOM 2175 C C . SER A 1 299 ? -1.041 -15.091 -17.519 1.00 98.25 299 SER A C 1
ATOM 2177 O O . SER A 1 299 ? -1.489 -16.061 -18.123 1.00 98.25 299 SER A O 1
ATOM 2179 N N . ASN A 1 300 ? 0.090 -15.184 -16.815 1.00 97.50 300 ASN A N 1
ATOM 2180 C CA . ASN A 1 300 ? 0.919 -16.394 -16.761 1.00 97.50 300 ASN A CA 1
ATOM 2181 C C . ASN A 1 300 ? 1.621 -16.555 -15.397 1.00 97.50 300 ASN A C 1
ATOM 2183 O O . ASN A 1 300 ? 1.234 -15.924 -14.415 1.00 97.50 300 ASN A O 1
ATOM 2187 N N . ALA A 1 301 ? 2.624 -17.436 -15.300 1.00 96.75 301 ALA A N 1
ATOM 2188 C CA . ALA A 1 301 ? 3.353 -17.689 -14.052 1.00 96.75 301 ALA A CA 1
ATOM 2189 C C . ALA A 1 301 ? 4.160 -16.477 -13.544 1.00 96.75 301 ALA A C 1
ATOM 2191 O O . ALA A 1 301 ? 4.378 -16.362 -12.342 1.00 96.75 301 ALA A O 1
ATOM 2192 N N . SER A 1 302 ? 4.568 -15.568 -14.433 1.00 97.44 302 SER A N 1
ATOM 2193 C CA . SER A 1 302 ? 5.364 -14.387 -14.085 1.00 97.44 302 SER A CA 1
ATOM 2194 C C . SER A 1 302 ? 4.536 -13.119 -13.920 1.00 97.44 302 SER A C 1
ATOM 2196 O O . SER A 1 302 ? 4.939 -12.230 -13.174 1.00 97.44 302 SER A O 1
ATOM 2198 N N . PHE A 1 303 ? 3.413 -12.998 -14.630 1.00 98.00 303 PHE A N 1
ATOM 2199 C CA . PHE A 1 303 ? 2.659 -11.748 -14.710 1.00 98.00 303 PHE A CA 1
ATOM 2200 C C . PHE A 1 303 ? 1.154 -11.951 -14.557 1.00 98.00 303 PHE A C 1
ATOM 2202 O O . PHE A 1 303 ? 0.592 -12.920 -15.076 1.00 98.00 303 PHE A O 1
ATOM 2209 N N . ASP A 1 304 ? 0.509 -10.987 -13.906 1.00 98.25 304 ASP A N 1
ATOM 2210 C CA . ASP A 1 304 ? -0.925 -10.736 -14.040 1.00 98.25 304 ASP A CA 1
ATOM 2211 C C . ASP A 1 304 ? -1.156 -9.593 -15.028 1.00 98.25 304 ASP A C 1
ATOM 2213 O O . ASP A 1 304 ? -0.436 -8.591 -15.020 1.00 98.25 304 ASP A O 1
ATOM 2217 N N . VAL A 1 305 ? -2.141 -9.764 -15.905 1.00 98.56 305 VAL A N 1
ATOM 2218 C CA . VAL A 1 305 ? -2.548 -8.774 -16.905 1.00 98.56 305 VAL A CA 1
ATOM 2219 C C . VAL A 1 305 ? -3.964 -8.324 -16.586 1.00 98.56 305 VAL A C 1
ATOM 2221 O O . VAL A 1 305 ? -4.850 -9.154 -16.394 1.00 98.56 305 VAL A O 1
ATOM 2224 N N . TYR A 1 306 ? -4.179 -7.015 -16.569 1.00 98.31 306 TYR A N 1
ATOM 2225 C CA . TYR A 1 306 ? -5.462 -6.374 -16.320 1.00 98.31 306 TYR A CA 1
ATOM 2226 C C . TYR A 1 306 ? -5.811 -5.456 -17.487 1.00 98.31 306 TYR A C 1
ATOM 2228 O O . TYR A 1 306 ? -4.934 -4.776 -18.029 1.00 98.31 306 TYR A O 1
ATOM 2236 N N . ARG A 1 307 ? -7.087 -5.431 -17.876 1.00 97.00 307 ARG A N 1
ATOM 2237 C CA . ARG A 1 307 ? -7.591 -4.619 -18.986 1.00 97.00 307 ARG A CA 1
ATOM 2238 C C . ARG A 1 307 ? -8.851 -3.870 -18.584 1.00 97.00 307 ARG A C 1
ATOM 2240 O O . ARG A 1 307 ? -9.784 -4.447 -18.040 1.00 97.00 307 ARG A O 1
ATOM 2247 N N . THR A 1 308 ? -8.871 -2.577 -18.871 1.00 94.06 308 THR A N 1
ATOM 2248 C CA . THR A 1 308 ? -10.023 -1.698 -18.637 1.00 94.06 308 THR A CA 1
ATOM 2249 C C . THR A 1 308 ? -10.051 -0.602 -19.701 1.00 94.06 308 THR A C 1
ATOM 2251 O O . THR A 1 308 ? -9.245 -0.613 -20.630 1.00 94.06 308 THR A O 1
ATOM 2254 N N . THR A 1 309 ? -10.971 0.346 -19.596 1.00 91.75 309 THR A N 1
ATOM 2255 C CA . THR A 1 309 ? -11.081 1.486 -20.508 1.00 91.75 309 THR A CA 1
ATOM 2256 C C . THR A 1 309 ? -11.223 2.786 -19.731 1.00 91.75 309 THR A C 1
ATOM 2258 O O . THR A 1 309 ? -11.875 2.827 -18.690 1.00 91.75 309 THR A O 1
ATOM 2261 N N . LYS A 1 310 ? -10.664 3.873 -20.266 1.00 87.19 310 LYS A N 1
ATOM 2262 C CA . LYS A 1 310 ? -10.958 5.241 -19.826 1.00 87.19 310 LYS A CA 1
ATOM 2263 C C . LYS A 1 310 ? -11.803 5.936 -20.884 1.00 87.19 310 LYS A C 1
ATOM 2265 O O . LYS A 1 310 ? -11.428 5.939 -22.052 1.00 87.19 310 LYS A O 1
ATOM 2270 N N . THR A 1 311 ? -12.884 6.589 -20.475 1.00 87.12 311 THR A N 1
ATOM 2271 C CA . THR A 1 311 ? -13.658 7.464 -21.361 1.00 87.12 311 THR A CA 1
ATOM 2272 C C . THR A 1 311 ? -13.192 8.911 -21.210 1.00 87.12 311 THR A C 1
ATOM 2274 O O . THR A 1 311 ? -13.221 9.468 -20.113 1.00 87.12 311 THR A O 1
ATOM 2277 N N . GLU A 1 312 ? -12.794 9.540 -22.312 1.00 83.31 312 GLU A N 1
ATOM 2278 C CA . GLU A 1 312 ? -12.533 10.979 -22.391 1.00 83.31 312 GLU A CA 1
ATOM 2279 C C . GLU A 1 312 ? -13.549 11.644 -23.315 1.00 83.31 312 GLU A C 1
ATOM 2281 O O . GLU A 1 312 ? -13.931 11.078 -24.332 1.00 83.31 312 GLU A O 1
ATOM 2286 N N . THR A 1 313 ? -14.003 12.853 -22.979 1.00 82.06 313 THR A N 1
ATOM 2287 C CA . THR A 1 313 ? -14.888 13.630 -23.857 1.00 82.06 313 THR A CA 1
ATOM 2288 C C . THR A 1 313 ? -14.151 14.854 -24.372 1.00 82.06 313 THR A C 1
ATOM 2290 O O . THR A 1 313 ? -13.830 15.754 -23.598 1.00 82.06 313 THR A O 1
ATOM 2293 N N . PHE A 1 314 ? -13.924 14.915 -25.684 1.00 76.06 314 PHE A N 1
ATOM 2294 C CA . PHE A 1 314 ? -13.331 16.075 -26.346 1.00 76.06 314 PHE A CA 1
ATOM 2295 C C . PHE A 1 314 ? -14.280 16.606 -27.419 1.00 76.06 314 PHE A C 1
ATOM 2297 O O . PHE A 1 314 ? -14.803 15.847 -28.232 1.00 76.06 314 PHE A O 1
ATOM 2304 N N . GLY A 1 315 ? -14.558 17.914 -27.404 1.00 79.00 315 GLY A N 1
ATOM 2305 C CA . GLY A 1 315 ? -15.480 18.533 -28.366 1.00 79.00 315 GLY A CA 1
ATOM 2306 C C . GLY A 1 315 ? -16.903 17.949 -28.354 1.00 79.00 315 GLY A C 1
ATOM 2307 O O . GLY A 1 315 ? -17.582 17.990 -29.374 1.00 79.00 315 GLY A O 1
ATOM 2308 N N . GLY A 1 316 ? -17.345 17.375 -27.227 1.00 82.00 316 GLY A N 1
ATOM 2309 C CA . GLY A 1 316 ? -18.649 16.708 -27.096 1.00 82.00 316 GLY A CA 1
ATOM 2310 C C . GLY A 1 316 ? -18.689 15.256 -27.589 1.00 82.00 316 GLY A C 1
ATOM 2311 O O . GLY A 1 316 ? -19.749 14.638 -27.536 1.00 82.00 316 GLY A O 1
ATOM 2312 N N . VAL A 1 317 ? -17.560 14.696 -28.037 1.00 81.56 317 VAL A N 1
ATOM 2313 C CA . VAL A 1 317 ? -17.450 13.298 -28.473 1.00 81.56 317 VAL A CA 1
ATOM 2314 C C . VAL A 1 317 ? -16.735 12.486 -27.400 1.00 81.56 317 VAL A C 1
ATOM 2316 O O . VAL A 1 317 ? -15.584 12.771 -27.065 1.00 81.56 317 VAL A O 1
ATOM 2319 N N . ALA A 1 318 ? -17.421 11.476 -26.865 1.00 86.38 318 ALA A N 1
ATOM 2320 C CA . ALA A 1 318 ? -16.829 10.504 -25.956 1.00 86.38 318 ALA A CA 1
ATOM 2321 C C . ALA A 1 318 ? -15.971 9.500 -26.743 1.00 86.38 318 ALA A C 1
ATOM 2323 O O . ALA A 1 318 ? -16.426 8.929 -27.732 1.00 86.38 318 ALA A O 1
ATOM 2324 N N . SER A 1 319 ? -14.734 9.302 -26.300 1.00 86.88 319 SER A N 1
ATOM 2325 C CA . SER A 1 319 ? -13.762 8.362 -26.854 1.00 86.88 319 SER A CA 1
ATOM 2326 C C . SER A 1 319 ? -13.296 7.409 -25.760 1.00 86.88 319 SER A C 1
ATOM 2328 O O . SER A 1 319 ? -12.971 7.842 -24.654 1.00 86.88 319 SER A O 1
ATOM 2330 N N . GLU A 1 320 ? -13.271 6.114 -26.062 1.00 90.00 320 GLU A N 1
ATOM 2331 C CA . GLU A 1 320 ? -12.800 5.080 -25.141 1.00 90.00 320 GLU A CA 1
ATOM 2332 C C . GLU A 1 320 ? -11.350 4.712 -25.453 1.00 90.00 320 GLU A C 1
ATOM 2334 O O . GLU A 1 320 ? -11.020 4.256 -26.549 1.00 90.00 320 GLU A O 1
ATOM 2339 N N . HIS A 1 321 ? -10.482 4.907 -24.467 1.00 89.12 321 HIS A N 1
ATOM 2340 C CA . HIS A 1 321 ? -9.080 4.533 -24.519 1.00 89.12 321 HIS A CA 1
ATOM 2341 C C . HIS A 1 321 ? -8.890 3.179 -23.830 1.00 89.12 321 HIS A C 1
ATOM 2343 O O . HIS A 1 321 ? -9.194 3.072 -22.635 1.00 89.12 321 HIS A O 1
ATOM 2349 N N . PRO A 1 322 ? -8.375 2.150 -24.524 1.00 92.94 322 PRO A N 1
ATOM 2350 C CA . PRO A 1 322 ? -8.046 0.884 -23.888 1.00 92.94 322 PRO A CA 1
ATOM 2351 C C . PRO A 1 322 ? -6.857 1.061 -22.941 1.00 92.94 322 PRO A C 1
ATOM 2353 O O . PRO A 1 322 ? -5.864 1.703 -23.282 1.00 92.94 322 PRO A O 1
ATOM 2356 N N . ILE A 1 323 ? -6.952 0.467 -21.758 1.00 93.56 323 ILE A N 1
ATOM 2357 C CA . ILE A 1 323 ? -5.898 0.436 -20.749 1.00 93.56 323 ILE A CA 1
ATOM 2358 C C . ILE A 1 323 ? -5.461 -1.011 -20.556 1.00 93.56 323 ILE A C 1
ATOM 2360 O O . ILE A 1 323 ? -6.295 -1.884 -20.313 1.00 93.56 323 ILE A O 1
ATOM 2364 N N . GLU A 1 324 ? -4.154 -1.253 -20.611 1.00 96.06 324 GLU A N 1
ATOM 2365 C CA . GLU A 1 324 ? -3.548 -2.528 -20.227 1.00 96.06 324 GLU A CA 1
ATOM 2366 C C . GLU A 1 324 ? -2.496 -2.305 -19.144 1.00 96.06 324 GLU A C 1
ATOM 2368 O O . GLU A 1 324 ? -1.599 -1.470 -19.293 1.00 96.06 324 GLU A O 1
ATOM 2373 N N . ILE A 1 325 ? -2.598 -3.083 -18.068 1.00 97.25 325 ILE A N 1
ATOM 2374 C CA . ILE A 1 325 ? -1.683 -3.054 -16.932 1.00 97.25 325 ILE A CA 1
ATOM 2375 C C . ILE A 1 325 ? -1.142 -4.466 -16.741 1.00 97.25 325 ILE A C 1
ATOM 2377 O O . ILE A 1 325 ? -1.908 -5.401 -16.526 1.00 97.25 325 ILE A O 1
ATOM 2381 N N . ARG A 1 326 ? 0.176 -4.634 -16.810 1.00 97.94 326 ARG A N 1
ATOM 2382 C CA . ARG A 1 326 ? 0.850 -5.914 -16.572 1.00 97.94 326 ARG A CA 1
ATOM 2383 C C . ARG A 1 326 ? 1.728 -5.796 -15.341 1.00 97.94 326 ARG A C 1
ATOM 2385 O O . ARG A 1 326 ? 2.663 -5.003 -15.348 1.00 97.94 326 ARG A O 1
ATOM 2392 N N . VAL A 1 327 ? 1.452 -6.591 -14.316 1.00 98.31 327 VAL A N 1
ATOM 2393 C CA . VAL A 1 327 ? 2.142 -6.562 -13.020 1.00 98.31 327 VAL A CA 1
ATOM 2394 C C . VAL A 1 327 ? 2.983 -7.823 -12.869 1.00 98.31 327 VAL A C 1
ATOM 2396 O O . VAL A 1 327 ? 2.487 -8.925 -13.103 1.00 98.31 327 VAL A O 1
ATOM 2399 N N . LEU A 1 328 ? 4.259 -7.682 -12.501 1.00 98.31 328 LEU A N 1
ATOM 2400 C CA . LEU A 1 328 ? 5.094 -8.828 -12.144 1.00 98.31 328 LEU A CA 1
ATOM 2401 C C . LEU A 1 328 ? 4.579 -9.433 -10.829 1.00 98.31 328 LEU A C 1
ATOM 2403 O O . LEU A 1 328 ? 4.433 -8.738 -9.823 1.00 98.31 328 LEU A O 1
ATOM 2407 N N . LYS A 1 329 ? 4.334 -10.743 -10.826 1.00 97.00 329 LYS A N 1
ATOM 2408 C CA . LYS A 1 329 ? 3.916 -11.474 -9.629 1.00 97.00 329 LYS A CA 1
ATOM 2409 C C . LYS A 1 329 ? 5.053 -11.515 -8.606 1.00 97.00 329 LYS A C 1
ATOM 2411 O O . LYS A 1 329 ? 6.108 -12.061 -8.924 1.00 97.00 329 LYS A O 1
ATOM 2416 N N . PRO A 1 330 ? 4.887 -10.992 -7.390 1.00 95.25 330 PRO A N 1
ATOM 2417 C CA . PRO A 1 330 ? 5.858 -11.237 -6.335 1.00 95.25 330 PRO A CA 1
ATOM 2418 C C . PRO A 1 330 ? 5.806 -12.707 -5.880 1.00 95.25 330 PRO A C 1
ATOM 2420 O O . PRO A 1 330 ? 4.829 -13.422 -6.105 1.00 95.25 330 PRO A O 1
ATOM 2423 N N . GLY A 1 331 ? 6.870 -13.155 -5.227 1.00 94.38 331 GLY A N 1
ATOM 2424 C CA . GLY A 1 331 ? 7.006 -14.458 -4.591 1.00 94.38 331 GLY A CA 1
ATOM 2425 C C . GLY A 1 331 ? 8.151 -15.299 -5.156 1.00 94.38 331 GLY A C 1
ATOM 2426 O O . GLY A 1 331 ? 8.610 -15.126 -6.286 1.00 94.38 331 GLY A O 1
ATOM 2427 N N . ALA A 1 332 ? 8.589 -16.280 -4.363 1.00 91.75 332 ALA A N 1
ATOM 2428 C CA . ALA A 1 332 ? 9.673 -17.199 -4.728 1.00 91.75 332 ALA A CA 1
ATOM 2429 C C . ALA A 1 332 ? 9.366 -18.078 -5.958 1.00 91.75 332 ALA A C 1
ATOM 2431 O O . ALA A 1 332 ? 10.279 -18.639 -6.557 1.00 91.75 332 ALA A O 1
ATOM 2432 N N . GLY A 1 333 ? 8.087 -18.206 -6.326 1.00 92.19 333 GLY A N 1
ATOM 2433 C CA . GLY A 1 333 ? 7.634 -18.996 -7.470 1.00 92.19 333 GLY A CA 1
ATOM 2434 C C . GLY A 1 333 ? 7.691 -18.278 -8.820 1.00 92.19 333 GLY A C 1
ATOM 2435 O O . GLY A 1 333 ? 7.404 -18.917 -9.830 1.00 92.19 333 GLY A O 1
ATOM 2436 N N . ASN A 1 334 ? 8.028 -16.982 -8.873 1.00 96.88 334 ASN A N 1
ATOM 2437 C CA . ASN A 1 334 ? 8.093 -16.259 -10.142 1.00 96.88 334 ASN A CA 1
ATOM 2438 C C . ASN A 1 334 ? 9.346 -16.677 -10.943 1.00 96.88 334 ASN A C 1
ATOM 2440 O O . ASN A 1 334 ? 10.465 -16.449 -10.475 1.00 96.88 334 ASN A O 1
ATOM 2444 N N . PRO A 1 335 ? 9.195 -17.247 -12.156 1.00 96.75 335 PRO A N 1
ATOM 2445 C CA . PRO A 1 335 ? 10.326 -17.755 -12.930 1.00 96.75 335 PRO A CA 1
ATOM 2446 C C . PRO A 1 335 ? 11.146 -16.655 -13.625 1.00 96.75 335 PRO A C 1
ATOM 2448 O O . PRO A 1 335 ? 12.219 -16.941 -14.145 1.00 96.75 335 PRO A O 1
ATOM 2451 N N . THR A 1 336 ? 10.655 -15.414 -13.665 1.00 96.12 336 THR A N 1
ATOM 2452 C CA . THR A 1 336 ? 11.377 -14.263 -14.221 1.00 96.12 336 THR A CA 1
ATOM 2453 C C . THR A 1 336 ? 12.346 -13.673 -13.200 1.00 96.12 336 THR A C 1
ATOM 2455 O O . THR A 1 336 ? 13.526 -13.522 -13.496 1.00 96.12 336 THR A O 1
ATOM 2458 N N . ILE A 1 337 ? 11.861 -13.347 -12.000 1.00 96.81 337 ILE A N 1
ATOM 2459 C CA . ILE A 1 337 ? 12.691 -12.944 -10.860 1.00 96.81 337 ILE A CA 1
ATOM 2460 C C . ILE A 1 337 ? 11.886 -13.116 -9.567 1.00 96.81 337 ILE A C 1
ATOM 2462 O O . ILE A 1 337 ? 10.746 -12.668 -9.459 1.00 96.81 337 ILE A O 1
ATOM 2466 N N . ALA A 1 338 ? 12.480 -13.773 -8.576 1.00 96.44 338 ALA A N 1
ATOM 2467 C CA . ALA A 1 338 ? 11.814 -14.157 -7.336 1.00 96.44 338 ALA A CA 1
ATOM 2468 C C . ALA A 1 338 ? 11.814 -13.026 -6.289 1.00 96.44 338 ALA A C 1
ATOM 2470 O O . ALA A 1 338 ? 12.526 -13.127 -5.292 1.00 96.44 338 ALA A O 1
ATOM 2471 N N . LEU A 1 339 ? 11.060 -11.944 -6.496 1.00 98.06 339 LEU A N 1
ATOM 2472 C CA . LEU A 1 339 ? 11.030 -10.776 -5.595 1.00 98.06 339 LEU A CA 1
ATOM 2473 C C . LEU A 1 339 ? 9.963 -10.887 -4.498 1.00 98.06 339 LEU A C 1
ATOM 2475 O O . LEU A 1 339 ? 8.894 -11.428 -4.731 1.00 98.06 339 LEU A O 1
ATOM 2479 N N . THR A 1 340 ? 10.223 -10.356 -3.310 1.00 97.81 340 THR A N 1
ATOM 2480 C CA . THR A 1 340 ? 9.341 -10.419 -2.133 1.00 97.81 340 THR A CA 1
ATOM 2481 C C . THR A 1 340 ? 8.865 -9.035 -1.696 1.00 97.81 340 THR A C 1
ATOM 2483 O O . THR A 1 340 ? 7.727 -8.885 -1.265 1.00 97.81 340 THR A O 1
ATOM 2486 N N . TYR A 1 341 ? 9.714 -8.017 -1.793 1.00 98.19 341 TYR A N 1
ATOM 2487 C CA . TYR A 1 341 ? 9.484 -6.671 -1.260 1.00 98.19 341 TYR A CA 1
ATOM 2488 C C . TYR A 1 341 ? 9.394 -5.600 -2.344 1.00 98.19 341 TYR A C 1
ATOM 2490 O O . TYR A 1 341 ? 8.940 -4.491 -2.060 1.00 98.19 341 TYR A O 1
ATOM 2498 N N . THR A 1 342 ? 9.813 -5.935 -3.563 1.00 98.31 342 THR A N 1
ATOM 2499 C CA . THR A 1 342 ? 9.729 -5.096 -4.757 1.00 98.31 342 THR A CA 1
ATOM 2500 C C . THR A 1 342 ? 8.964 -5.805 -5.868 1.00 98.31 342 THR A C 1
ATOM 2502 O O . THR A 1 342 ? 8.986 -7.026 -5.983 1.00 98.31 342 THR A O 1
ATOM 2505 N N . SER A 1 343 ? 8.307 -5.034 -6.725 1.00 98.12 343 SER A N 1
ATOM 2506 C CA . SER A 1 343 ? 7.822 -5.499 -8.017 1.00 98.12 343 SER A CA 1
ATOM 2507 C C . SER A 1 343 ? 7.833 -4.349 -9.034 1.00 98.12 343 SER A C 1
ATOM 2509 O O . SER A 1 343 ? 8.260 -3.229 -8.741 1.00 98.12 343 SER A O 1
ATOM 2511 N N . PHE A 1 344 ? 7.395 -4.626 -10.256 1.00 98.12 344 PHE A N 1
ATOM 2512 C CA . PHE A 1 344 ? 7.182 -3.621 -11.283 1.00 98.12 344 PHE A CA 1
ATOM 2513 C C . PHE A 1 344 ? 5.905 -3.898 -12.070 1.00 98.12 344 PHE A C 1
ATOM 2515 O O . PHE A 1 344 ? 5.397 -5.021 -12.111 1.00 98.12 344 PHE A O 1
ATOM 2522 N N . ALA A 1 345 ? 5.403 -2.858 -12.723 1.00 97.88 345 ALA A N 1
ATOM 2523 C CA . ALA A 1 345 ? 4.292 -2.948 -13.644 1.00 97.88 345 ALA A CA 1
ATOM 2524 C C . ALA A 1 345 ? 4.559 -2.137 -14.915 1.00 97.88 345 ALA A C 1
ATOM 2526 O O . ALA A 1 345 ? 5.266 -1.127 -14.902 1.00 97.88 345 ALA A O 1
ATOM 2527 N N . THR A 1 346 ? 3.969 -2.578 -16.021 1.00 96.19 346 THR A N 1
ATOM 2528 C CA . THR A 1 346 ? 3.815 -1.764 -17.226 1.00 96.19 346 THR A CA 1
ATOM 2529 C C . THR A 1 346 ? 2.371 -1.323 -17.331 1.00 96.19 346 THR A C 1
ATOM 2531 O O . THR A 1 346 ? 1.467 -2.137 -17.181 1.00 96.19 346 THR A O 1
ATOM 2534 N N . TRP A 1 347 ? 2.163 -0.056 -17.631 1.00 94.38 347 TRP A N 1
ATOM 2535 C CA . TRP A 1 347 ? 0.869 0.559 -17.841 1.00 94.38 347 TRP A CA 1
ATOM 2536 C C . TRP A 1 347 ? 0.847 1.151 -19.243 1.00 94.38 347 TRP A C 1
ATOM 2538 O O . TRP A 1 347 ? 1.742 1.916 -19.601 1.00 94.38 347 TRP A O 1
ATOM 2548 N N . SER A 1 348 ? -0.177 0.850 -20.030 1.00 93.00 348 SER A N 1
ATOM 2549 C CA . SER A 1 348 ? -0.374 1.484 -21.329 1.00 93.00 348 SER A CA 1
ATOM 2550 C C . SER A 1 348 ? -1.792 2.006 -21.482 1.00 93.00 348 SER A C 1
ATOM 2552 O O . SER A 1 348 ? -2.750 1.315 -21.148 1.00 93.00 348 SER A O 1
ATOM 2554 N N . VAL A 1 349 ? -1.907 3.226 -21.999 1.00 91.69 349 VAL A N 1
ATOM 2555 C CA . VAL A 1 349 ? -3.145 3.773 -22.553 1.00 91.69 349 VAL A CA 1
ATOM 2556 C C . VAL A 1 349 ? -2.988 3.737 -24.061 1.00 91.69 349 VAL A C 1
ATOM 2558 O O . VAL A 1 349 ? -2.165 4.463 -24.622 1.00 91.69 349 VAL A O 1
ATOM 2561 N N . GLY A 1 350 ? -3.713 2.818 -24.686 1.00 87.31 350 GLY A N 1
ATOM 2562 C CA . GLY A 1 350 ? -3.636 2.546 -26.109 1.00 87.31 350 GLY A CA 1
ATOM 2563 C C . GLY A 1 350 ? -4.406 3.556 -26.963 1.00 87.31 350 GLY A C 1
ATOM 2564 O O . GLY A 1 350 ? -5.122 4.419 -26.446 1.00 87.31 350 GLY A O 1
ATOM 2565 N N . PRO A 1 351 ? -4.261 3.442 -28.293 1.00 86.81 351 PRO A N 1
ATOM 2566 C CA . PRO A 1 351 ? -4.926 4.323 -29.241 1.00 86.81 351 PRO A CA 1
ATOM 2567 C C . PRO A 1 351 ? -6.447 4.125 -29.215 1.00 86.81 351 PRO A C 1
ATOM 2569 O O . PRO A 1 351 ? -6.932 3.013 -29.001 1.00 86.81 351 PRO A O 1
ATOM 2572 N N . VAL A 1 352 ? -7.198 5.187 -29.508 1.00 85.56 352 VAL A N 1
ATOM 2573 C CA . VAL A 1 352 ? -8.648 5.117 -29.709 1.00 85.56 352 VAL A CA 1
ATOM 2574 C C . VAL A 1 352 ? -8.914 4.606 -31.128 1.00 85.56 352 VAL A C 1
ATOM 2576 O O . VAL A 1 352 ? -8.538 5.280 -32.091 1.00 85.56 352 VAL A O 1
ATOM 2579 N N . PRO A 1 353 ? -9.594 3.458 -31.308 1.00 79.38 353 PRO A N 1
ATOM 2580 C CA . PRO A 1 353 ? -9.782 2.868 -32.637 1.00 79.38 353 PRO A CA 1
ATOM 2581 C C . PRO A 1 353 ? -10.544 3.758 -33.629 1.00 79.38 353 PRO A C 1
ATOM 2583 O O . PRO A 1 353 ? -10.350 3.643 -34.837 1.00 79.38 353 PRO A O 1
ATOM 2586 N N . SER A 1 354 ? -11.416 4.642 -33.136 1.00 79.56 354 SER A N 1
ATOM 2587 C CA . SER A 1 354 ? -12.243 5.534 -33.956 1.00 79.56 354 SER A CA 1
ATOM 2588 C C . SER A 1 354 ? -11.538 6.819 -34.404 1.00 79.56 354 SER A C 1
ATOM 2590 O O . SER A 1 354 ? -12.113 7.568 -35.195 1.00 79.56 354 SER A O 1
ATOM 2592 N N . LEU A 1 355 ? -10.326 7.107 -33.916 1.00 83.25 355 LEU A N 1
ATOM 2593 C CA . LEU A 1 355 ? -9.600 8.336 -34.240 1.00 83.25 355 LEU A CA 1
ATOM 2594 C C . LEU A 1 355 ? -8.506 8.091 -35.283 1.00 83.25 355 LEU A C 1
ATOM 2596 O O . LEU A 1 355 ? -7.777 7.103 -35.237 1.00 83.25 355 LEU A O 1
ATOM 2600 N N . TYR A 1 356 ? -8.344 9.052 -36.198 1.00 86.00 356 TYR A N 1
ATOM 2601 C CA . TYR A 1 356 ? -7.246 9.047 -37.172 1.00 86.00 356 TYR A CA 1
ATOM 2602 C C . TYR A 1 356 ? -5.874 9.159 -36.490 1.00 86.00 356 TYR A C 1
ATOM 2604 O O . TYR A 1 356 ? -4.922 8.507 -36.903 1.00 86.00 356 TYR A O 1
ATOM 2612 N N . GLN A 1 357 ? -5.775 9.961 -35.428 1.00 87.50 357 GLN A N 1
ATOM 2613 C CA . GLN A 1 357 ? -4.586 10.099 -34.589 1.00 87.50 357 GLN A CA 1
ATOM 2614 C C . GLN A 1 357 ? -4.985 9.930 -33.129 1.00 87.50 357 GLN A C 1
ATOM 2616 O O . GLN A 1 357 ? -5.952 10.546 -32.685 1.00 87.50 357 GLN A O 1
ATOM 2621 N N . SER A 1 358 ? -4.225 9.122 -32.398 1.00 87.69 358 SER A N 1
ATOM 2622 C CA . SER A 1 358 ? -4.428 8.904 -30.968 1.00 87.69 358 SER A CA 1
ATOM 2623 C C . SER A 1 358 ? -3.129 9.058 -30.202 1.00 87.69 358 SER A C 1
ATOM 2625 O O . SER A 1 358 ? -2.096 8.534 -30.621 1.00 87.69 358 SER A O 1
ATOM 2627 N N . ASP A 1 359 ? -3.202 9.726 -29.056 1.00 87.94 359 ASP A N 1
ATOM 2628 C CA . ASP A 1 359 ? -2.120 9.713 -28.083 1.00 87.94 359 ASP A CA 1
ATOM 2629 C C . ASP A 1 359 ? -2.020 8.332 -27.435 1.00 87.94 359 ASP A C 1
ATOM 2631 O O . ASP A 1 359 ? -3.018 7.746 -27.009 1.00 87.94 359 ASP A O 1
ATOM 2635 N N . VAL A 1 360 ? -0.795 7.830 -27.356 1.00 90.31 360 VAL A N 1
ATOM 2636 C CA . VAL A 1 360 ? -0.439 6.608 -26.649 1.00 90.31 360 VAL A CA 1
ATOM 2637 C C . VAL A 1 360 ? 0.482 6.988 -25.504 1.00 90.31 360 VAL A C 1
ATOM 2639 O O . VAL A 1 360 ? 1.488 7.677 -25.697 1.00 90.31 360 VAL A O 1
ATOM 2642 N N . ASN A 1 361 ? 0.130 6.525 -24.308 1.00 91.81 361 ASN A N 1
ATOM 2643 C CA . ASN A 1 361 ? 0.943 6.694 -23.112 1.00 91.81 361 ASN A CA 1
ATOM 2644 C C . ASN A 1 361 ? 1.435 5.327 -22.664 1.00 91.81 361 ASN A C 1
ATOM 2646 O O . ASN A 1 361 ? 0.632 4.430 -22.417 1.00 91.81 361 ASN A O 1
ATOM 2650 N N . GLU A 1 362 ? 2.743 5.182 -22.508 1.00 93.44 362 GLU A N 1
ATOM 2651 C CA . GLU A 1 362 ? 3.347 3.989 -21.928 1.00 93.44 362 GLU A CA 1
ATOM 2652 C C . GLU A 1 362 ? 4.101 4.373 -20.681 1.00 93.44 362 GLU A C 1
ATOM 2654 O O . GLU A 1 362 ? 4.839 5.350 -20.663 1.00 93.44 362 GLU A O 1
ATOM 2659 N N . THR A 1 363 ? 3.911 3.617 -19.616 1.00 95.00 363 THR A N 1
ATOM 2660 C CA . THR A 1 363 ? 4.567 3.850 -18.343 1.00 95.00 363 THR A CA 1
ATOM 2661 C C . THR A 1 363 ? 5.112 2.542 -17.821 1.00 95.00 363 THR A C 1
ATOM 2663 O O . THR A 1 363 ? 4.431 1.523 -17.797 1.00 95.00 363 THR A O 1
ATOM 2666 N N . VAL A 1 364 ? 6.359 2.582 -17.386 1.00 97.06 364 VAL A N 1
ATOM 2667 C CA . VAL A 1 364 ? 6.980 1.518 -16.610 1.00 97.06 364 VAL A CA 1
ATOM 2668 C C . VAL A 1 364 ? 7.144 2.048 -15.208 1.00 97.06 364 VAL A C 1
ATOM 2670 O O . VAL A 1 364 ? 7.706 3.128 -15.040 1.00 97.06 364 VAL A O 1
ATOM 2673 N N . LEU A 1 365 ? 6.667 1.317 -14.214 1.00 96.25 365 LEU A N 1
ATOM 2674 C CA . LEU A 1 365 ? 6.818 1.699 -12.820 1.00 96.25 365 LEU A CA 1
ATOM 2675 C C . LEU A 1 365 ? 7.357 0.542 -11.999 1.00 96.25 365 LEU A C 1
ATOM 2677 O O . LEU A 1 365 ? 7.039 -0.613 -12.261 1.00 96.25 365 LEU A O 1
ATOM 2681 N N . ALA A 1 366 ? 8.142 0.863 -10.987 1.00 98.12 366 ALA A N 1
ATOM 2682 C CA . ALA A 1 366 ? 8.547 -0.062 -9.950 1.00 98.12 366 ALA A CA 1
ATOM 2683 C C . ALA A 1 366 ? 8.008 0.437 -8.622 1.00 98.12 366 ALA A C 1
ATOM 2685 O O . ALA A 1 366 ? 7.833 1.643 -8.419 1.00 98.12 366 ALA A O 1
ATOM 2686 N N . TYR A 1 367 ? 7.714 -0.508 -7.743 1.00 98.31 367 TYR A N 1
ATOM 2687 C CA . TYR A 1 367 ? 7.165 -0.216 -6.439 1.00 98.31 367 TYR A CA 1
ATOM 2688 C C . TYR A 1 367 ? 7.646 -1.227 -5.413 1.00 98.31 367 TYR A C 1
ATOM 2690 O O . TYR A 1 367 ? 7.969 -2.368 -5.747 1.00 98.31 367 TYR A O 1
ATOM 2698 N N . GLY A 1 368 ? 7.678 -0.818 -4.152 1.00 97.81 368 GLY A N 1
ATOM 2699 C CA . GLY A 1 368 ? 8.058 -1.727 -3.088 1.00 97.81 368 GLY A CA 1
ATOM 2700 C C . GLY A 1 368 ? 8.047 -1.114 -1.701 1.00 97.81 368 GLY A C 1
ATOM 2701 O O . GLY A 1 368 ? 7.794 0.075 -1.501 1.00 97.81 368 GLY A O 1
ATOM 2702 N N . ARG A 1 369 ? 8.338 -1.971 -0.727 1.00 97.38 369 ARG A N 1
ATOM 2703 C CA . ARG A 1 369 ? 8.406 -1.617 0.691 1.00 97.38 369 ARG A CA 1
ATOM 2704 C C . ARG A 1 369 ? 9.804 -1.124 1.024 1.00 97.38 369 ARG A C 1
ATOM 2706 O O . ARG A 1 369 ? 10.734 -1.926 1.092 1.00 97.38 369 ARG A O 1
ATOM 2713 N N . LYS A 1 370 ? 9.952 0.184 1.229 1.00 97.00 370 LYS A N 1
ATOM 2714 C CA . LYS A 1 370 ? 11.218 0.828 1.599 1.00 97.00 370 LYS A CA 1
ATOM 2715 C C . LYS A 1 370 ? 11.888 0.136 2.783 1.00 97.00 370 LYS A C 1
ATOM 2717 O O . LYS A 1 370 ? 11.248 -0.080 3.811 1.00 97.00 370 LYS A O 1
ATOM 2722 N N . THR A 1 371 ? 13.188 -0.131 2.670 1.00 97.88 371 THR A N 1
ATOM 2723 C CA . THR A 1 371 ? 13.991 -0.506 3.838 1.00 97.88 371 THR A CA 1
ATOM 2724 C C . THR A 1 371 ? 14.015 0.668 4.816 1.00 97.88 371 THR A C 1
ATOM 2726 O O . THR A 1 371 ? 14.442 1.757 4.423 1.00 97.88 371 THR A O 1
ATOM 2729 N N . PRO A 1 372 ? 13.598 0.496 6.082 1.00 95.31 372 PRO A N 1
ATOM 2730 C CA . PRO A 1 372 ? 13.718 1.560 7.071 1.00 95.31 372 PRO A CA 1
ATOM 2731 C C . PRO A 1 372 ? 15.179 1.999 7.224 1.00 95.31 372 PRO A C 1
ATOM 2733 O O . PRO A 1 372 ? 16.061 1.154 7.368 1.00 95.31 372 PRO A O 1
ATOM 2736 N N . ASP A 1 373 ? 15.452 3.305 7.274 1.00 92.56 373 ASP A N 1
ATOM 2737 C CA . ASP A 1 373 ? 16.831 3.827 7.370 1.00 92.56 373 ASP A CA 1
ATOM 2738 C C . ASP A 1 373 ? 17.563 3.323 8.638 1.00 92.56 373 ASP A C 1
ATOM 2740 O O . ASP A 1 373 ? 18.781 3.135 8.661 1.00 92.56 373 ASP A O 1
ATOM 2744 N N . GLY A 1 374 ? 16.817 3.027 9.710 1.00 94.19 374 GLY A N 1
ATOM 2745 C CA . GLY A 1 374 ? 17.354 2.387 10.917 1.00 94.19 374 GLY A CA 1
ATOM 2746 C C . GLY A 1 374 ? 17.882 0.965 10.681 1.00 94.19 374 GLY A C 1
ATOM 2747 O O . GLY A 1 374 ? 18.853 0.568 11.328 1.00 94.19 374 GLY A O 1
ATOM 2748 N N . ALA A 1 375 ? 17.282 0.244 9.732 1.00 96.31 375 ALA A N 1
ATOM 2749 C CA . ALA A 1 375 ? 17.565 -1.149 9.399 1.00 96.31 375 ALA A CA 1
ATOM 2750 C C . ALA A 1 375 ? 18.513 -1.320 8.197 1.00 96.31 375 ALA A C 1
ATOM 2752 O O . ALA A 1 375 ? 18.936 -2.439 7.906 1.00 96.31 375 ALA A O 1
ATOM 2753 N N . MET A 1 376 ? 18.882 -0.228 7.518 1.00 97.56 376 MET A N 1
ATOM 2754 C CA . MET A 1 376 ? 19.894 -0.263 6.464 1.00 97.56 376 MET A CA 1
ATOM 2755 C C . MET A 1 376 ? 21.240 -0.771 7.006 1.00 97.56 376 MET A C 1
ATOM 2757 O O . MET A 1 376 ? 21.722 -0.253 8.026 1.00 97.56 376 MET A O 1
ATOM 2761 N N . PRO A 1 377 ? 21.894 -1.733 6.324 1.00 96.44 377 PRO A N 1
ATOM 2762 C CA . PRO A 1 377 ? 23.256 -2.123 6.660 1.00 96.44 377 PRO A CA 1
ATOM 2763 C C . PRO A 1 377 ? 24.206 -0.919 6.587 1.00 96.44 377 PRO A C 1
ATOM 2765 O O . PRO A 1 377 ? 24.100 -0.068 5.703 1.00 96.44 377 PRO A O 1
ATOM 2768 N N . ARG A 1 378 ? 25.140 -0.838 7.541 1.00 96.38 378 ARG A N 1
ATOM 2769 C CA . ARG A 1 378 ? 26.161 0.230 7.628 1.00 96.38 378 ARG A CA 1
ATOM 2770 C C . ARG A 1 378 ? 27.580 -0.282 7.378 1.00 96.38 378 ARG A C 1
ATOM 2772 O O . ARG A 1 378 ? 28.545 0.465 7.502 1.00 96.38 378 ARG A O 1
ATOM 2779 N N . SER A 1 379 ? 27.710 -1.570 7.082 1.00 96.19 379 SER A N 1
ATOM 2780 C CA . SER A 1 379 ? 28.969 -2.251 6.817 1.00 96.19 379 SER A CA 1
ATOM 2781 C C . SER A 1 379 ? 28.741 -3.450 5.899 1.00 96.19 379 SER A C 1
ATOM 2783 O O . SER A 1 379 ? 27.607 -3.896 5.715 1.00 96.19 379 SER A O 1
ATOM 2785 N N . GLY A 1 380 ? 29.830 -3.966 5.331 1.00 95.81 380 GLY A N 1
ATOM 2786 C CA . GLY A 1 380 ? 29.790 -5.068 4.375 1.00 95.81 380 GLY A CA 1
ATOM 2787 C C . GLY A 1 380 ? 29.386 -4.623 2.972 1.00 95.81 380 GLY A C 1
ATOM 2788 O O . GLY A 1 380 ? 29.209 -3.437 2.693 1.00 95.81 380 GLY A O 1
ATOM 2789 N N . SER A 1 381 ? 29.252 -5.601 2.087 1.00 96.56 381 SER A N 1
ATOM 2790 C CA . SER A 1 381 ? 28.867 -5.412 0.692 1.00 96.56 381 SER A CA 1
ATOM 2791 C C . SER A 1 381 ? 27.846 -6.461 0.282 1.00 96.56 381 SER A C 1
ATOM 2793 O O . SER A 1 381 ? 27.890 -7.575 0.800 1.00 96.56 381 SER A O 1
ATOM 2795 N N . ALA A 1 382 ? 26.990 -6.127 -0.676 1.00 97.69 382 ALA A N 1
ATOM 2796 C CA . ALA A 1 382 ? 26.029 -7.047 -1.269 1.00 97.69 382 ALA A CA 1
ATOM 2797 C C . ALA A 1 382 ? 26.124 -7.028 -2.794 1.00 97.69 382 ALA A C 1
ATOM 2799 O O . ALA A 1 382 ? 26.436 -6.001 -3.404 1.00 97.69 382 ALA A O 1
ATOM 2800 N N . SER A 1 383 ? 25.818 -8.172 -3.403 1.00 98.38 383 SER A N 1
ATOM 2801 C CA . SER A 1 383 ? 25.643 -8.295 -4.852 1.00 98.38 383 SER A CA 1
ATOM 2802 C C . SER A 1 383 ? 24.199 -8.632 -5.179 1.00 98.38 383 SER A C 1
ATOM 2804 O O . SER A 1 383 ? 23.614 -9.526 -4.570 1.00 98.38 383 SER A O 1
ATOM 2806 N N . TYR A 1 384 ? 23.637 -7.972 -6.183 1.00 98.62 384 TYR A N 1
ATOM 2807 C CA . TYR A 1 384 ? 22.260 -8.152 -6.616 1.00 98.62 384 TYR A CA 1
ATOM 2808 C C . TYR A 1 384 ? 22.203 -8.578 -8.080 1.00 98.62 384 TYR A C 1
ATOM 2810 O O . TYR A 1 384 ? 22.838 -7.961 -8.940 1.00 98.62 384 TYR A O 1
ATOM 2818 N N . ALA A 1 385 ? 21.382 -9.587 -8.358 1.00 98.50 385 ALA A N 1
ATOM 2819 C CA . ALA A 1 385 ? 20.922 -9.894 -9.704 1.00 98.50 385 ALA A CA 1
ATOM 2820 C C . ALA A 1 385 ? 19.634 -9.114 -9.967 1.00 98.50 385 ALA A C 1
ATOM 2822 O O . ALA A 1 385 ? 18.753 -9.045 -9.107 1.00 98.50 385 ALA A O 1
ATOM 2823 N N . ALA A 1 386 ? 19.535 -8.510 -11.141 1.00 98.50 386 ALA A N 1
ATOM 2824 C CA . ALA A 1 386 ? 18.444 -7.625 -11.492 1.00 98.50 386 ALA A CA 1
ATOM 2825 C C . ALA A 1 386 ? 17.980 -7.857 -12.926 1.00 98.50 386 ALA A C 1
ATOM 2827 O O . ALA A 1 386 ? 18.704 -8.386 -13.766 1.00 98.50 386 ALA A O 1
ATOM 2828 N N . ILE A 1 387 ? 16.766 -7.403 -13.198 1.00 98.50 387 ILE A N 1
ATOM 2829 C CA . ILE A 1 387 ? 16.215 -7.297 -14.543 1.00 98.50 387 ILE A CA 1
ATOM 2830 C C . ILE A 1 387 ? 15.781 -5.859 -14.792 1.00 98.50 387 ILE A C 1
ATOM 2832 O O . ILE A 1 387 ? 15.508 -5.103 -13.853 1.00 98.50 387 ILE A O 1
ATOM 2836 N N . ILE A 1 388 ? 15.690 -5.488 -16.063 1.00 98.44 388 ILE A N 1
ATOM 2837 C CA . ILE A 1 388 ? 15.169 -4.194 -16.485 1.00 98.44 388 ILE A CA 1
ATOM 2838 C C . ILE A 1 388 ? 13.896 -4.351 -17.308 1.00 98.44 388 ILE A C 1
ATOM 2840 O O . ILE A 1 388 ? 13.745 -5.275 -18.109 1.00 98.44 388 ILE A O 1
ATOM 2844 N N . GLN A 1 389 ? 13.010 -3.378 -17.150 1.00 98.25 389 GLN A N 1
ATOM 2845 C CA . GLN A 1 389 ? 11.895 -3.131 -18.045 1.00 98.25 389 GLN A CA 1
ATOM 2846 C C . GLN A 1 389 ? 11.925 -1.650 -18.405 1.00 98.25 389 GLN A C 1
ATOM 2848 O O . GLN A 1 389 ? 11.960 -0.786 -17.533 1.00 98.25 389 GLN A O 1
ATOM 2853 N N . GLY A 1 390 ? 11.914 -1.349 -19.693 1.00 97.75 390 GLY A N 1
ATOM 2854 C CA . GLY A 1 390 ? 12.002 0.006 -20.205 1.00 97.75 390 GLY A CA 1
ATOM 2855 C C . GLY A 1 390 ? 11.228 0.199 -21.495 1.00 97.75 390 GLY A C 1
ATOM 2856 O O . GLY A 1 390 ? 10.634 -0.732 -22.043 1.00 97.75 390 GLY A O 1
ATOM 2857 N N . ILE A 1 391 ? 11.259 1.440 -21.947 1.00 96.50 391 ILE A N 1
ATOM 2858 C CA . ILE A 1 391 ? 10.582 1.976 -23.124 1.00 96.50 391 ILE A CA 1
ATOM 2859 C C . ILE A 1 391 ? 11.488 3.022 -23.775 1.00 96.50 391 ILE A C 1
ATOM 2861 O O . ILE A 1 391 ? 12.431 3.524 -23.151 1.00 96.50 391 ILE A O 1
ATOM 2865 N N . THR A 1 392 ? 11.203 3.366 -25.026 1.00 94.94 392 THR A N 1
ATOM 2866 C CA . THR A 1 392 ? 11.900 4.438 -25.744 1.00 94.94 392 THR A CA 1
ATOM 2867 C C . THR A 1 392 ? 10.950 5.549 -26.155 1.00 94.94 392 THR A C 1
ATOM 2869 O O . THR A 1 392 ? 9.739 5.357 -26.266 1.00 94.94 392 THR A O 1
ATOM 2872 N N . THR A 1 393 ? 11.510 6.719 -26.458 1.00 91.31 393 THR A N 1
ATOM 2873 C CA . THR A 1 393 ? 10.817 7.680 -27.321 1.00 91.31 393 THR A CA 1
ATOM 2874 C C . THR A 1 393 ? 10.759 7.165 -28.765 1.00 91.31 393 THR A C 1
ATOM 2876 O O . THR A 1 393 ? 11.395 6.168 -29.124 1.00 91.31 393 THR A O 1
ATOM 2879 N N . VAL A 1 394 ? 9.979 7.844 -29.606 1.00 87.12 394 VAL A N 1
ATOM 2880 C CA . VAL A 1 394 ? 9.913 7.572 -31.048 1.00 87.12 394 VAL A CA 1
ATOM 2881 C C . VAL A 1 394 ? 11.020 8.357 -31.777 1.00 87.12 394 VAL A C 1
ATOM 2883 O O . VAL A 1 394 ? 11.228 9.534 -31.451 1.00 87.12 394 VAL A O 1
ATOM 2886 N N . PRO A 1 395 ? 11.726 7.753 -32.759 1.00 73.62 395 PRO A N 1
ATOM 2887 C CA . PRO A 1 395 ? 12.751 8.440 -33.544 1.00 73.62 395 PRO A CA 1
ATOM 2888 C C . PRO A 1 395 ? 12.231 9.674 -34.274 1.00 73.62 395 PRO A C 1
ATOM 2890 O O . PRO A 1 395 ? 11.208 9.622 -34.945 1.00 73.62 395 PRO A O 1
ATOM 2893 N N . VAL A 1 396 ? 12.998 10.768 -34.253 1.00 65.81 396 VAL A N 1
ATOM 2894 C CA . VAL A 1 396 ? 12.734 11.926 -35.122 1.00 65.81 396 VAL A CA 1
ATOM 2895 C C . VAL A 1 396 ? 13.351 11.649 -36.493 1.00 65.81 396 VAL A C 1
ATOM 2897 O O . VAL A 1 396 ? 14.546 11.882 -36.685 1.00 65.81 396 VAL A O 1
ATOM 2900 N N . SER A 1 397 ? 12.574 11.148 -37.455 1.00 61.34 397 SER A N 1
ATOM 2901 C CA . SER A 1 397 ? 13.054 10.860 -38.820 1.00 61.34 397 SER A CA 1
ATOM 2902 C C . SER A 1 397 ? 12.076 11.331 -39.901 1.00 61.34 397 SER A C 1
ATOM 2904 O O . SER A 1 397 ? 10.873 11.331 -39.698 1.00 61.34 397 SER A O 1
ATOM 2906 N N . ALA A 1 398 ? 12.566 11.702 -41.085 1.00 51.06 398 ALA A N 1
ATOM 2907 C CA . ALA A 1 398 ? 11.702 11.931 -42.250 1.00 51.06 398 ALA A CA 1
ATOM 2908 C C . ALA A 1 398 ? 11.256 10.615 -42.937 1.00 51.06 398 ALA A C 1
ATOM 2910 O O . ALA A 1 398 ? 10.517 10.659 -43.916 1.00 51.06 398 ALA A O 1
ATOM 2911 N N . SER A 1 399 ? 11.720 9.454 -42.451 1.00 55.50 399 SER A N 1
ATOM 2912 C CA . SER A 1 399 ? 11.364 8.120 -42.958 1.00 55.50 399 SER A CA 1
ATOM 2913 C C . SER A 1 399 ? 10.109 7.556 -42.280 1.00 55.50 399 SER A C 1
ATOM 2915 O O . SER A 1 399 ? 9.884 7.782 -41.092 1.00 55.50 399 SER A O 1
ATOM 2917 N N . ALA A 1 400 ? 9.340 6.747 -43.014 1.00 54.19 400 ALA A N 1
ATOM 2918 C CA . ALA A 1 400 ? 8.103 6.091 -42.572 1.00 54.19 400 ALA A CA 1
ATOM 2919 C C . ALA A 1 400 ? 8.299 4.937 -41.554 1.00 54.19 400 ALA A C 1
ATOM 2921 O O . ALA A 1 400 ? 7.339 4.256 -41.206 1.00 54.19 400 ALA A O 1
ATOM 2922 N N . THR A 1 401 ? 9.526 4.694 -41.080 1.00 64.75 401 THR A N 1
ATOM 2923 C CA . THR A 1 401 ? 9.920 3.560 -40.216 1.00 64.75 401 THR A CA 1
ATOM 2924 C C . THR A 1 401 ? 10.185 3.962 -38.759 1.00 64.75 401 THR A C 1
ATOM 2926 O O . THR A 1 401 ? 10.998 3.339 -38.076 1.00 64.75 401 THR A O 1
ATOM 2929 N N . GLN A 1 402 ? 9.540 5.025 -38.267 1.00 75.25 402 GLN A N 1
ATOM 2930 C CA . GLN A 1 402 ? 9.634 5.424 -36.860 1.00 75.25 402 GLN A CA 1
ATOM 2931 C C . GLN A 1 402 ? 8.877 4.425 -35.986 1.00 75.25 402 GLN A C 1
ATOM 2933 O O . GLN A 1 402 ? 7.673 4.262 -36.172 1.00 75.25 402 GLN A O 1
ATOM 2938 N N . ARG A 1 403 ? 9.556 3.766 -35.043 1.00 81.50 403 ARG A N 1
ATOM 2939 C CA . ARG A 1 403 ? 8.922 2.804 -34.134 1.00 81.50 403 ARG A CA 1
ATOM 2940 C C . ARG A 1 403 ? 9.477 2.922 -32.716 1.00 81.50 403 ARG A C 1
ATOM 2942 O O . ARG A 1 403 ? 10.683 3.129 -32.565 1.00 81.50 403 ARG A O 1
ATOM 2949 N N . PRO A 1 404 ? 8.623 2.828 -31.685 1.00 89.81 404 PRO A N 1
ATOM 2950 C CA . PRO A 1 404 ? 9.071 2.689 -30.311 1.00 89.81 404 PRO A CA 1
ATOM 2951 C C . PRO A 1 404 ? 9.569 1.262 -30.051 1.00 89.81 404 PRO A C 1
ATOM 2953 O O . PRO A 1 404 ? 9.133 0.300 -30.692 1.00 89.81 404 PRO A O 1
ATOM 2956 N N . TYR A 1 405 ? 10.449 1.129 -29.063 1.00 94.44 405 TYR A N 1
ATOM 2957 C CA . TYR A 1 405 ? 10.965 -0.154 -28.608 1.00 94.44 405 TYR A CA 1
ATOM 2958 C C . TYR A 1 405 ? 10.567 -0.417 -27.160 1.00 94.44 405 TYR A C 1
ATOM 2960 O O . TYR A 1 405 ? 10.587 0.477 -26.311 1.00 94.44 405 TYR A O 1
ATOM 2968 N N . VAL A 1 406 ? 10.284 -1.683 -26.865 1.00 96.00 406 VAL A N 1
ATOM 2969 C CA . VAL A 1 406 ? 10.272 -2.185 -25.490 1.00 96.00 406 VAL A CA 1
ATOM 2970 C C . VAL A 1 406 ? 11.696 -2.590 -25.135 1.00 96.00 406 VAL A C 1
ATOM 2972 O O . VAL A 1 406 ? 12.326 -3.349 -25.872 1.00 96.00 406 VAL A O 1
ATOM 2975 N N . ILE A 1 407 ? 12.201 -2.109 -24.002 1.00 98.06 407 ILE A N 1
ATOM 2976 C CA . ILE A 1 407 ? 13.530 -2.467 -23.504 1.00 98.06 407 ILE A CA 1
ATOM 2977 C C . ILE A 1 407 ? 13.386 -3.514 -22.403 1.00 98.06 407 ILE A C 1
ATOM 2979 O O . ILE A 1 407 ? 12.629 -3.333 -21.454 1.00 98.06 407 ILE A O 1
ATOM 2983 N N . THR A 1 408 ? 14.115 -4.617 -22.520 1.00 98.31 408 THR A N 1
ATOM 2984 C CA . THR A 1 408 ? 14.222 -5.656 -21.479 1.00 98.31 408 THR A CA 1
ATOM 2985 C C . THR A 1 408 ? 15.678 -6.056 -21.311 1.00 98.31 408 THR A C 1
ATOM 2987 O O . THR A 1 408 ? 16.514 -5.636 -22.105 1.00 98.31 408 THR A O 1
ATOM 2990 N N . GLY A 1 409 ? 16.010 -6.850 -20.300 1.00 98.06 409 GLY A N 1
ATOM 2991 C CA . GLY A 1 409 ? 17.355 -7.398 -20.157 1.00 98.06 409 GLY A CA 1
ATOM 2992 C C . GLY A 1 409 ? 17.740 -7.648 -18.712 1.00 98.06 409 GLY A C 1
ATOM 2993 O O . GLY A 1 409 ? 16.970 -7.369 -17.791 1.00 98.06 409 GLY A O 1
ATOM 2994 N N . ASP A 1 410 ? 18.961 -8.136 -18.545 1.00 98.31 410 ASP A N 1
ATOM 2995 C CA . ASP A 1 410 ? 19.544 -8.415 -17.240 1.00 98.31 410 ASP A CA 1
ATOM 2996 C C . ASP A 1 410 ? 20.412 -7.246 -16.774 1.00 98.31 410 ASP A C 1
ATOM 2998 O O . ASP A 1 410 ? 20.997 -6.495 -17.566 1.00 98.31 410 ASP A O 1
ATOM 3002 N N . ALA A 1 411 ? 20.532 -7.115 -15.462 1.00 98.38 411 ALA A N 1
ATOM 3003 C CA . ALA A 1 411 ? 21.431 -6.184 -14.816 1.00 98.38 411 ALA A CA 1
ATOM 3004 C C . ALA A 1 411 ? 22.041 -6.804 -13.555 1.00 98.38 411 ALA A C 1
ATOM 3006 O O . ALA A 1 411 ? 21.541 -7.777 -12.994 1.00 98.38 411 ALA A O 1
ATOM 3007 N N . SER A 1 412 ? 23.137 -6.221 -13.088 1.00 98.19 412 SER A N 1
ATOM 3008 C CA . SER A 1 412 ? 23.718 -6.553 -11.791 1.00 98.19 412 SER A CA 1
ATOM 3009 C C . SER A 1 412 ? 24.178 -5.294 -11.079 1.00 98.19 412 SER A C 1
ATOM 3011 O O . SER A 1 412 ? 24.698 -4.381 -11.723 1.00 98.19 412 SER A O 1
ATOM 3013 N N . LEU A 1 413 ? 24.039 -5.286 -9.757 1.00 98.38 413 LEU A N 1
ATOM 3014 C CA . LEU A 1 413 ? 24.465 -4.204 -8.876 1.00 98.38 413 LEU A CA 1
ATOM 3015 C C . LEU A 1 413 ? 25.359 -4.782 -7.778 1.00 98.38 413 LEU A C 1
ATOM 3017 O O . LEU A 1 413 ? 24.979 -5.739 -7.114 1.00 98.38 413 LEU A O 1
ATOM 3021 N N . SER A 1 414 ? 26.518 -4.179 -7.559 1.00 98.31 414 SER A N 1
ATOM 3022 C CA . SER A 1 414 ? 27.337 -4.377 -6.367 1.00 98.31 414 SER A CA 1
ATOM 3023 C C . SER A 1 414 ? 27.245 -3.122 -5.513 1.00 98.31 414 SER A C 1
ATOM 3025 O O . SER A 1 414 ? 27.408 -2.015 -6.030 1.00 98.31 414 SER A O 1
ATOM 3027 N N . TYR A 1 415 ? 27.011 -3.285 -4.214 1.00 98.25 415 TYR A N 1
ATOM 3028 C CA . TYR A 1 415 ? 26.895 -2.177 -3.271 1.00 98.25 415 TYR A CA 1
ATOM 3029 C C . TYR A 1 415 ? 27.790 -2.399 -2.053 1.00 98.25 415 TYR A C 1
ATOM 3031 O O . TYR A 1 415 ? 27.719 -3.446 -1.417 1.00 98.25 415 TYR A O 1
ATOM 3039 N N . ASP A 1 416 ? 28.616 -1.412 -1.717 1.00 98.06 416 ASP A N 1
ATOM 3040 C CA . ASP A 1 416 ? 29.389 -1.355 -0.474 1.00 98.06 416 ASP A CA 1
ATOM 3041 C C . ASP A 1 416 ? 28.662 -0.435 0.513 1.00 98.06 416 ASP A C 1
ATOM 3043 O O . ASP A 1 416 ? 28.575 0.779 0.301 1.00 98.06 416 ASP A O 1
ATOM 3047 N N . PHE A 1 417 ? 28.135 -1.010 1.595 1.00 96.81 417 PHE A N 1
ATOM 3048 C CA . PHE A 1 417 ? 27.361 -0.287 2.602 1.00 96.81 417 PHE A CA 1
ATOM 3049 C C . PHE A 1 417 ? 28.222 0.593 3.510 1.00 96.81 417 PHE A C 1
ATOM 3051 O O . PHE A 1 417 ? 27.725 1.602 4.011 1.00 96.81 417 PHE A O 1
ATOM 3058 N N . ALA A 1 418 ? 29.496 0.243 3.714 1.00 96.50 418 ALA A N 1
ATOM 3059 C CA . ALA A 1 418 ? 30.417 1.054 4.506 1.00 96.50 418 ALA A CA 1
ATOM 3060 C C . ALA A 1 418 ? 30.855 2.301 3.729 1.00 96.50 418 ALA A C 1
ATOM 3062 O O . ALA A 1 418 ? 30.946 3.391 4.292 1.00 96.50 418 ALA A O 1
ATOM 3063 N N . ALA A 1 419 ? 31.118 2.141 2.431 1.00 97.00 419 ALA A N 1
ATOM 3064 C CA . ALA A 1 419 ? 31.516 3.238 1.557 1.00 97.00 419 ALA A CA 1
ATOM 3065 C C . ALA A 1 419 ? 30.327 4.009 0.962 1.00 97.00 419 ALA A C 1
ATOM 3067 O O . ALA A 1 419 ? 30.539 5.081 0.396 1.00 97.00 419 ALA A O 1
ATOM 3068 N N . ALA A 1 420 ? 29.110 3.458 1.052 1.00 97.00 420 ALA A N 1
ATOM 3069 C CA . ALA A 1 420 ? 27.924 3.909 0.325 1.00 97.00 420 ALA A CA 1
ATOM 3070 C C . ALA A 1 420 ? 28.216 4.111 -1.172 1.00 97.00 420 ALA A C 1
ATOM 3072 O O . ALA A 1 420 ? 27.929 5.161 -1.750 1.00 97.00 420 ALA A O 1
ATOM 3073 N N . ARG A 1 421 ? 28.847 3.111 -1.795 1.00 97.88 421 ARG A N 1
ATOM 3074 C CA . ARG A 1 421 ? 29.239 3.134 -3.211 1.00 97.88 421 ARG A CA 1
ATOM 3075 C C . ARG A 1 421 ? 28.617 1.983 -3.964 1.00 97.88 421 ARG A C 1
ATOM 3077 O O . ARG A 1 421 ? 28.527 0.876 -3.441 1.00 97.88 421 ARG A O 1
ATOM 3084 N N . MET A 1 422 ? 28.269 2.248 -5.216 1.00 97.12 422 MET A N 1
ATOM 3085 C CA . MET A 1 422 ? 27.723 1.242 -6.106 1.00 97.12 422 MET A CA 1
ATOM 3086 C C . MET A 1 422 ? 28.441 1.190 -7.445 1.00 97.12 422 MET A C 1
ATOM 3088 O O . MET A 1 422 ? 28.902 2.209 -7.966 1.00 97.12 422 MET A O 1
ATOM 3092 N N . SER A 1 423 ? 28.457 0.001 -8.026 1.00 98.19 423 SER A N 1
ATOM 3093 C CA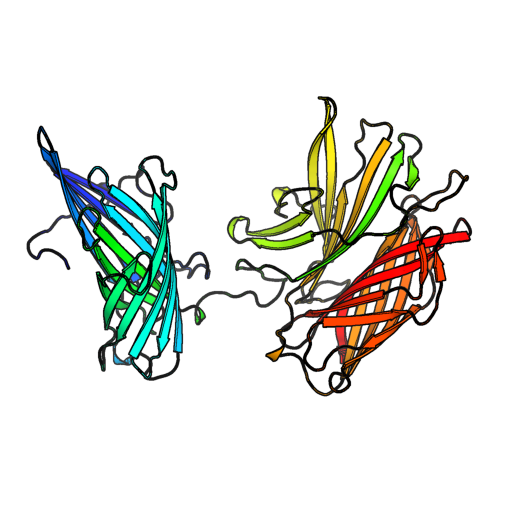 . SER A 1 423 ? 28.804 -0.236 -9.421 1.00 98.19 423 SER A CA 1
ATOM 3094 C C . SER A 1 423 ? 27.888 -1.303 -9.997 1.00 98.19 423 SER A C 1
ATOM 3096 O O . SER A 1 423 ? 27.331 -2.128 -9.272 1.00 98.19 423 SER A O 1
ATOM 3098 N N . GLY A 1 424 ? 27.710 -1.298 -11.308 1.00 98.25 424 GLY A N 1
ATOM 3099 C CA . GLY A 1 424 ? 26.888 -2.301 -11.952 1.00 98.25 424 GLY A CA 1
ATOM 3100 C C . GLY A 1 424 ? 26.976 -2.270 -13.462 1.00 98.25 424 GLY A C 1
ATOM 3101 O O . GLY A 1 424 ? 27.665 -1.446 -14.064 1.00 98.25 424 GLY A O 1
ATOM 3102 N N . VAL A 1 425 ? 26.271 -3.213 -14.071 1.00 98.44 425 VAL A N 1
ATOM 3103 C CA . VAL A 1 425 ? 26.170 -3.344 -15.520 1.00 98.44 425 VAL A CA 1
ATOM 3104 C C . VAL A 1 425 ? 24.741 -3.691 -15.894 1.00 98.44 425 VAL A C 1
ATOM 3106 O O . VAL A 1 425 ? 24.096 -4.504 -15.238 1.00 98.44 425 VAL A O 1
ATOM 3109 N N . MET A 1 426 ? 24.256 -3.069 -16.958 1.00 98.06 426 MET A N 1
ATOM 3110 C CA . MET A 1 426 ? 22.968 -3.336 -17.584 1.00 98.06 426 MET A CA 1
ATOM 3111 C C . MET A 1 426 ? 23.204 -3.886 -18.994 1.00 98.06 426 MET A C 1
ATOM 3113 O O . MET A 1 426 ? 24.074 -3.392 -19.713 1.00 98.06 426 MET A O 1
ATOM 3117 N N . ARG A 1 427 ? 22.441 -4.899 -19.411 1.00 98.31 427 ARG A N 1
ATOM 3118 C CA . ARG A 1 427 ? 22.523 -5.521 -20.745 1.00 98.31 427 ARG A CA 1
ATOM 3119 C C . ARG A 1 427 ? 21.170 -5.417 -21.458 1.00 98.31 427 ARG A C 1
ATOM 3121 O O . ARG A 1 427 ? 20.409 -6.381 -21.455 1.00 98.31 427 ARG A O 1
ATOM 3128 N N . PRO A 1 428 ? 20.835 -4.237 -22.005 1.00 98.25 428 PRO A N 1
ATOM 3129 C CA . PRO A 1 428 ? 19.533 -4.005 -22.604 1.00 98.25 428 PRO A CA 1
ATOM 3130 C C . PRO A 1 428 ? 19.385 -4.647 -23.986 1.00 98.25 428 PRO A C 1
ATOM 3132 O O . PRO A 1 428 ? 20.295 -4.630 -24.818 1.00 98.25 428 PRO A O 1
ATOM 3135 N N . VAL A 1 429 ? 18.170 -5.129 -24.231 1.00 98.44 429 VAL A N 1
ATOM 3136 C CA . VAL A 1 429 ? 17.663 -5.665 -25.491 1.00 98.44 429 VAL A CA 1
ATOM 3137 C C . VAL A 1 429 ? 16.471 -4.820 -25.918 1.00 98.44 429 VAL A C 1
ATOM 3139 O O . VAL A 1 429 ? 15.457 -4.771 -25.215 1.00 98.44 429 VAL A O 1
ATOM 3142 N N . ALA A 1 430 ? 16.579 -4.172 -27.074 1.00 97.62 430 ALA A N 1
ATOM 3143 C CA . ALA A 1 430 ? 15.467 -3.461 -27.690 1.00 97.62 430 ALA A CA 1
ATOM 3144 C C . ALA A 1 430 ? 14.624 -4.432 -28.519 1.00 97.62 430 ALA A C 1
ATOM 3146 O O . ALA A 1 430 ? 15.152 -5.148 -29.366 1.00 97.62 430 ALA A O 1
ATOM 3147 N N . THR A 1 431 ? 13.315 -4.456 -28.284 1.00 97.06 431 THR A N 1
ATOM 3148 C CA . THR A 1 431 ? 12.356 -5.223 -29.088 1.00 97.06 431 THR A CA 1
ATOM 3149 C C . THR A 1 431 ? 11.453 -4.258 -29.842 1.00 97.06 431 THR A C 1
ATOM 3151 O O . THR A 1 431 ? 10.764 -3.449 -29.218 1.00 97.06 431 THR A O 1
ATOM 3154 N N . ASP A 1 432 ? 11.483 -4.324 -31.173 1.00 92.31 432 ASP A N 1
ATOM 3155 C CA . ASP A 1 432 ? 10.617 -3.531 -32.049 1.00 92.31 432 ASP A CA 1
ATOM 3156 C C . ASP A 1 432 ? 9.157 -3.918 -31.802 1.00 92.31 432 ASP A C 1
ATOM 3158 O O . ASP A 1 432 ? 8.800 -5.098 -31.856 1.00 92.31 432 ASP A O 1
ATOM 3162 N N . ARG A 1 433 ? 8.320 -2.922 -31.494 1.00 87.19 433 ARG A N 1
ATOM 3163 C CA . ARG A 1 433 ? 6.959 -3.159 -30.998 1.00 87.19 433 ARG A CA 1
ATOM 3164 C C . ARG A 1 433 ? 6.033 -3.809 -32.026 1.00 87.19 433 ARG A C 1
ATOM 3166 O O . ARG A 1 433 ? 5.147 -4.564 -31.638 1.00 87.19 433 ARG A O 1
ATOM 3173 N N . ASP A 1 434 ? 6.252 -3.549 -33.312 1.00 84.56 434 ASP A N 1
ATOM 3174 C CA . ASP A 1 434 ? 5.383 -4.045 -34.382 1.00 84.56 434 ASP A CA 1
ATOM 3175 C C . ASP A 1 434 ? 5.838 -5.415 -34.895 1.00 84.56 434 ASP A C 1
ATOM 3177 O O . ASP A 1 434 ? 5.029 -6.306 -35.139 1.00 84.56 434 ASP A O 1
ATOM 3181 N N . SER A 1 435 ? 7.144 -5.576 -35.109 1.00 88.62 435 SER A N 1
ATOM 3182 C CA . SER A 1 435 ? 7.719 -6.767 -35.744 1.00 88.62 435 SER A CA 1
ATOM 3183 C C . SER A 1 435 ? 8.190 -7.828 -34.753 1.00 88.62 435 SER A C 1
ATOM 3185 O O . SER A 1 435 ? 8.454 -8.961 -35.158 1.00 88.62 435 SER A O 1
ATOM 3187 N N . GLY A 1 436 ? 8.354 -7.466 -33.478 1.00 92.25 436 GLY A N 1
ATOM 3188 C CA . GLY A 1 436 ? 8.929 -8.331 -32.450 1.00 92.25 436 GLY A CA 1
ATOM 3189 C C . GLY A 1 436 ? 10.424 -8.615 -32.631 1.00 92.25 436 GLY A C 1
ATOM 3190 O O . GLY A 1 436 ? 10.975 -9.441 -31.901 1.00 92.25 436 GLY A O 1
ATOM 3191 N N . GLN A 1 437 ? 11.095 -7.966 -33.591 1.00 95.12 437 GLN A N 1
ATOM 3192 C CA . GLN A 1 437 ? 12.531 -8.139 -33.820 1.00 95.12 437 GLN A CA 1
ATOM 3193 C C . GLN A 1 437 ? 13.339 -7.618 -32.630 1.00 95.12 437 GLN A C 1
ATOM 3195 O O . GLN A 1 437 ? 13.022 -6.572 -32.064 1.00 95.12 437 GLN A O 1
ATOM 3200 N N . ARG A 1 438 ? 14.386 -8.359 -32.251 1.00 97.19 438 ARG A N 1
ATOM 3201 C CA . ARG A 1 438 ? 15.204 -8.097 -31.059 1.00 97.19 438 ARG A CA 1
ATOM 3202 C C . ARG A 1 438 ? 16.603 -7.623 -31.441 1.00 97.19 438 ARG A C 1
ATOM 3204 O O . ARG A 1 438 ? 17.230 -8.204 -32.324 1.00 97.19 438 ARG A O 1
ATOM 3211 N N . TYR A 1 439 ? 17.106 -6.629 -30.715 1.00 97.06 439 TYR A N 1
ATOM 3212 C CA . TYR A 1 439 ? 18.417 -6.019 -30.915 1.00 97.06 439 TYR A CA 1
ATOM 3213 C C . TYR A 1 439 ? 19.165 -5.906 -29.586 1.00 97.06 439 TYR A C 1
ATOM 3215 O O . TYR A 1 439 ? 18.744 -5.188 -28.678 1.00 97.06 439 TYR A O 1
ATOM 3223 N N . GLU A 1 440 ? 20.291 -6.603 -29.482 1.00 97.38 440 GLU A N 1
ATOM 3224 C CA . GLU A 1 440 ? 21.206 -6.505 -28.344 1.00 97.38 440 GLU A CA 1
ATOM 3225 C C . GLU A 1 440 ? 21.970 -5.176 -28.404 1.00 97.38 440 GLU A C 1
ATOM 3227 O O . GLU A 1 440 ? 22.636 -4.885 -29.398 1.00 97.38 440 GLU A O 1
ATOM 3232 N N . LEU A 1 441 ? 21.904 -4.369 -27.344 1.00 96.06 441 LEU A N 1
ATOM 3233 C CA . LEU A 1 441 ? 22.506 -3.026 -27.328 1.00 96.06 441 LEU A CA 1
ATOM 3234 C C . LEU A 1 441 ? 23.886 -2.983 -26.646 1.00 96.06 441 LEU A C 1
ATOM 3236 O O . LEU A 1 441 ? 24.491 -1.918 -26.500 1.00 96.06 441 LEU A O 1
ATOM 3240 N N . GLY A 1 442 ? 24.393 -4.140 -26.217 1.00 95.19 442 GLY A N 1
ATOM 3241 C CA . GLY A 1 442 ? 25.667 -4.265 -25.512 1.00 95.19 442 GLY A CA 1
ATOM 3242 C C . GLY A 1 442 ? 25.615 -3.801 -24.052 1.00 95.19 442 GLY A C 1
ATOM 3243 O O . GLY A 1 442 ? 24.630 -3.248 -23.575 1.00 95.19 442 GLY A O 1
ATOM 3244 N N . ALA A 1 443 ? 26.697 -4.059 -23.318 1.00 97.12 443 ALA A N 1
ATOM 3245 C CA . ALA A 1 443 ? 26.778 -3.761 -21.891 1.00 97.12 443 ALA A CA 1
ATOM 3246 C C . ALA A 1 443 ? 26.943 -2.257 -21.611 1.00 97.12 443 ALA A C 1
ATOM 3248 O O . ALA A 1 443 ? 27.818 -1.604 -22.185 1.00 97.12 443 ALA A O 1
ATOM 3249 N N . GLN A 1 444 ? 26.141 -1.750 -20.676 1.00 97.44 444 GLN A N 1
ATOM 3250 C CA . GLN A 1 444 ? 26.178 -0.382 -20.166 1.00 97.44 444 GLN A CA 1
ATOM 3251 C C . GLN A 1 444 ? 26.585 -0.416 -18.693 1.00 97.44 444 GLN A C 1
ATOM 3253 O O . GLN A 1 444 ? 25.799 -0.818 -17.833 1.00 97.44 444 GLN A O 1
ATOM 3258 N N . ASN A 1 445 ? 27.827 -0.033 -18.409 1.00 98.31 445 ASN A N 1
ATOM 3259 C CA . ASN A 1 445 ? 28.327 0.061 -17.041 1.00 98.31 445 ASN A CA 1
ATOM 3260 C C . ASN A 1 445 ? 27.851 1.354 -16.387 1.00 98.31 445 ASN A C 1
ATOM 3262 O O . ASN A 1 445 ? 27.734 2.392 -17.047 1.00 98.31 445 ASN A O 1
ATOM 3266 N N . PHE A 1 446 ? 27.644 1.297 -15.080 1.00 98.25 446 PHE A N 1
ATOM 3267 C CA . PHE A 1 446 ? 27.279 2.447 -14.275 1.00 98.25 446 PHE A CA 1
ATOM 3268 C C . PHE A 1 446 ? 27.943 2.397 -12.905 1.00 98.25 446 PHE A C 1
ATOM 3270 O O . PHE A 1 446 ? 28.272 1.330 -12.380 1.00 98.25 446 PHE A O 1
ATOM 3277 N N . ALA A 1 447 ? 28.098 3.572 -12.309 1.00 98.25 447 ALA A N 1
ATOM 3278 C CA . ALA A 1 447 ? 28.616 3.730 -10.962 1.00 98.25 447 ALA A CA 1
ATOM 3279 C C . ALA A 1 447 ? 27.896 4.873 -10.248 1.00 98.25 447 ALA A C 1
ATOM 3281 O O . ALA A 1 447 ? 27.309 5.759 -10.873 1.00 98.25 447 ALA A O 1
ATOM 3282 N N . GLY A 1 448 ? 27.934 4.848 -8.921 1.00 96.62 448 GLY A N 1
ATOM 3283 C CA . GLY A 1 448 ? 27.285 5.869 -8.119 1.00 96.62 448 GLY A CA 1
ATOM 3284 C C . GLY A 1 448 ? 27.610 5.783 -6.641 1.00 96.62 448 GLY A C 1
ATOM 3285 O O . GLY A 1 448 ? 28.453 4.997 -6.199 1.00 96.62 448 GLY A O 1
ATOM 3286 N N . SER A 1 449 ? 26.924 6.614 -5.872 1.00 93.25 449 SER A N 1
ATOM 3287 C CA . SER A 1 449 ? 27.119 6.726 -4.433 1.00 93.25 449 SER A CA 1
ATOM 3288 C C . SER A 1 449 ? 25.826 7.094 -3.719 1.00 93.25 449 SER A C 1
ATOM 3290 O O . SER A 1 449 ? 24.862 7.554 -4.328 1.00 93.25 449 SER A O 1
ATOM 3292 N N . SER A 1 450 ? 25.832 6.926 -2.405 1.00 93.56 450 SER A N 1
ATOM 3293 C CA . SER A 1 450 ? 24.795 7.408 -1.505 1.00 93.56 450 SER A CA 1
ATOM 3294 C C . SER A 1 450 ? 25.414 7.921 -0.200 1.00 93.56 450 SER A C 1
ATOM 3296 O O . SER A 1 450 ? 26.617 8.161 -0.105 1.00 93.56 450 SER A O 1
ATOM 3298 N N . ILE A 1 451 ? 24.577 8.091 0.817 1.00 93.50 451 ILE A N 1
ATOM 3299 C CA . ILE A 1 451 ? 24.937 8.357 2.202 1.00 93.50 451 ILE A CA 1
ATOM 3300 C C . ILE A 1 451 ? 24.840 7.036 2.976 1.00 93.50 451 ILE A C 1
ATOM 3302 O O . ILE A 1 451 ? 23.894 6.268 2.797 1.00 93.50 451 ILE A O 1
ATOM 3306 N N . VAL A 1 452 ? 25.804 6.761 3.857 1.00 94.00 452 VAL A N 1
ATOM 3307 C CA . VAL A 1 452 ? 25.796 5.555 4.705 1.00 94.00 452 VAL A CA 1
ATOM 3308 C C . VAL A 1 452 ? 24.506 5.485 5.526 1.00 94.00 452 VAL A C 1
ATOM 3310 O O . VAL A 1 452 ? 24.131 6.447 6.195 1.00 94.00 452 VAL A O 1
ATOM 3313 N N . GLY A 1 453 ? 23.836 4.331 5.490 1.00 93.12 453 GLY A N 1
ATOM 3314 C CA . GLY A 1 453 ? 22.552 4.113 6.162 1.00 93.12 453 GLY A CA 1
ATOM 3315 C C . GLY A 1 453 ? 21.341 4.726 5.449 1.00 93.12 453 GLY A C 1
ATOM 3316 O O . GLY A 1 453 ? 20.227 4.570 5.940 1.00 93.12 453 GLY A O 1
ATOM 3317 N N . SER A 1 454 ? 21.527 5.395 4.307 1.00 94.94 454 SER A N 1
ATOM 3318 C CA . SER A 1 454 ? 20.412 5.789 3.448 1.00 94.94 454 SER A CA 1
ATOM 3319 C C . SER A 1 454 ? 19.906 4.586 2.668 1.00 94.94 454 SER A C 1
ATOM 3321 O O . SER A 1 454 ? 20.682 3.786 2.148 1.00 94.94 454 SER A O 1
ATOM 3323 N N . SER A 1 455 ? 18.589 4.484 2.569 1.00 95.94 455 SER A N 1
ATOM 3324 C CA . SER A 1 455 ? 17.921 3.487 1.743 1.00 95.94 455 SER A CA 1
ATOM 3325 C C . SER A 1 455 ? 17.803 3.906 0.272 1.00 95.94 455 SER A C 1
ATOM 3327 O O . SER A 1 455 ? 17.435 3.078 -0.551 1.00 95.94 455 SER A O 1
ATOM 3329 N N . SER A 1 456 ? 18.135 5.145 -0.092 1.00 96.69 456 SER A N 1
ATOM 3330 C CA . SER A 1 456 ? 18.156 5.604 -1.488 1.00 96.69 456 SER A CA 1
ATOM 3331 C C . SER A 1 456 ? 19.582 5.590 -2.047 1.00 96.69 456 SER A C 1
ATOM 3333 O O . SER A 1 456 ? 20.542 5.582 -1.283 1.00 96.69 456 SER A O 1
ATOM 3335 N N . PHE A 1 457 ? 19.754 5.609 -3.367 1.00 96.75 457 PHE A N 1
ATOM 3336 C CA . PHE A 1 457 ? 21.061 5.746 -4.025 1.00 96.75 457 PHE A CA 1
ATOM 3337 C C . PHE A 1 457 ? 20.928 6.385 -5.409 1.00 96.75 457 PHE A C 1
ATOM 3339 O O . PHE A 1 457 ? 19.856 6.344 -6.018 1.00 96.75 457 PHE A O 1
ATOM 3346 N N . SER A 1 458 ? 22.017 6.947 -5.937 1.00 97.88 458 SER A N 1
ATOM 3347 C CA . SER A 1 458 ? 22.039 7.491 -7.297 1.00 97.88 458 SER A CA 1
ATOM 3348 C C . SER A 1 458 ? 23.386 7.308 -7.996 1.00 97.88 458 SER A C 1
ATOM 3350 O O . SER A 1 458 ? 24.428 7.132 -7.362 1.00 97.88 458 SER A O 1
ATOM 3352 N N . GLY A 1 459 ? 23.363 7.308 -9.328 1.00 97.38 459 GLY A N 1
ATOM 3353 C CA . GLY A 1 459 ? 24.538 7.111 -10.173 1.00 97.38 459 GLY A CA 1
ATOM 3354 C C . GLY A 1 459 ? 24.304 7.484 -11.632 1.00 97.38 459 GLY A C 1
ATOM 3355 O O . GLY A 1 459 ? 23.239 7.977 -12.005 1.00 97.38 459 GLY A O 1
ATOM 3356 N N . GLN A 1 460 ? 25.322 7.252 -12.455 1.00 98.12 460 GLN A N 1
ATOM 3357 C CA . GLN A 1 460 ? 25.342 7.576 -13.883 1.00 98.12 460 GLN A CA 1
ATOM 3358 C C . GLN A 1 460 ? 26.030 6.460 -14.675 1.00 98.12 460 GLN A C 1
ATOM 3360 O O . GLN A 1 460 ? 26.808 5.681 -14.115 1.00 98.12 460 GLN A O 1
ATOM 3365 N N . PHE A 1 461 ? 25.760 6.385 -15.979 1.00 98.00 461 PHE A N 1
ATOM 3366 C CA . PHE A 1 461 ? 26.474 5.466 -16.862 1.00 98.00 461 PHE A CA 1
ATOM 3367 C C . PHE A 1 461 ? 27.868 6.006 -17.197 1.00 98.00 461 PHE A C 1
ATOM 3369 O O . PHE A 1 461 ? 28.091 7.210 -17.313 1.00 98.00 461 PHE A O 1
ATOM 3376 N N . GLU A 1 462 ? 28.828 5.103 -17.382 1.00 96.44 462 GLU A N 1
ATOM 3377 C CA . GLU A 1 462 ? 30.230 5.478 -17.616 1.00 96.44 462 GLU A CA 1
ATOM 3378 C C . GLU A 1 462 ? 30.448 6.164 -18.971 1.00 96.44 462 GLU A C 1
ATOM 3380 O O . GLU A 1 462 ? 31.361 6.973 -19.124 1.00 96.44 462 GLU A O 1
ATOM 3385 N N . LYS A 1 463 ? 29.619 5.838 -19.969 1.00 94.06 463 LYS A N 1
ATOM 3386 C CA . LYS A 1 463 ? 29.744 6.364 -21.331 1.00 94.06 463 LYS A CA 1
ATOM 3387 C C . LYS A 1 463 ? 28.765 7.502 -21.572 1.00 94.06 463 LYS A C 1
ATOM 3389 O O . LYS A 1 463 ? 27.573 7.370 -21.306 1.00 94.06 463 LYS A O 1
ATOM 3394 N N . GLU A 1 464 ? 29.254 8.583 -22.159 1.00 94.81 464 GLU A N 1
ATOM 3395 C CA . GLU A 1 464 ? 28.408 9.660 -22.666 1.00 94.81 464 GLU A CA 1
ATOM 3396 C C . GLU A 1 464 ? 27.721 9.275 -23.979 1.00 94.81 464 GLU A C 1
ATOM 3398 O O . GLU A 1 464 ? 28.246 8.500 -24.782 1.00 94.81 464 GLU A O 1
ATOM 3403 N N . MET A 1 465 ? 26.561 9.879 -24.226 1.00 92.31 465 MET A N 1
ATOM 3404 C CA . MET A 1 465 ? 25.862 9.790 -25.500 1.00 92.31 465 MET A CA 1
ATOM 3405 C C . MET A 1 465 ? 25.109 11.071 -25.819 1.00 92.31 465 MET A C 1
ATOM 3407 O O . MET A 1 465 ? 24.475 11.671 -24.953 1.00 92.31 465 MET A O 1
ATOM 3411 N N . THR A 1 466 ? 25.150 11.466 -27.089 1.00 92.56 466 THR A N 1
ATOM 3412 C CA . THR A 1 466 ? 24.406 12.616 -27.603 1.00 92.56 466 THR A CA 1
ATOM 3413 C C . THR A 1 466 ? 23.052 12.174 -28.140 1.00 92.56 466 THR A C 1
ATOM 3415 O O . THR A 1 466 ? 22.950 11.552 -29.198 1.00 92.56 466 THR A O 1
ATOM 3418 N N . ILE A 1 467 ? 21.990 12.534 -27.426 1.00 89.06 467 ILE A N 1
ATOM 3419 C CA . ILE A 1 467 ? 20.615 12.234 -27.822 1.00 89.06 467 ILE A CA 1
ATOM 3420 C C . ILE A 1 467 ? 20.027 13.455 -28.524 1.00 89.06 467 ILE A C 1
ATOM 3422 O O . ILE A 1 467 ? 20.068 14.578 -28.006 1.00 89.06 467 ILE A O 1
ATOM 3426 N N . ARG A 1 468 ? 19.467 13.250 -29.719 1.00 83.50 468 ARG A N 1
ATOM 3427 C CA . ARG A 1 468 ? 18.863 14.330 -30.501 1.00 83.50 468 ARG A CA 1
ATOM 3428 C C . ARG A 1 468 ? 17.738 15.000 -29.707 1.00 83.50 468 ARG A C 1
ATOM 3430 O O . ARG A 1 468 ? 16.799 14.346 -29.276 1.00 83.50 468 ARG A O 1
ATOM 3437 N N . GLY A 1 469 ? 17.832 16.323 -29.561 1.00 80.44 469 GLY A N 1
ATOM 3438 C CA . GLY A 1 469 ? 16.840 17.139 -28.857 1.00 80.44 469 GLY A CA 1
ATOM 3439 C C . GLY A 1 469 ? 16.920 17.094 -27.326 1.00 80.44 469 GLY A C 1
ATOM 3440 O O . GLY A 1 469 ? 16.103 17.737 -26.676 1.00 80.44 469 GLY A O 1
ATOM 3441 N N . ILE A 1 470 ? 17.917 16.400 -26.764 1.00 86.50 470 ILE A N 1
ATOM 3442 C CA . ILE A 1 470 ? 18.237 16.411 -25.326 1.00 86.50 470 ILE A CA 1
ATOM 3443 C C . ILE A 1 470 ? 19.648 16.963 -25.095 1.00 86.50 470 ILE A C 1
ATOM 3445 O O . ILE A 1 470 ? 19.834 17.838 -24.257 1.00 86.50 470 ILE A O 1
ATOM 3449 N N . GLY A 1 471 ? 20.634 16.490 -25.864 1.00 90.31 471 GLY A N 1
ATOM 3450 C CA . GLY A 1 471 ? 22.048 16.839 -25.711 1.00 90.31 471 GLY A CA 1
ATOM 3451 C C . GLY A 1 471 ? 22.912 15.648 -25.289 1.00 90.31 471 GLY A C 1
ATOM 3452 O O . GLY A 1 471 ? 22.476 14.498 -25.347 1.00 90.31 471 GLY A O 1
ATOM 3453 N N . THR A 1 472 ? 24.159 15.926 -24.908 1.00 94.88 472 THR A N 1
ATOM 3454 C CA . THR A 1 472 ? 25.104 14.917 -24.404 1.00 94.88 472 THR A CA 1
ATOM 3455 C C . THR A 1 472 ? 24.838 14.627 -22.930 1.00 94.88 472 THR A C 1
ATOM 3457 O O . THR A 1 472 ? 24.709 15.555 -22.135 1.00 94.88 472 THR A O 1
ATOM 3460 N N . THR A 1 473 ? 24.743 13.348 -22.566 1.00 93.06 473 THR A N 1
ATOM 3461 C CA . THR A 1 473 ? 24.484 12.906 -21.191 1.00 93.06 473 THR A CA 1
ATOM 3462 C C . THR A 1 473 ? 25.134 11.555 -20.890 1.00 93.06 473 THR A C 1
ATOM 3464 O O . THR A 1 473 ? 25.241 10.699 -21.769 1.00 93.06 473 THR A O 1
ATOM 3467 N N . ASN A 1 474 ? 25.512 11.343 -19.630 1.00 94.69 474 ASN A N 1
ATOM 3468 C CA . ASN A 1 474 ? 25.849 10.034 -19.059 1.00 94.69 474 ASN A CA 1
ATOM 3469 C C . ASN A 1 474 ? 24.605 9.250 -18.614 1.00 94.69 474 ASN A C 1
ATOM 3471 O O . ASN A 1 474 ? 24.725 8.158 -18.072 1.00 94.69 474 ASN A O 1
ATOM 3475 N N . GLY A 1 475 ? 23.404 9.807 -18.781 1.00 95.44 475 GLY A N 1
ATOM 3476 C CA . GLY A 1 475 ? 22.190 9.253 -18.196 1.00 95.44 475 GLY A CA 1
ATOM 3477 C C . GLY A 1 475 ? 22.202 9.280 -16.669 1.00 95.44 475 GLY A C 1
ATOM 3478 O O . GLY A 1 475 ? 23.026 9.939 -16.032 1.00 95.44 475 GLY A O 1
ATOM 3479 N N . SER A 1 476 ? 21.252 8.572 -16.074 1.00 96.50 476 SER A N 1
ATOM 3480 C CA . SER A 1 476 ? 21.081 8.5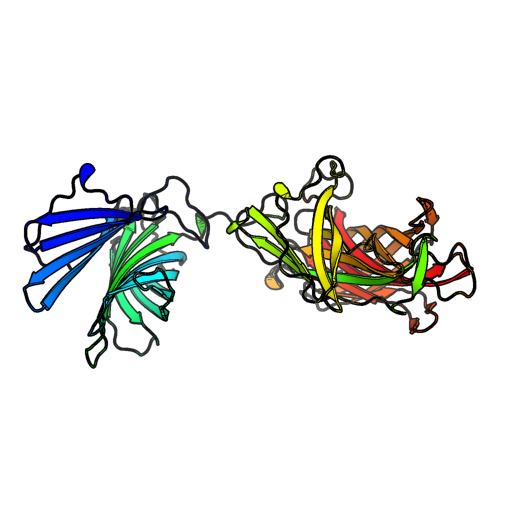16 -14.629 1.00 96.50 476 SER A CA 1
ATOM 3481 C C . SER A 1 476 ? 20.481 7.194 -14.174 1.00 96.50 476 SER A C 1
ATOM 3483 O O . SER A 1 476 ? 19.753 6.526 -14.911 1.00 96.50 476 SER A O 1
ATOM 3485 N N . ILE A 1 477 ? 20.787 6.844 -12.928 1.00 97.81 477 ILE A N 1
ATOM 3486 C CA . ILE A 1 477 ? 20.158 5.778 -12.155 1.00 97.81 477 ILE A CA 1
ATOM 3487 C C . ILE A 1 477 ? 19.811 6.364 -10.793 1.00 97.81 477 ILE A C 1
ATOM 3489 O O . ILE A 1 477 ? 20.675 6.943 -10.141 1.00 97.81 477 ILE A O 1
ATOM 3493 N N . ASN A 1 478 ? 18.565 6.214 -10.358 1.00 97.62 478 ASN A N 1
ATOM 3494 C CA . ASN A 1 478 ? 18.098 6.645 -9.043 1.00 97.62 478 ASN A CA 1
ATOM 3495 C C . ASN A 1 478 ? 17.263 5.524 -8.441 1.00 97.62 478 ASN A C 1
ATOM 3497 O O . ASN A 1 478 ? 16.268 5.123 -9.040 1.00 97.62 478 ASN A O 1
ATOM 3501 N N . GLY A 1 479 ? 17.664 5.000 -7.289 1.00 97.00 479 GLY A N 1
ATOM 3502 C CA . GLY A 1 479 ? 17.041 3.815 -6.721 1.00 97.00 479 GLY A CA 1
ATOM 3503 C C . GLY A 1 479 ? 16.835 3.855 -5.223 1.00 97.00 479 GLY A C 1
ATOM 3504 O O . GLY A 1 479 ? 17.222 4.795 -4.529 1.00 97.00 479 GLY A O 1
ATOM 3505 N N . GLN A 1 480 ? 16.168 2.805 -4.764 1.00 97.44 480 GLN A N 1
ATOM 3506 C CA . GLN A 1 480 ? 15.657 2.628 -3.421 1.00 97.44 480 GLN A CA 1
ATOM 3507 C C . GLN A 1 480 ? 15.803 1.153 -3.034 1.00 97.44 480 GLN A C 1
ATOM 3509 O O . GLN A 1 480 ? 15.335 0.260 -3.743 1.00 97.44 480 GLN A O 1
ATOM 3514 N N . PHE A 1 481 ? 16.440 0.897 -1.896 1.00 98.50 481 PHE A N 1
ATOM 3515 C CA . PHE A 1 481 ? 16.453 -0.406 -1.250 1.00 98.50 481 PHE A CA 1
ATOM 3516 C C . PHE A 1 481 ? 15.105 -0.693 -0.597 1.00 98.50 481 PHE A C 1
ATOM 3518 O O . PHE A 1 481 ? 14.447 0.190 -0.031 1.00 98.50 481 PHE A O 1
ATOM 3525 N N . THR A 1 482 ? 14.732 -1.962 -0.664 1.00 98.56 482 THR A N 1
ATOM 3526 C CA . THR A 1 482 ? 13.471 -2.504 -0.176 1.00 98.56 482 THR A CA 1
ATOM 3527 C C . THR A 1 482 ? 13.684 -3.770 0.644 1.00 98.56 482 THR A C 1
ATOM 3529 O O . THR A 1 482 ? 14.697 -4.470 0.519 1.00 98.56 482 THR A O 1
ATOM 3532 N N . GLY A 1 483 ? 12.689 -4.063 1.473 1.00 97.31 483 GLY A N 1
ATOM 3533 C CA . GLY A 1 483 ? 12.707 -5.168 2.420 1.00 97.31 483 GLY A CA 1
ATOM 3534 C C . GLY A 1 483 ? 13.339 -4.803 3.767 1.00 97.31 483 GLY A C 1
ATOM 3535 O O . GLY A 1 483 ? 13.909 -3.729 3.927 1.00 97.31 483 GLY A O 1
ATOM 3536 N N . PRO A 1 484 ? 13.235 -5.673 4.784 1.00 96.31 484 PRO A N 1
ATOM 3537 C CA . PRO A 1 484 ? 13.662 -5.356 6.144 1.00 96.31 484 PRO A CA 1
ATOM 3538 C C . PRO A 1 484 ? 15.148 -5.013 6.301 1.00 96.31 484 PRO A C 1
ATOM 3540 O O . PRO A 1 484 ? 15.510 -4.364 7.274 1.00 96.31 484 PRO A O 1
ATOM 3543 N N . GLN A 1 485 ? 16.011 -5.482 5.398 1.00 96.38 485 GLN A N 1
ATOM 3544 C CA . GLN A 1 485 ? 17.471 -5.360 5.483 1.00 96.38 485 GLN A CA 1
ATOM 3545 C C . GLN A 1 485 ? 18.105 -5.135 4.100 1.00 96.38 485 GLN A C 1
ATOM 3547 O O . GLN A 1 485 ? 19.188 -5.644 3.829 1.00 96.38 485 GLN A O 1
ATOM 3552 N N . ALA A 1 486 ? 17.429 -4.394 3.212 1.00 97.62 486 ALA A N 1
ATOM 3553 C CA . ALA A 1 486 ? 17.913 -4.111 1.855 1.00 97.62 486 ALA A CA 1
ATOM 3554 C C . ALA A 1 486 ? 18.144 -5.363 0.987 1.00 97.62 486 ALA A C 1
ATOM 3556 O O . ALA A 1 486 ? 19.051 -5.392 0.156 1.00 97.62 486 ALA A O 1
ATOM 3557 N N . GLN A 1 487 ? 17.314 -6.394 1.156 1.00 97.81 487 GLN A N 1
ATOM 3558 C CA . GLN A 1 487 ? 17.421 -7.639 0.388 1.00 97.81 487 GLN A CA 1
ATOM 3559 C C . GLN A 1 487 ? 17.080 -7.449 -1.095 1.00 97.81 487 GLN A C 1
ATOM 3561 O O . GLN A 1 487 ? 17.464 -8.263 -1.933 1.00 97.81 487 GLN A O 1
ATOM 3566 N N . GLU A 1 488 ? 16.330 -6.403 -1.428 1.00 98.62 488 GLU A N 1
ATOM 3567 C CA . GLU A 1 488 ? 15.879 -6.107 -2.784 1.00 98.62 488 GLU A CA 1
ATOM 3568 C C . GLU A 1 488 ? 16.003 -4.612 -3.068 1.00 98.62 488 GLU A C 1
ATOM 3570 O O . GLU A 1 488 ? 16.141 -3.799 -2.153 1.00 98.62 488 GLU A O 1
ATOM 3575 N N . PHE A 1 489 ? 15.929 -4.222 -4.333 1.00 98.62 489 PHE A N 1
ATOM 3576 C CA . PHE A 1 489 ? 15.876 -2.817 -4.717 1.00 98.62 489 PHE A CA 1
ATOM 3577 C C . PHE A 1 489 ? 15.021 -2.621 -5.962 1.00 98.62 489 PHE A C 1
ATOM 3579 O O . PHE A 1 489 ? 14.855 -3.540 -6.771 1.00 98.62 489 PHE A O 1
ATOM 3586 N N . PHE A 1 490 ? 14.578 -1.384 -6.157 1.00 98.56 490 PHE A N 1
ATOM 3587 C CA . PHE A 1 490 ? 14.212 -0.889 -7.474 1.00 98.56 490 PHE A CA 1
ATOM 3588 C C . PHE A 1 490 ? 14.959 0.401 -7.806 1.00 98.56 490 PHE A C 1
ATOM 3590 O O . PHE A 1 490 ? 15.393 1.131 -6.917 1.00 98.56 490 PHE A O 1
ATOM 3597 N N . ALA A 1 491 ? 15.114 0.695 -9.092 1.00 98.00 491 ALA A N 1
ATOM 3598 C CA . ALA A 1 491 ? 15.698 1.940 -9.565 1.00 98.00 491 ALA A CA 1
ATOM 3599 C C . ALA A 1 491 ? 15.047 2.417 -10.859 1.00 98.00 491 ALA A C 1
ATOM 3601 O O . ALA A 1 491 ? 14.751 1.620 -11.743 1.00 98.00 491 ALA A O 1
ATOM 3602 N N . LEU A 1 492 ? 14.879 3.727 -10.984 1.00 97.88 492 LEU A N 1
ATOM 3603 C CA . LEU A 1 492 ? 14.632 4.405 -12.245 1.00 97.88 492 LEU A CA 1
ATOM 3604 C C . LEU A 1 492 ? 15.960 4.565 -12.982 1.00 97.88 492 LEU A C 1
ATOM 3606 O O . LEU A 1 492 ? 16.943 5.004 -12.383 1.00 97.88 492 LEU A O 1
ATOM 3610 N N . TRP A 1 493 ? 15.985 4.277 -14.277 1.00 97.69 493 TRP A N 1
ATOM 3611 C CA . TRP A 1 493 ? 17.140 4.549 -15.127 1.00 97.69 493 TRP A CA 1
ATOM 3612 C C . TRP A 1 493 ? 16.729 5.312 -16.385 1.00 97.69 493 TRP A C 1
ATOM 3614 O O . TRP A 1 493 ? 15.645 5.113 -16.938 1.00 97.69 493 TRP A O 1
ATOM 3624 N N . ASN A 1 494 ? 17.605 6.203 -16.842 1.00 96.31 494 ASN A N 1
ATOM 3625 C CA . ASN A 1 494 ? 17.461 6.924 -18.100 1.00 96.31 494 ASN A CA 1
ATOM 3626 C C . ASN A 1 494 ? 18.808 7.001 -18.814 1.00 96.31 494 ASN A C 1
ATOM 3628 O O . ASN A 1 494 ? 19.816 7.345 -18.204 1.00 96.31 494 ASN A O 1
ATOM 3632 N N . TYR A 1 495 ? 18.824 6.687 -20.103 1.00 95.06 495 TYR A N 1
ATOM 3633 C CA . TYR A 1 495 ? 20.005 6.753 -20.950 1.00 95.06 495 TYR A CA 1
ATOM 3634 C C . TYR A 1 495 ? 19.586 7.012 -22.405 1.00 95.06 495 TYR A C 1
ATOM 3636 O O . TYR A 1 495 ? 18.433 7.328 -22.697 1.00 95.06 495 TYR A O 1
ATOM 3644 N N . GLY A 1 496 ? 20.521 6.906 -23.339 1.00 92.44 496 GLY A N 1
ATOM 3645 C CA . GLY A 1 496 ? 20.204 6.915 -24.764 1.00 92.44 496 GLY A CA 1
ATOM 3646 C C . GLY A 1 496 ? 20.381 5.544 -25.401 1.00 92.44 496 GLY A C 1
ATOM 3647 O O . GLY A 1 496 ? 20.846 4.602 -24.766 1.00 92.44 496 GLY A O 1
ATOM 3648 N N . MET A 1 497 ? 20.062 5.446 -26.682 1.00 92.69 497 MET A N 1
ATOM 3649 C CA . MET A 1 497 ? 20.507 4.357 -27.545 1.00 92.69 497 MET A CA 1
ATOM 3650 C C . MET A 1 497 ? 20.673 4.850 -28.982 1.00 92.69 497 MET A C 1
ATOM 3652 O O . MET A 1 497 ? 20.105 5.876 -29.366 1.00 92.69 497 MET A O 1
ATOM 3656 N N . ILE A 1 498 ? 21.418 4.091 -29.783 1.00 91.50 498 ILE A N 1
ATOM 3657 C CA . ILE A 1 498 ? 21.383 4.205 -31.242 1.00 91.50 498 ILE A CA 1
ATOM 3658 C C . ILE A 1 498 ? 20.253 3.295 -31.729 1.00 91.50 498 ILE A C 1
ATOM 3660 O O . ILE A 1 498 ? 20.231 2.111 -31.399 1.00 91.50 498 ILE A O 1
ATOM 3664 N N . ASP A 1 499 ? 19.312 3.855 -32.483 1.00 90.75 499 ASP A N 1
ATOM 3665 C CA . ASP A 1 499 ? 18.234 3.126 -33.141 1.00 90.75 499 ASP A CA 1
ATOM 3666 C C . ASP A 1 499 ? 18.845 2.071 -34.081 1.00 90.75 499 ASP A C 1
ATOM 3668 O O . ASP A 1 499 ? 19.511 2.442 -35.055 1.00 90.75 499 ASP A O 1
ATOM 3672 N N . PRO A 1 500 ? 18.637 0.769 -33.820 1.00 89.25 500 PRO A N 1
ATOM 3673 C CA . PRO A 1 500 ? 19.269 -0.298 -34.587 1.00 89.25 500 PRO A CA 1
ATOM 3674 C C . PRO A 1 500 ? 18.766 -0.381 -36.033 1.00 89.25 500 PRO A C 1
ATOM 3676 O O . PRO A 1 500 ? 19.421 -1.005 -36.865 1.00 89.25 500 PRO A O 1
ATOM 3679 N N . VAL A 1 501 ? 17.624 0.241 -36.344 1.00 86.44 501 VAL A N 1
ATOM 3680 C CA . VAL A 1 501 ? 17.028 0.231 -37.684 1.00 86.44 501 VAL A CA 1
ATOM 3681 C C . VAL A 1 501 ? 17.438 1.470 -38.473 1.00 86.44 501 VAL A C 1
ATOM 3683 O O . VAL A 1 501 ? 17.883 1.359 -39.613 1.00 86.44 501 VAL A O 1
ATOM 3686 N N . ASN A 1 502 ? 17.296 2.659 -37.879 1.00 82.69 502 ASN A N 1
ATOM 3687 C CA . ASN A 1 502 ? 17.480 3.922 -38.603 1.00 82.69 502 ASN A CA 1
ATOM 3688 C C . ASN A 1 502 ? 18.822 4.624 -38.310 1.00 82.69 502 ASN A C 1
ATOM 3690 O O . ASN A 1 502 ? 19.122 5.639 -38.938 1.00 82.69 502 ASN A O 1
ATOM 3694 N N . GLY A 1 503 ? 19.611 4.146 -37.341 1.00 86.19 503 GLY A N 1
ATOM 3695 C CA . GLY A 1 503 ? 20.907 4.722 -36.954 1.00 86.19 503 GLY A CA 1
ATOM 3696 C C . GLY A 1 503 ? 20.842 6.075 -36.228 1.00 86.19 503 GLY A C 1
ATOM 3697 O O . GLY A 1 503 ? 21.882 6.629 -35.873 1.00 86.19 503 GLY A O 1
ATOM 3698 N N . GLY A 1 504 ? 19.644 6.628 -36.007 1.00 85.88 504 GLY A N 1
ATOM 3699 C CA . GLY A 1 504 ? 19.431 7.840 -35.208 1.00 85.88 504 GLY A CA 1
ATOM 3700 C C . GLY A 1 504 ? 19.601 7.589 -33.706 1.00 85.88 504 GLY A C 1
ATOM 3701 O O . GLY A 1 504 ? 19.745 6.450 -33.282 1.00 85.88 504 GLY A O 1
ATOM 3702 N N . THR A 1 505 ? 19.565 8.637 -32.878 1.00 88.75 505 THR A N 1
ATOM 3703 C CA . THR A 1 505 ? 19.629 8.484 -31.412 1.00 88.75 505 THR A CA 1
ATOM 3704 C C . THR A 1 505 ? 18.261 8.640 -30.759 1.00 88.75 505 THR A C 1
ATOM 3706 O O . THR A 1 505 ? 17.466 9.492 -31.159 1.00 88.75 505 THR A O 1
ATOM 3709 N N . LEU A 1 506 ? 17.997 7.811 -29.746 1.00 90.56 506 LEU A N 1
ATOM 3710 C CA . LEU A 1 506 ? 16.755 7.777 -28.970 1.00 90.56 506 LEU A CA 1
ATOM 3711 C C . LEU A 1 506 ? 17.043 7.932 -27.487 1.00 90.56 506 LEU A C 1
ATOM 3713 O O . LEU A 1 506 ? 18.108 7.538 -27.015 1.00 90.56 506 LEU A O 1
ATOM 3717 N N . ASN A 1 507 ? 16.067 8.458 -26.752 1.00 92.81 507 ASN A N 1
ATOM 3718 C CA . ASN A 1 507 ? 16.052 8.329 -25.303 1.00 92.81 507 ASN A CA 1
ATOM 3719 C C . ASN A 1 507 ? 15.427 6.974 -24.944 1.00 92.81 507 ASN A C 1
ATOM 3721 O O . ASN A 1 507 ? 14.372 6.620 -25.479 1.00 92.81 507 ASN A O 1
ATOM 3725 N N . MET A 1 508 ? 16.080 6.236 -24.049 1.00 95.50 508 MET A N 1
ATOM 3726 C CA . MET A 1 508 ? 15.543 5.021 -23.452 1.00 95.50 508 MET A CA 1
ATOM 3727 C C . MET A 1 508 ? 15.586 5.106 -21.930 1.00 95.50 508 MET A C 1
ATOM 3729 O O . MET A 1 508 ? 16.496 5.681 -21.335 1.00 95.50 508 MET A O 1
ATOM 3733 N N . GLY A 1 509 ? 14.603 4.514 -21.275 1.00 97.00 509 GLY A N 1
ATOM 3734 C CA . GLY A 1 509 ? 14.499 4.581 -19.829 1.00 97.00 509 GLY A CA 1
ATOM 3735 C C . GLY A 1 509 ? 13.469 3.612 -19.304 1.00 97.00 509 GLY A C 1
ATOM 3736 O O . GLY A 1 509 ? 12.682 3.036 -20.056 1.00 97.00 509 GLY A O 1
ATOM 3737 N N . GLY A 1 510 ? 13.466 3.432 -17.997 1.00 98.12 510 GLY A N 1
ATOM 3738 C CA . GLY A 1 510 ? 12.594 2.461 -17.377 1.00 98.12 510 GLY A CA 1
ATOM 3739 C C . GLY A 1 510 ? 12.947 2.227 -15.932 1.00 98.12 510 GLY A C 1
ATOM 3740 O O . GLY A 1 510 ? 13.531 3.080 -15.264 1.00 98.12 510 GLY A O 1
ATOM 3741 N N . VAL A 1 511 ? 12.594 1.037 -15.475 1.00 98.56 511 VAL A N 1
ATOM 3742 C CA . VAL A 1 511 ? 12.868 0.576 -14.128 1.00 98.56 511 VAL A CA 1
ATOM 3743 C C . VAL A 1 511 ? 13.768 -0.650 -14.143 1.00 98.56 511 VAL A C 1
ATOM 3745 O O . VAL A 1 511 ? 13.805 -1.423 -15.103 1.00 98.56 511 VAL A O 1
ATOM 3748 N N . MET A 1 512 ? 14.534 -0.793 -13.076 1.00 98.50 512 MET A N 1
ATOM 3749 C CA . MET A 1 512 ? 15.363 -1.938 -12.748 1.00 98.50 512 MET A CA 1
ATOM 3750 C C . MET A 1 512 ? 14.867 -2.469 -11.413 1.00 98.50 512 MET A C 1
ATOM 3752 O O . MET A 1 512 ? 14.652 -1.677 -10.500 1.00 98.50 512 MET A O 1
ATOM 3756 N N . VAL A 1 513 ? 14.689 -3.778 -11.290 1.00 98.75 513 VAL A N 1
ATOM 3757 C CA . VAL A 1 513 ? 14.348 -4.428 -10.020 1.00 98.75 513 VAL A CA 1
ATOM 3758 C C . VAL A 1 513 ? 15.322 -5.560 -9.770 1.00 98.75 513 VAL A C 1
ATOM 3760 O O . VAL A 1 513 ? 15.691 -6.270 -10.706 1.00 98.75 513 VAL A O 1
ATOM 3763 N N . GLY A 1 514 ? 15.763 -5.726 -8.528 1.00 98.31 514 GLY A N 1
ATOM 3764 C CA . GLY A 1 514 ? 16.793 -6.707 -8.226 1.00 98.31 514 GLY A CA 1
ATOM 3765 C C . GLY A 1 514 ? 16.722 -7.285 -6.830 1.00 98.31 514 GLY A C 1
ATOM 3766 O O . GLY A 1 514 ? 16.149 -6.700 -5.912 1.00 98.31 514 GLY A O 1
ATOM 3767 N N . LYS A 1 515 ? 17.339 -8.457 -6.699 1.00 98.38 515 LYS A N 1
ATOM 3768 C CA . LYS A 1 515 ? 17.398 -9.253 -5.480 1.00 98.38 515 LYS A CA 1
ATOM 3769 C C . LYS A 1 515 ? 18.831 -9.577 -5.120 1.00 98.38 515 LYS A C 1
ATOM 3771 O O . LYS A 1 515 ? 19.640 -9.899 -5.991 1.00 98.38 515 LYS A O 1
ATOM 3776 N N . GLN A 1 516 ? 19.125 -9.502 -3.830 1.00 97.75 516 GLN A N 1
ATOM 3777 C CA . GLN A 1 516 ? 20.413 -9.873 -3.283 1.00 97.75 516 GLN A CA 1
ATOM 3778 C C . GLN A 1 516 ? 20.695 -11.353 -3.562 1.00 97.75 516 GLN A C 1
ATOM 3780 O O . GLN A 1 516 ? 19.831 -12.218 -3.423 1.00 97.75 516 GLN A O 1
ATOM 3785 N N . THR A 1 517 ? 21.929 -11.626 -3.961 1.00 94.06 517 THR A N 1
ATOM 3786 C CA . THR A 1 517 ? 22.442 -12.962 -4.278 1.00 94.06 517 THR A CA 1
ATOM 3787 C C . THR A 1 517 ? 23.563 -13.389 -3.341 1.00 94.06 517 THR A C 1
ATOM 3789 O O . THR A 1 517 ? 23.748 -14.590 -3.149 1.00 94.06 517 THR A O 1
ATOM 3792 N N . GLN A 1 518 ? 24.288 -12.425 -2.758 1.00 72.50 518 GLN A N 1
ATOM 3793 C CA . GLN A 1 518 ? 25.352 -12.619 -1.770 1.00 72.50 518 GLN A CA 1
ATOM 3794 C C . GLN A 1 518 ? 25.384 -11.462 -0.780 1.00 72.50 518 GLN A C 1
ATOM 3796 O O . GLN A 1 518 ? 25.104 -10.310 -1.204 1.00 72.50 518 GLN A O 1
#

Foldseek 3Di:
DDDPPDDDDFDPVQFDPVPDDPFWTWGWDDDPQKIKIKIKGDADPDQAALVDGHHHFKIKIKIKMWGDDPPDIDMDIDIDMDGAAAQLVLQDLFDKFKWKKWWWWWKDFPPDIWTKIWIWMWIATNNQQKIKIKTKMFTADPVRDTDDMWMKIWIWGDDPSFQKIWGFIDIHDPPADTWIWIWGATDHNSQKIKIKTKDAHPVGGMIMITMMMIGTNVVHDDQQFPQDDAHKFWWDKWKKKEKWKAFPPLRFIGFPDQAIDIFPKTWIQDNVQRAIWIQRPVPDGTDGQHPVQWDPVPDDQFKTKGKDWDWDADPNDTFIWIKIKIWTNEACRHPVAHHTFKIKMKIKGHAGPPDRMGMIMIMIMMIGAFAPLVQEDQFDKFKKKKKWWKKWTWDPDPDRPTFIWIKIFIKMKIAGLNQQKIKMKTFIWTATPPPRDIDTQDIWIKIWGDDRSAQKTKIFTPDWDQAPPPGIGRWMKIKGATDHYSQKIKIKTKDKGQDPPPRHIIIMIHMMIIGTDD

pLDDT: mean 92.38, std 8.16, range [39.88, 98.75]

Radius of gyration: 29.86 Å; chains: 1; bounding box: 79×45×84 Å

Sequence (518 aa):
MSAADRSQNFAVSSRDAALSNADLDVYVDKSGNRTDTLAVRKNAAEKGTPDSPQFQYAGAAVWQRTTANNSAVSATADAFTYGVETKASAMPLGGTATFVASLNGIATYADTALGLKGAGTLNIDFASGGLTGNGDFSTYGTDGGKVDTSNWYASARIASGSNAFSGSFTIGAPSNPAGSFDGRFYGPNHEELGAAWSWNTPTGGRAYLGTLLGRDLATLPANGGLDALRVNEAFETTGMQAQYILTSPTNSYMQRITSLTTPPVTMRYSEDSDSLVVNQFAVVSDVALTDAIRDAAASNASFDVYRTTKTETFGGVASEHPIEIRVLKPGAGNPTIALTYTSFATWSVGPVPSLYQSDVNETVLAYGRKTPDGAMPRSGSASYAAIIQGITTVPVSASATQRPYVITGDASLSYDFAAARMSGVMRPVATDRDSGQRYELGAQNFAGSSIVGSSSFSGQFEKEMTIRGIGTTNGSINGQFTGPQAQEFFALWNYGMIDPVNGGTLNMGGVMVGKQTQ